Protein AF-A0A3D5H601-F1 (afdb_monomer)

Nearest PDB structures (foldseek):
  4bum-assembly1_X-2  TM=2.763E-01  e=3.545E-02  Danio rerio
  5iva-assembly1_A  TM=3.331E-01  e=2.948E-01  Pseudomonas aeruginosa PAO1
  1pnz-assembly1_A  TM=2.820E-01  e=1.443E+00  Escherichia coli
  6z8t-assembly1_A  TM=3.215E-01  e=7.857E+00  Pseudomonas aeruginosa PAO1
  4epa-assembly1_A  TM=1.264E-01  e=1.692E+00  Yersinia pestis

Solvent-accessible surface area (backbone atoms only — not comparable to full-atom values): 24975 Å² total; per-residue (Å²): 143,79,88,81,78,92,75,88,80,89,71,67,64,67,60,50,53,60,51,51,60,57,54,62,67,68,72,73,64,85,84,80,80,85,80,90,79,86,65,74,71,54,55,56,52,48,50,49,50,51,49,54,47,50,51,51,47,64,71,62,51,62,84,79,77,72,75,72,72,58,34,37,32,28,44,63,85,46,68,72,60,48,54,51,48,49,50,55,49,52,60,53,59,74,73,49,97,84,61,94,68,81,81,80,66,92,50,65,42,36,40,33,22,41,52,82,91,71,46,47,54,53,31,39,32,45,71,92,45,75,45,45,21,69,60,50,48,63,56,28,63,39,83,89,40,48,64,53,52,58,52,57,53,58,41,54,84,77,23,71,75,42,80,50,68,70,87,82,78,68,84,84,70,86,70,64,79,79,63,48,72,60,56,49,52,53,52,52,64,58,58,73,68,65,79,83,87,70,66,88,90,70,65,80,41,59,34,86,38,75,69,49,38,44,36,40,36,47,68,98,44,38,32,39,35,43,34,45,29,44,55,94,78,74,26,44,41,44,29,29,8,30,34,32,47,31,44,32,51,73,57,34,32,43,34,40,28,32,58,33,66,67,38,52,66,48,52,94,90,36,54,93,49,35,67,54,25,43,20,35,24,22,44,35,41,35,34,40,35,59,51,82,54,40,32,35,39,39,36,48,30,44,82,66,60,72,82,82,78,60,51,51,39,63,82,53,36,29,26,66,29,39,35,43,36,42,29,44,33,45,73,82,40,83,49,97,75,35,45,37,39,33,42,33,48,36,39,32,43,40,28,38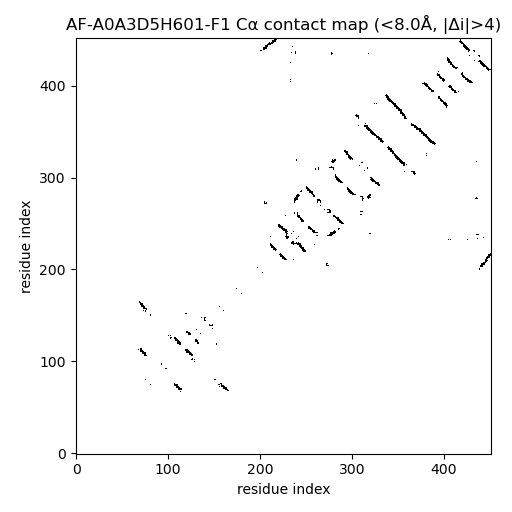,33,38,27,24,41,33,54,82,80,46,90,74,51,80,40,47,42,78,73,47,84,58,53,71,49,74,29,60,32,39,34,40,41,40,38,35,70,63,51,98,62,31,36,35,36,35,44,35,37,42,79,55,25,42,39,39,39,37,36,41,45,78,39,90,89,34,31,32,44,34,41,36,38,36,34,50,74,78,56,80,60,52,94,62,46,68,72,41,41,34,41,38,37,32,41,43,40,45,80,103

Sequence (452 aa):
MITVGENGMKSPFIVALAVAVVISCSVLAPEMLAQKSSRPVDSLRVLRMEIDQLYNVLDKVDRKDFDFTHMRAWWIGFPDLEDTLRWVYTRMTQDSTLFGGEIEGKAPFYVLATPPPNNDIVALYSGKNILKGRQLRSLLNAKPERELYDRLVASWKFGQEIELIDNDFSIKNNFTLRQRSRGDTIYTLFNRYMIDGVNHDSVTIVSLRLIDKANIIAGNRWGAEVRIGDDDMGYPFWSSGNLAFLVIYKRAKVGVHIPFAGGLTPGKGLQNFWTPRRLDGTYGLTGEFDFVNFGGSFIFGLRRTDVDGTYANPDSITTIRNMVQAWYSNVISDKADGHMLRYKIGAGVHQIGHDGLYPYHASPPTSVETTVPPTTFVSPYIKLDYVNQQSAERFGASLQYYNKWILGDAWLELIPNRMRLEVRAGAPVFRLHEYWEPTHFITLNIPITFSL

Mean predicted aligned error: 18.54 Å

Radius of gyration: 30.14 Å; Cα contacts (8 Å, |Δi|>4): 827; chains: 1; bounding box: 58×69×92 Å

Structure (mmCIF, N/CA/C/O backbone):
data_AF-A0A3D5H601-F1
#
_entry.id   AF-A0A3D5H601-F1
#
loop_
_atom_site.group_PDB
_atom_site.id
_atom_site.type_symbol
_atom_site.label_atom_id
_atom_site.label_alt_id
_atom_site.label_comp_id
_atom_site.label_asym_id
_atom_site.label_entity_id
_atom_site.label_seq_id
_atom_site.pdbx_PDB_ins_code
_atom_site.Cartn_x
_atom_site.Cartn_y
_atom_site.Cartn_z
_atom_site.occupancy
_atom_site.B_iso_or_equiv
_atom_site.auth_seq_id
_atom_site.auth_comp_id
_atom_site.auth_asym_id
_atom_site.auth_atom_id
_atom_site.pdbx_PDB_model_num
ATOM 1 N N . MET A 1 1 ? 18.035 -21.223 43.669 1.00 37.72 1 MET A N 1
ATOM 2 C CA . MET A 1 1 ? 18.964 -20.100 43.897 1.00 37.72 1 MET A CA 1
ATOM 3 C C . MET A 1 1 ? 19.813 -19.960 42.640 1.00 37.72 1 MET A C 1
ATOM 5 O O . MET A 1 1 ? 20.790 -20.672 42.483 1.00 37.72 1 MET A O 1
ATOM 9 N N . ILE A 1 2 ? 19.332 -19.152 41.694 1.00 26.89 2 ILE A N 1
ATOM 10 C CA . ILE A 1 2 ? 20.036 -18.707 40.486 1.00 26.89 2 ILE A CA 1
ATOM 11 C C . ILE A 1 2 ? 19.729 -17.213 40.430 1.00 26.89 2 ILE A C 1
ATOM 13 O O . ILE A 1 2 ? 18.574 -16.822 40.275 1.00 26.89 2 ILE A O 1
ATOM 17 N N . THR A 1 3 ? 20.737 -16.398 40.699 1.00 33.25 3 THR A N 1
ATOM 18 C CA . THR A 1 3 ? 20.682 -14.938 40.691 1.00 33.25 3 THR A CA 1
ATOM 19 C C . THR A 1 3 ? 20.790 -14.461 39.247 1.00 33.25 3 THR A C 1
ATOM 21 O O . THR A 1 3 ? 21.825 -14.637 38.610 1.00 33.25 3 THR A O 1
ATOM 24 N N . VAL A 1 4 ? 19.713 -13.874 38.721 1.00 31.22 4 VAL A N 1
ATOM 25 C CA . VAL A 1 4 ? 19.727 -13.157 37.440 1.00 31.22 4 VAL A CA 1
ATOM 26 C C . VAL A 1 4 ? 19.969 -11.687 37.756 1.00 31.22 4 VAL A C 1
ATOM 28 O O . VAL A 1 4 ? 19.183 -11.064 38.465 1.00 31.22 4 VAL A O 1
ATOM 31 N N . GLY A 1 5 ? 21.111 -11.184 37.291 1.00 29.08 5 GLY A N 1
ATOM 32 C CA . GLY A 1 5 ? 21.565 -9.820 37.515 1.00 29.08 5 GLY A CA 1
ATOM 33 C C . GLY A 1 5 ? 20.704 -8.792 36.791 1.00 29.08 5 GLY A C 1
ATOM 34 O O . GLY A 1 5 ? 20.380 -8.939 35.612 1.00 29.08 5 GLY A O 1
ATOM 35 N N . GLU A 1 6 ? 20.381 -7.730 37.520 1.00 36.72 6 GLU A N 1
ATOM 36 C CA . GLU A 1 6 ? 19.930 -6.459 36.979 1.00 36.72 6 GLU A CA 1
ATOM 37 C C . GLU A 1 6 ? 21.024 -5.882 36.075 1.00 36.72 6 GLU A C 1
ATOM 39 O O . GLU A 1 6 ? 22.128 -5.591 36.528 1.00 36.72 6 GLU A O 1
ATOM 44 N N . ASN A 1 7 ? 20.716 -5.687 34.796 1.00 32.41 7 ASN A N 1
ATOM 45 C CA . ASN A 1 7 ? 21.437 -4.740 33.958 1.00 32.41 7 ASN A CA 1
ATOM 46 C C . ASN A 1 7 ? 20.419 -3.950 33.146 1.00 32.41 7 ASN A C 1
ATOM 48 O O . ASN A 1 7 ? 19.638 -4.492 32.364 1.00 32.41 7 ASN A O 1
ATOM 52 N N . GLY A 1 8 ? 20.401 -2.649 33.419 1.00 39.66 8 GLY A N 1
ATOM 53 C CA . GLY A 1 8 ? 19.455 -1.705 32.866 1.00 39.66 8 GLY A CA 1
ATOM 54 C C . GLY A 1 8 ? 19.674 -1.439 31.382 1.00 39.66 8 GLY A C 1
ATOM 55 O O . GLY A 1 8 ? 20.794 -1.277 30.908 1.00 39.66 8 GLY A O 1
ATOM 56 N N . MET A 1 9 ? 18.563 -1.263 30.676 1.00 28.00 9 MET A N 1
ATOM 57 C CA . MET A 1 9 ? 18.508 -0.451 29.469 1.00 28.00 9 MET A CA 1
ATOM 58 C C . MET A 1 9 ? 17.400 0.576 29.653 1.00 28.00 9 MET A C 1
ATOM 60 O O . MET A 1 9 ? 16.209 0.291 29.550 1.00 28.00 9 MET A O 1
ATOM 64 N N . LYS A 1 10 ? 17.824 1.799 29.965 1.00 34.25 10 LYS A N 1
ATOM 65 C CA . LYS A 1 10 ? 17.000 2.997 29.878 1.00 34.25 10 LYS A CA 1
ATOM 66 C C . LYS A 1 10 ? 16.780 3.299 28.391 1.00 34.25 10 LYS A C 1
ATOM 68 O O . LYS A 1 10 ? 17.711 3.731 27.724 1.00 34.25 10 LYS A O 1
ATOM 73 N N . SER A 1 11 ? 15.553 3.141 27.897 1.00 39.72 11 SER A N 1
ATOM 74 C CA . SER A 1 11 ? 15.081 3.832 26.685 1.00 39.72 11 SER A CA 1
ATOM 75 C C . SER A 1 11 ? 13.896 4.749 27.026 1.00 39.72 11 SER A C 1
ATOM 77 O O . SER A 1 11 ? 12.746 4.425 26.739 1.00 39.72 11 SER A O 1
ATOM 79 N N . PRO A 1 12 ? 14.143 5.904 27.675 1.00 33.12 12 PRO A N 1
ATOM 80 C CA . PRO A 1 12 ? 13.130 6.943 27.857 1.00 33.12 12 PRO A CA 1
ATOM 81 C C . PRO A 1 12 ? 12.886 7.763 26.575 1.00 33.12 12 PRO A C 1
ATOM 83 O O . PRO A 1 12 ? 11.966 8.573 26.537 1.00 33.12 12 PRO A O 1
ATOM 86 N N . PHE A 1 13 ? 13.671 7.556 25.511 1.00 32.78 13 PHE A N 1
ATOM 87 C CA . PHE A 1 13 ? 13.637 8.404 24.314 1.00 32.78 13 PHE A CA 1
ATOM 88 C C . PHE A 1 13 ? 12.446 8.109 23.386 1.00 32.78 13 PHE A C 1
ATOM 90 O O . PHE A 1 13 ? 11.867 9.026 22.810 1.00 32.78 13 PHE A O 1
ATOM 97 N N . ILE A 1 14 ? 12.023 6.844 23.287 1.00 37.72 14 ILE A N 1
ATOM 98 C CA . ILE A 1 14 ? 10.935 6.432 22.380 1.00 37.72 14 ILE A CA 1
ATOM 99 C C . ILE A 1 14 ? 9.558 6.798 22.960 1.00 37.72 14 ILE A C 1
ATOM 101 O O . ILE A 1 14 ? 8.665 7.219 22.228 1.00 37.72 14 ILE A O 1
ATOM 105 N N . VAL A 1 15 ? 9.402 6.735 24.288 1.00 38.03 15 VAL A N 1
ATOM 106 C CA . VAL A 1 15 ? 8.171 7.166 24.975 1.00 38.03 15 VAL A CA 1
ATOM 107 C C . VAL A 1 15 ? 8.061 8.695 24.997 1.00 38.03 15 VAL A C 1
ATOM 109 O O . VAL A 1 15 ? 6.975 9.233 24.793 1.00 38.03 15 VAL A O 1
ATOM 112 N N . ALA A 1 16 ? 9.181 9.411 25.158 1.00 31.92 16 ALA A N 1
ATOM 113 C CA . ALA A 1 16 ? 9.197 10.874 25.127 1.00 31.92 16 ALA A CA 1
ATOM 114 C C . ALA A 1 16 ? 8.831 11.449 23.745 1.00 31.92 16 ALA A C 1
ATOM 116 O O . ALA A 1 16 ? 8.121 12.450 23.677 1.00 31.92 16 ALA A O 1
ATOM 117 N N . LEU A 1 17 ? 9.241 10.798 22.647 1.00 33.28 17 LEU A N 1
ATOM 118 C CA . LEU A 1 17 ? 8.905 11.236 21.287 1.00 33.28 17 LEU A CA 1
ATOM 119 C C . LEU A 1 17 ? 7.408 11.051 20.971 1.00 33.28 17 LEU A C 1
ATOM 121 O O . LEU A 1 17 ? 6.785 11.944 20.402 1.00 33.28 17 LEU A O 1
ATOM 125 N N . ALA A 1 18 ? 6.809 9.937 21.407 1.00 33.16 18 ALA A N 1
ATOM 126 C CA . ALA A 1 18 ? 5.378 9.676 21.229 1.00 33.16 18 ALA A CA 1
ATOM 127 C C . ALA A 1 18 ? 4.496 10.656 22.030 1.00 33.16 18 ALA A C 1
ATOM 129 O O . ALA A 1 18 ? 3.464 11.106 21.540 1.00 33.16 18 ALA A O 1
ATOM 130 N N . VAL A 1 19 ? 4.929 11.050 23.233 1.00 39.19 19 VAL A N 1
ATOM 131 C CA . VAL A 1 19 ? 4.228 12.051 24.057 1.00 39.19 19 VAL A CA 1
ATOM 132 C C . VAL A 1 19 ? 4.405 13.471 23.495 1.00 39.19 19 VAL A C 1
ATOM 134 O O . VAL A 1 19 ? 3.456 14.255 23.504 1.00 39.19 19 VAL A O 1
ATOM 137 N N . ALA A 1 20 ? 5.571 13.803 22.929 1.00 33.41 20 ALA A N 1
ATOM 138 C CA . ALA A 1 20 ? 5.833 15.121 22.341 1.00 33.41 20 ALA A CA 1
ATOM 139 C C . ALA A 1 20 ? 4.991 15.408 21.079 1.00 33.41 20 ALA A C 1
ATOM 141 O O . ALA A 1 20 ? 4.549 16.542 20.879 1.00 33.41 20 ALA A O 1
ATOM 142 N N . VAL A 1 21 ? 4.708 14.390 20.257 1.00 36.53 21 VAL A N 1
ATOM 143 C CA . VAL A 1 21 ? 3.836 14.519 19.071 1.00 36.53 21 VAL A CA 1
ATOM 144 C C . VAL A 1 21 ? 2.366 14.717 19.471 1.00 36.53 21 VAL A C 1
ATOM 146 O O . VAL A 1 21 ? 1.662 15.523 18.871 1.00 36.53 21 VAL A O 1
ATOM 149 N N . VAL A 1 22 ? 1.907 14.065 20.544 1.00 34.72 22 VAL A N 1
ATOM 150 C CA . VAL A 1 22 ? 0.524 14.206 21.038 1.00 34.72 22 VAL A CA 1
ATOM 151 C C . VAL A 1 22 ? 0.292 15.576 21.694 1.00 34.72 22 VAL A C 1
ATOM 153 O O . VAL A 1 22 ? -0.747 16.201 21.476 1.00 34.72 22 VAL A O 1
ATOM 156 N N . ILE A 1 23 ? 1.276 16.107 22.430 1.00 37.66 23 ILE A N 1
ATOM 157 C CA . ILE A 1 23 ? 1.155 17.416 23.099 1.00 37.66 23 ILE A CA 1
ATOM 158 C C . ILE A 1 23 ? 1.232 18.577 22.090 1.00 37.66 23 ILE A C 1
ATOM 160 O O . ILE A 1 23 ? 0.509 19.560 22.237 1.00 37.66 23 ILE A O 1
ATOM 164 N N . SER A 1 24 ? 2.031 18.460 21.024 1.00 32.59 24 SER A N 1
ATOM 165 C CA . SER A 1 24 ? 2.172 19.529 20.018 1.00 32.59 24 SER A CA 1
ATOM 16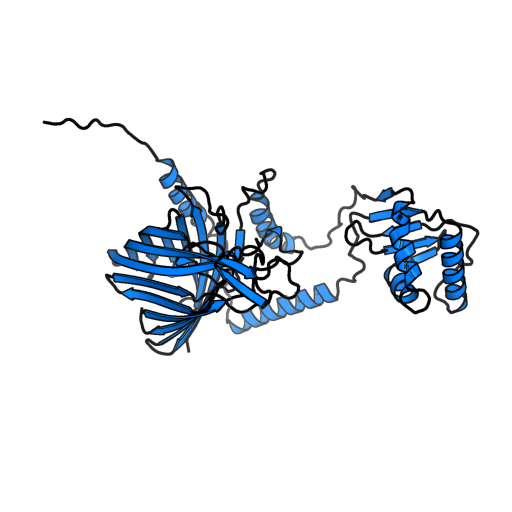6 C C . SER A 1 24 ? 0.920 19.741 19.151 1.00 32.59 24 SER A C 1
ATOM 168 O O . SER A 1 24 ? 0.640 20.878 18.774 1.00 32.59 24 SER A O 1
ATOM 170 N N . CYS A 1 25 ? 0.097 18.711 18.920 1.00 31.09 25 CYS A N 1
ATOM 171 C CA . CYS A 1 25 ? -1.193 18.867 18.231 1.00 31.09 25 CYS A CA 1
ATOM 172 C C . CYS A 1 25 ? -2.305 19.458 19.118 1.00 31.09 25 CYS A C 1
ATOM 174 O O . CYS A 1 25 ? -3.256 20.036 18.599 1.00 31.09 25 CYS A O 1
ATOM 176 N N . SER A 1 26 ? -2.182 19.363 20.445 1.00 34.44 26 SER A N 1
ATOM 177 C CA . SER A 1 26 ? -3.240 19.768 21.388 1.00 34.44 26 SER A CA 1
ATOM 178 C C . SER A 1 26 ? -3.247 21.274 21.704 1.00 34.44 26 SER A C 1
ATOM 180 O O . SER A 1 26 ? -4.235 21.796 22.213 1.00 34.44 26 SER A O 1
ATOM 182 N N . VAL A 1 27 ? -2.143 21.983 21.431 1.00 35.62 27 VAL A N 1
ATOM 183 C CA . VAL A 1 27 ? -1.912 23.366 21.908 1.00 35.62 27 VAL A CA 1
ATOM 184 C C . VAL A 1 27 ? -2.215 24.438 20.843 1.00 35.62 27 VAL A C 1
ATOM 186 O O . VAL A 1 27 ? -2.293 25.617 21.169 1.00 35.62 27 VAL A O 1
ATOM 189 N N . LEU A 1 28 ? -2.467 24.064 19.582 1.00 31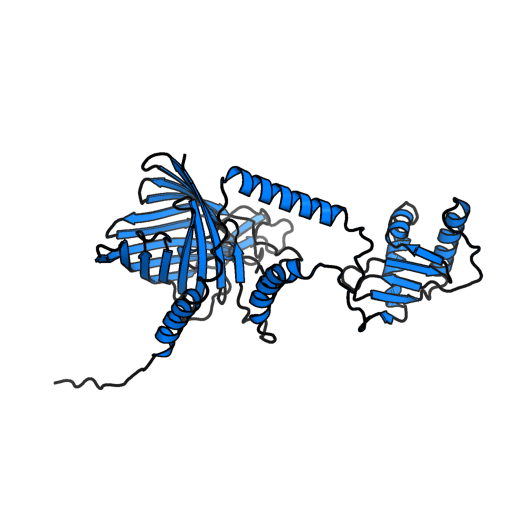.78 28 LEU A N 1
ATOM 190 C CA . LEU A 1 28 ? -2.635 25.018 18.465 1.00 31.78 28 LEU A CA 1
ATOM 191 C C . LEU A 1 28 ? -4.088 25.248 18.000 1.00 31.78 28 LEU A C 1
ATOM 193 O O . LEU A 1 28 ? -4.317 26.011 17.066 1.00 31.78 28 LEU A O 1
ATOM 197 N N . ALA A 1 29 ? -5.080 24.618 18.632 1.00 38.50 29 ALA A N 1
ATOM 198 C CA . ALA A 1 29 ? -6.474 24.667 18.184 1.00 38.50 29 ALA A CA 1
ATOM 199 C C . ALA A 1 29 ? -7.370 25.847 18.659 1.00 38.50 29 ALA A C 1
ATOM 201 O O . ALA A 1 29 ? -8.392 26.056 18.000 1.00 38.50 29 ALA A O 1
ATOM 202 N N . PRO A 1 30 ? -7.098 26.650 19.719 1.00 32.06 30 PRO A N 1
ATOM 203 C CA . PRO A 1 30 ? -8.171 27.507 20.248 1.00 32.06 30 PRO A CA 1
ATOM 204 C C . PRO A 1 30 ? -8.529 28.759 19.428 1.00 32.06 30 PRO A C 1
ATOM 206 O O . PRO A 1 30 ? -9.597 29.322 19.649 1.00 32.06 30 PRO A O 1
ATOM 209 N N . GLU A 1 31 ? -7.695 29.231 18.495 1.00 31.52 31 GLU A N 1
ATOM 210 C CA . GLU A 1 31 ? -7.875 30.588 17.935 1.00 31.52 31 GLU A CA 1
ATOM 211 C C . GLU A 1 31 ? -8.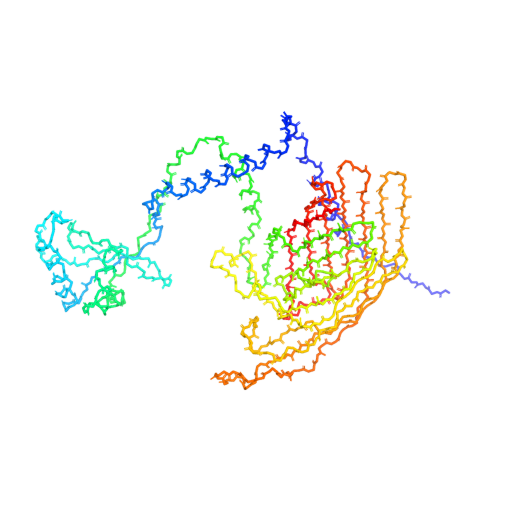614 30.673 16.587 1.00 31.52 31 GLU A C 1
ATOM 213 O O . GLU A 1 31 ? -8.922 31.772 16.129 1.00 31.52 31 GLU A O 1
ATOM 218 N N . MET A 1 32 ? -8.974 29.554 15.946 1.00 31.55 32 MET A N 1
ATOM 219 C CA . MET A 1 32 ? -9.612 29.593 14.614 1.00 31.55 32 MET A CA 1
ATOM 220 C C . MET A 1 32 ? -11.149 29.524 14.600 1.00 31.55 32 MET A C 1
ATOM 222 O O . MET A 1 32 ? -11.746 29.542 13.523 1.00 31.55 32 MET A O 1
ATOM 226 N N . LEU A 1 33 ? -11.824 29.501 15.754 1.00 35.06 33 LEU A N 1
ATOM 227 C CA . LEU A 1 33 ? -13.280 29.322 15.826 1.00 35.06 33 LEU A CA 1
ATOM 228 C C . LEU A 1 33 ? -14.019 30.578 16.299 1.00 35.06 33 LEU A C 1
ATOM 230 O O . LEU A 1 33 ? -14.542 30.650 17.406 1.00 35.06 33 LEU A O 1
ATOM 234 N N . ALA A 1 34 ? -14.148 31.546 15.393 1.00 38.81 34 ALA A N 1
ATOM 235 C CA . ALA A 1 34 ? -15.194 32.561 15.476 1.00 38.81 34 ALA A CA 1
ATOM 236 C C . ALA A 1 34 ? -15.668 32.983 14.078 1.00 38.81 34 ALA A C 1
ATOM 238 O O . ALA A 1 34 ? -15.559 34.143 13.687 1.00 38.81 34 ALA A O 1
ATOM 239 N N . GLN A 1 35 ? -16.227 32.049 13.304 1.00 32.59 35 GLN A N 1
ATOM 240 C CA . GLN A 1 35 ? -17.104 32.431 12.198 1.00 32.59 35 GLN A CA 1
ATOM 241 C C . GLN A 1 35 ? -18.235 31.423 12.019 1.00 32.59 35 GLN A C 1
ATOM 243 O O . GLN A 1 35 ? -18.050 30.267 11.653 1.00 32.59 35 GLN A O 1
ATOM 248 N N . LYS A 1 36 ? -19.433 31.898 12.348 1.00 49.00 36 LYS A N 1
ATOM 249 C CA . LYS A 1 36 ? -20.706 31.195 12.266 1.00 49.00 36 LYS A CA 1
ATOM 250 C C . LYS A 1 36 ? -21.342 31.553 10.918 1.00 49.00 36 LYS A C 1
ATOM 252 O O . LYS A 1 36 ? -21.743 32.698 10.741 1.00 49.00 36 LYS A O 1
ATOM 257 N N . SER A 1 37 ? -21.461 30.610 9.988 1.00 34.03 37 SER A N 1
ATOM 258 C CA . SER A 1 37 ? -22.351 30.724 8.815 1.00 34.03 37 SER A CA 1
ATOM 259 C C . SER A 1 37 ? -22.699 29.312 8.318 1.00 34.03 37 SER A C 1
ATOM 261 O O . SER A 1 37 ? -21.839 28.469 8.111 1.00 34.03 37 SER A O 1
ATOM 263 N N . SER A 1 38 ? -23.938 28.861 8.516 1.00 36.28 38 SER A N 1
ATOM 264 C CA . SER A 1 38 ? -25.062 28.895 7.565 1.00 36.28 38 SER A CA 1
ATOM 265 C C . SER A 1 38 ? -24.807 28.182 6.222 1.00 36.28 38 SER A C 1
ATOM 267 O O . SER A 1 38 ? -24.208 28.746 5.320 1.00 36.28 38 SER A O 1
ATOM 269 N N . ARG A 1 39 ? -25.409 26.983 6.125 1.00 38.91 39 ARG A N 1
ATOM 270 C CA . ARG A 1 39 ? -25.814 26.174 4.951 1.00 38.91 39 ARG A CA 1
ATOM 271 C C . ARG A 1 39 ? -24.710 25.587 4.021 1.00 38.91 39 ARG A C 1
ATOM 273 O O . ARG A 1 39 ? -24.018 26.323 3.333 1.00 38.91 39 ARG A O 1
ATOM 280 N N . PRO A 1 40 ? -24.637 24.240 3.877 1.00 39.22 40 PRO A N 1
ATOM 281 C CA . PRO A 1 40 ? -23.585 23.540 3.117 1.00 39.22 40 PRO A CA 1
ATOM 282 C C . PRO A 1 40 ? -23.649 23.676 1.585 1.00 39.22 40 PRO A C 1
ATOM 284 O O . PRO A 1 40 ? -22.667 23.386 0.902 1.00 39.22 40 PRO A O 1
ATOM 287 N N . VAL A 1 41 ? -24.780 24.115 1.022 1.00 39.50 41 VAL A N 1
ATOM 288 C CA . VAL A 1 41 ? -24.899 24.369 -0.428 1.00 39.50 41 VAL A CA 1
ATOM 289 C C . VAL A 1 41 ? -24.073 25.593 -0.834 1.00 39.50 41 VAL A C 1
ATOM 291 O O . VAL A 1 41 ? -23.516 25.624 -1.932 1.00 39.50 41 VAL A O 1
ATOM 294 N N . ASP A 1 42 ? -23.910 26.554 0.077 1.00 40.19 42 ASP A N 1
ATOM 295 C CA . ASP A 1 42 ? -23.100 27.742 -0.170 1.00 40.19 42 ASP A CA 1
ATOM 296 C C . ASP A 1 42 ? -21.604 27.418 -0.106 1.00 40.19 42 ASP A C 1
ATOM 298 O O . ASP A 1 42 ? -20.851 27.962 -0.898 1.00 40.19 42 ASP A O 1
ATOM 302 N N . SER A 1 43 ? -21.159 26.458 0.713 1.00 41.06 43 SER A N 1
ATOM 303 C CA . SER A 1 43 ? -19.739 26.074 0.808 1.00 41.06 43 SER A CA 1
ATOM 304 C C . SER A 1 43 ? -19.207 25.426 -0.474 1.00 41.06 43 SER A C 1
ATOM 306 O O . SER A 1 43 ? -18.108 25.747 -0.910 1.00 41.06 43 SER A O 1
ATOM 308 N N . LEU A 1 44 ? -19.991 24.556 -1.122 1.00 38.69 44 LEU A N 1
ATOM 309 C CA . LEU A 1 44 ? -19.616 23.949 -2.409 1.00 38.69 44 LEU A CA 1
ATOM 310 C C . LEU A 1 44 ? -19.728 24.939 -3.570 1.00 38.69 44 LEU A C 1
ATOM 312 O O . LEU A 1 44 ? -18.932 24.886 -4.506 1.00 38.69 44 LEU A O 1
ATOM 316 N N . ARG A 1 45 ? -20.699 25.858 -3.509 1.00 43.19 45 ARG A N 1
ATOM 317 C CA . ARG A 1 45 ? -20.830 26.943 -4.485 1.00 43.19 45 ARG A CA 1
ATOM 318 C C . ARG A 1 45 ? -19.678 27.937 -4.363 1.00 43.19 45 ARG A C 1
ATOM 320 O O . ARG A 1 45 ? -19.150 28.346 -5.388 1.00 43.19 45 ARG A O 1
ATOM 327 N N . VAL A 1 46 ? -19.265 28.264 -3.140 1.00 48.78 46 VAL A N 1
ATOM 328 C CA . VAL A 1 46 ? -18.092 29.091 -2.840 1.00 48.78 46 VAL A CA 1
ATOM 329 C C . VAL A 1 46 ? -16.827 28.387 -3.313 1.00 48.78 46 VAL A C 1
ATOM 331 O O . VAL A 1 46 ? -16.097 28.985 -4.085 1.00 48.78 46 VAL A O 1
ATOM 334 N N . LEU A 1 47 ? -16.625 27.104 -2.995 1.00 41.47 47 LEU A N 1
ATOM 335 C CA . LEU A 1 47 ? -15.444 26.357 -3.445 1.00 41.47 47 LEU A CA 1
ATOM 336 C C . LEU A 1 47 ? -15.367 26.257 -4.978 1.00 41.47 47 LEU A C 1
ATOM 338 O O . LEU A 1 47 ? -14.304 26.417 -5.567 1.00 41.47 47 LEU A O 1
ATOM 342 N N . ARG A 1 48 ? -16.503 26.029 -5.650 1.00 44.12 48 ARG A N 1
ATOM 343 C CA . ARG A 1 48 ? -16.575 26.019 -7.118 1.00 44.12 48 ARG A CA 1
ATOM 344 C C . ARG A 1 48 ? -16.328 27.406 -7.707 1.00 44.12 48 ARG A C 1
ATOM 346 O O . ARG A 1 48 ? -15.593 27.511 -8.676 1.00 44.12 48 ARG A O 1
ATOM 353 N N . MET A 1 49 ? -16.891 28.460 -7.116 1.00 48.38 49 MET A N 1
ATOM 354 C CA . MET A 1 49 ? -16.620 29.841 -7.525 1.00 48.38 49 MET A CA 1
ATOM 355 C C . MET A 1 49 ? -15.161 30.236 -7.281 1.00 48.38 49 MET A C 1
ATOM 357 O O . MET A 1 49 ? -14.615 30.978 -8.084 1.00 48.38 49 MET A O 1
ATOM 361 N N . GLU A 1 50 ? -14.524 29.738 -6.222 1.00 43.16 50 GLU A N 1
ATOM 362 C CA . GLU A 1 50 ? -13.106 29.950 -5.922 1.00 43.16 50 GLU A CA 1
ATOM 363 C C . GLU A 1 50 ? -12.213 29.210 -6.920 1.00 43.16 50 GLU A C 1
ATOM 365 O O . GLU A 1 50 ? -11.254 29.792 -7.415 1.00 43.16 50 GLU A O 1
ATOM 370 N N . ILE A 1 51 ? -12.560 27.974 -7.289 1.00 42.53 51 ILE A N 1
ATOM 371 C CA . ILE A 1 51 ? -11.874 27.211 -8.340 1.00 42.53 51 ILE A CA 1
ATOM 372 C C . ILE A 1 51 ? -12.056 27.888 -9.704 1.00 42.53 51 ILE A C 1
ATOM 374 O O . ILE A 1 51 ? -11.078 28.086 -10.418 1.00 42.53 51 ILE A O 1
ATOM 378 N N . ASP A 1 52 ? -13.270 28.318 -10.047 1.00 44.69 52 ASP A N 1
ATOM 379 C CA . ASP A 1 52 ? -13.557 29.027 -11.297 1.00 44.69 52 ASP A CA 1
ATOM 380 C C . ASP A 1 52 ? -12.901 30.419 -11.320 1.00 44.69 52 ASP A C 1
ATOM 382 O O . ASP A 1 52 ? -12.489 30.888 -12.380 1.00 44.69 52 ASP A O 1
ATOM 386 N N . GLN A 1 53 ? -12.757 31.092 -10.173 1.00 43.06 53 GLN A N 1
ATOM 387 C CA . GLN A 1 53 ? -11.977 32.326 -10.047 1.00 43.06 53 GLN A CA 1
ATOM 388 C C . GLN A 1 53 ? -10.482 32.058 -10.182 1.00 43.06 53 GLN A C 1
ATOM 390 O O . GLN A 1 53 ? -9.813 32.833 -10.852 1.00 43.06 53 GLN A O 1
ATOM 395 N N . LEU A 1 54 ? -9.963 30.967 -9.618 1.00 38.78 54 LEU A N 1
ATOM 396 C CA . LEU A 1 54 ? -8.566 30.571 -9.768 1.00 38.78 54 LEU A CA 1
ATOM 397 C C . LEU A 1 54 ? -8.256 30.240 -11.230 1.00 38.78 54 LEU A C 1
ATOM 399 O O . LEU A 1 54 ? -7.275 30.738 -11.768 1.00 38.78 54 LEU A O 1
ATOM 403 N N . TYR A 1 55 ? -9.129 29.486 -11.903 1.00 40.03 55 TYR A N 1
ATOM 404 C CA . TYR A 1 55 ? -9.013 29.217 -13.333 1.00 40.03 55 TYR A CA 1
ATOM 405 C C . TYR A 1 55 ? -9.132 30.495 -14.156 1.00 40.03 55 TYR A C 1
ATOM 407 O O . TYR A 1 55 ? -8.296 30.707 -15.018 1.00 40.03 55 TYR A O 1
ATOM 415 N N . ASN A 1 56 ? -10.075 31.393 -13.853 1.00 41.62 56 ASN A N 1
ATOM 416 C CA . ASN A 1 56 ? -10.182 32.686 -14.536 1.00 41.62 56 ASN A CA 1
ATOM 417 C C . ASN A 1 56 ? -8.998 33.619 -14.257 1.00 41.62 56 ASN A C 1
ATOM 419 O O . ASN A 1 56 ? -8.687 34.446 -15.103 1.00 41.62 56 ASN A O 1
ATOM 423 N N . VAL A 1 57 ? -8.362 33.543 -13.087 1.00 41.00 57 VAL A N 1
ATOM 424 C CA . VAL A 1 57 ? -7.135 34.289 -12.782 1.00 41.00 57 VAL A CA 1
ATOM 425 C C . VAL A 1 57 ? -5.981 33.689 -13.574 1.00 41.00 57 VAL A C 1
ATOM 427 O O . VAL A 1 57 ? -5.287 34.432 -14.248 1.00 41.00 57 VAL A O 1
ATOM 430 N N . LEU A 1 58 ? -5.830 32.366 -13.593 1.00 39.28 58 LEU A N 1
ATOM 431 C CA . LEU A 1 58 ? -4.792 31.674 -14.363 1.00 39.28 58 LEU A CA 1
ATOM 432 C C . LEU A 1 58 ? -4.973 31.817 -15.887 1.00 39.28 58 LEU A C 1
ATOM 434 O O . LEU A 1 58 ? -3.977 31.875 -16.600 1.00 39.28 58 LEU A O 1
ATOM 438 N N . ASP A 1 59 ? -6.211 31.940 -16.378 1.00 38.69 59 ASP A N 1
ATOM 439 C CA . ASP A 1 59 ? -6.526 32.237 -17.788 1.00 38.69 59 ASP A CA 1
ATOM 440 C C . ASP A 1 59 ? -6.334 33.721 -18.142 1.00 38.69 59 ASP A C 1
ATOM 442 O O . ASP A 1 59 ? -6.160 34.059 -19.312 1.00 38.69 59 ASP A O 1
ATOM 446 N N . LYS A 1 60 ? -6.378 34.620 -17.147 1.00 36.78 60 LYS A N 1
ATOM 447 C CA . LYS A 1 60 ? -6.191 36.075 -17.317 1.00 36.78 60 LYS A CA 1
ATOM 448 C C . LYS A 1 60 ? -4.784 36.559 -16.979 1.00 36.78 60 LYS A C 1
ATOM 450 O O . LYS A 1 60 ? -4.475 37.711 -17.283 1.00 36.78 60 LYS A O 1
ATOM 455 N N . VAL A 1 61 ? -3.943 35.720 -16.373 1.00 35.22 61 VAL A N 1
ATOM 456 C CA . VAL A 1 61 ? -2.498 35.949 -16.300 1.00 35.22 61 VAL A CA 1
ATOM 457 C C . VAL A 1 61 ? -1.987 35.866 -17.735 1.00 35.22 61 VAL A C 1
ATOM 459 O O . VAL A 1 61 ? -1.908 34.791 -18.334 1.00 35.22 61 VAL A O 1
ATOM 462 N N . ASP A 1 62 ? -1.718 37.033 -18.322 1.00 37.69 62 ASP A N 1
ATOM 463 C CA . ASP A 1 62 ? -1.139 37.125 -19.655 1.00 37.69 62 ASP A CA 1
ATOM 464 C C . ASP A 1 62 ? 0.192 36.361 -19.615 1.00 37.69 62 ASP A C 1
ATOM 466 O O . ASP A 1 62 ? 1.033 36.593 -18.747 1.00 37.69 62 ASP A O 1
ATOM 470 N N . ARG A 1 63 ? 0.400 35.423 -20.548 1.00 41.53 63 ARG A N 1
ATOM 471 C CA . ARG A 1 63 ? 1.574 34.517 -20.597 1.00 41.53 63 ARG A CA 1
ATOM 472 C C . ARG A 1 63 ? 2.924 35.240 -20.761 1.00 41.53 63 ARG A C 1
ATOM 474 O O . ARG A 1 63 ? 3.938 34.592 -21.009 1.00 41.53 63 ARG A O 1
ATOM 481 N N . LYS A 1 64 ? 2.925 36.569 -20.679 1.00 37.91 64 LYS A N 1
ATOM 482 C CA . LYS A 1 64 ? 4.086 37.454 -20.663 1.00 37.91 64 LYS A CA 1
ATOM 483 C C . LYS A 1 64 ? 4.759 37.533 -19.290 1.00 37.91 64 LYS A C 1
ATOM 485 O O . LYS A 1 64 ? 5.876 38.016 -19.248 1.00 37.91 64 LYS A O 1
ATOM 490 N N . ASP A 1 65 ? 4.140 37.006 -18.232 1.00 38.34 65 ASP A N 1
ATOM 491 C CA . ASP A 1 65 ? 4.712 37.020 -16.873 1.00 38.34 65 ASP A CA 1
ATOM 492 C C . ASP A 1 65 ? 5.544 35.762 -16.531 1.00 38.34 65 ASP A C 1
ATOM 494 O O . ASP A 1 65 ? 5.898 35.533 -15.375 1.00 38.34 65 ASP A O 1
ATOM 498 N N . PHE A 1 66 ? 5.881 34.929 -17.525 1.00 40.91 66 PHE A N 1
ATOM 499 C CA . PHE A 1 66 ? 6.942 33.928 -17.380 1.00 40.91 66 PHE A CA 1
ATOM 500 C C . PHE A 1 66 ? 8.275 34.542 -17.808 1.00 40.91 66 PHE A C 1
ATOM 502 O O . PHE A 1 66 ? 8.696 34.372 -18.953 1.00 40.91 66 PHE A O 1
ATOM 509 N N . ASP A 1 67 ? 8.939 35.230 -16.885 1.00 43.81 67 ASP A N 1
ATOM 510 C CA . ASP A 1 67 ? 10.342 35.592 -17.058 1.00 43.81 67 ASP A CA 1
ATOM 511 C C . ASP A 1 67 ? 11.231 34.448 -16.554 1.00 43.81 67 ASP A C 1
ATOM 513 O O . ASP A 1 67 ? 11.135 33.978 -15.418 1.00 43.81 67 ASP A O 1
ATOM 517 N N . PHE A 1 68 ? 12.061 33.942 -17.464 1.00 49.25 68 PHE A N 1
ATOM 518 C CA . PHE A 1 68 ? 12.972 32.829 -17.236 1.00 49.25 68 PHE A CA 1
ATOM 519 C C . PHE A 1 68 ? 14.181 33.327 -16.436 1.00 49.25 68 PHE A C 1
ATOM 521 O O . PHE A 1 68 ? 15.000 34.076 -16.959 1.00 49.25 68 PHE A O 1
ATOM 528 N N . THR A 1 69 ? 14.322 32.883 -15.186 1.00 48.25 69 THR A N 1
ATOM 529 C CA . THR A 1 69 ? 15.446 33.244 -14.298 1.00 48.25 69 THR A CA 1
ATOM 530 C C . THR A 1 69 ? 16.802 32.702 -14.756 1.00 48.25 69 THR A C 1
ATOM 532 O O . THR A 1 69 ? 17.831 33.171 -14.285 1.00 48.25 69 THR A O 1
ATOM 535 N N . HIS A 1 70 ? 16.818 31.761 -15.704 1.00 58.38 70 HIS A N 1
ATOM 536 C CA . HIS A 1 70 ? 18.031 31.259 -16.344 1.00 58.38 70 HIS A CA 1
ATOM 537 C C . HIS A 1 70 ? 17.825 31.206 -17.857 1.00 58.38 70 HIS A C 1
ATOM 539 O O . HIS A 1 70 ? 17.001 30.429 -18.350 1.00 58.38 70 HIS A O 1
ATOM 545 N N . MET A 1 71 ? 18.579 32.019 -18.598 1.00 74.62 71 MET A N 1
ATOM 546 C CA . MET A 1 71 ? 18.612 31.970 -20.058 1.00 74.62 71 MET A CA 1
ATOM 547 C C . MET A 1 71 ? 20.040 31.873 -20.575 1.00 74.62 71 MET A C 1
ATOM 549 O O . MET A 1 71 ? 20.980 32.425 -20.005 1.00 74.62 71 MET A O 1
ATOM 553 N N . ARG A 1 72 ? 20.181 31.173 -21.698 1.00 80.69 72 ARG A N 1
ATOM 554 C CA . ARG A 1 72 ? 21.432 31.066 -22.440 1.00 80.69 72 ARG A CA 1
ATOM 555 C C . ARG A 1 72 ? 21.382 32.010 -23.620 1.00 80.69 72 ARG A C 1
ATOM 557 O O . ARG A 1 72 ? 20.391 32.013 -24.354 1.00 80.69 72 ARG A O 1
ATOM 564 N N . ALA A 1 73 ? 22.459 32.752 -23.832 1.00 83.50 73 ALA A N 1
ATOM 565 C CA . ALA A 1 73 ? 22.657 33.528 -25.041 1.00 83.50 73 ALA A CA 1
ATOM 566 C C . ALA A 1 73 ? 23.923 33.078 -25.777 1.00 83.50 73 ALA A C 1
ATOM 568 O O . ALA A 1 73 ? 24.939 32.784 -25.151 1.00 83.50 73 ALA A O 1
ATOM 569 N N . TRP A 1 74 ? 23.875 33.025 -27.108 1.00 88.44 74 TRP A N 1
ATOM 570 C CA . TRP A 1 74 ? 25.069 32.820 -27.933 1.00 88.44 74 TRP A CA 1
ATOM 571 C C . TRP A 1 74 ? 24.967 33.570 -29.258 1.00 88.44 74 TRP A C 1
ATOM 573 O O . TRP A 1 74 ? 23.876 33.849 -29.757 1.00 88.44 74 TRP A O 1
ATOM 583 N N . TRP A 1 75 ? 26.119 33.892 -29.840 1.00 87.88 75 TRP A N 1
ATOM 584 C CA . TRP A 1 75 ? 26.212 34.464 -31.181 1.00 87.88 75 TRP A CA 1
ATOM 585 C C . TRP A 1 75 ? 26.323 33.353 -32.234 1.00 87.88 75 TRP A C 1
ATOM 587 O O . TRP A 1 75 ? 26.906 32.294 -31.982 1.00 87.88 75 TRP A O 1
ATOM 597 N N . ILE A 1 76 ? 25.759 33.579 -33.420 1.00 85.88 76 ILE A N 1
ATOM 598 C CA . ILE A 1 76 ? 25.878 32.650 -34.550 1.00 85.88 76 ILE A CA 1
ATOM 599 C C . ILE A 1 76 ? 27.131 33.003 -35.344 1.00 85.88 76 ILE A C 1
ATOM 601 O O . ILE A 1 76 ? 27.180 34.056 -35.968 1.00 85.88 76 ILE A O 1
ATOM 605 N N . GLY A 1 77 ? 28.126 32.114 -35.330 1.00 78.94 77 GLY A N 1
ATOM 606 C CA . GLY A 1 77 ? 29.414 32.338 -35.997 1.00 78.94 77 GLY A CA 1
ATOM 607 C C . GLY A 1 77 ? 29.628 31.626 -37.323 1.00 78.94 77 GLY A C 1
ATOM 608 O O . GLY A 1 77 ? 30.757 31.563 -37.799 1.00 78.94 77 GLY A O 1
ATOM 609 N N . PHE A 1 78 ? 28.574 31.062 -37.910 1.00 81.56 78 PHE A N 1
ATOM 610 C CA . PHE A 1 78 ? 28.662 30.318 -39.163 1.00 81.56 78 PHE A CA 1
ATOM 611 C C . PHE A 1 78 ? 28.127 31.158 -40.323 1.00 81.56 78 PHE A C 1
ATOM 613 O O . PHE A 1 78 ? 26.911 31.366 -40.357 1.00 81.56 78 PHE A O 1
ATOM 620 N N . PRO A 1 79 ? 28.975 31.564 -41.289 1.00 82.62 79 PRO A N 1
ATOM 621 C CA . PRO A 1 79 ? 28.544 32.350 -42.445 1.00 82.62 79 PRO A CA 1
ATOM 622 C C . PRO A 1 79 ? 27.359 31.715 -43.183 1.00 82.62 79 PRO A C 1
ATOM 624 O O . PRO A 1 79 ? 26.357 32.379 -43.404 1.00 82.62 79 PRO A O 1
ATOM 627 N N . ASP A 1 80 ? 27.393 30.401 -43.427 1.00 84.69 80 ASP A N 1
ATOM 628 C CA . ASP A 1 80 ? 26.307 29.696 -44.125 1.00 84.69 80 ASP A CA 1
ATOM 629 C C . ASP A 1 80 ? 24.966 29.744 -43.371 1.00 84.69 80 ASP A C 1
ATOM 631 O O . ASP A 1 80 ? 23.896 29.848 -43.976 1.00 84.69 80 ASP A O 1
ATOM 635 N N . LEU A 1 81 ? 24.999 29.633 -42.036 1.00 84.69 81 LEU A N 1
ATOM 636 C CA . LEU A 1 81 ? 23.791 29.689 -41.206 1.00 84.69 81 LEU A CA 1
ATOM 637 C C . LEU A 1 81 ? 23.277 31.126 -41.105 1.00 84.69 81 LEU A C 1
ATOM 639 O O . LEU A 1 81 ? 22.073 31.354 -41.171 1.00 84.69 81 LEU A O 1
ATOM 643 N N . GLU A 1 82 ? 24.190 32.083 -40.977 1.00 83.56 82 GLU A N 1
ATOM 644 C CA . GLU A 1 82 ? 23.894 33.507 -40.970 1.00 83.56 82 GLU A CA 1
ATOM 645 C C . GL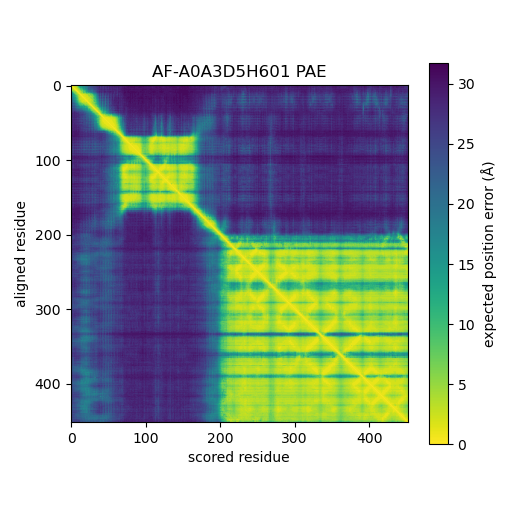U A 1 82 ? 23.259 33.951 -42.293 1.00 83.56 82 GLU A C 1
ATOM 647 O O . GLU A 1 82 ? 22.199 34.569 -42.266 1.00 83.56 82 GLU A O 1
ATOM 652 N N . ASP A 1 83 ? 23.819 33.565 -43.439 1.00 84.75 83 ASP A N 1
ATOM 653 C CA . ASP A 1 83 ? 23.277 33.872 -44.766 1.00 84.75 83 ASP A CA 1
ATOM 654 C C . ASP A 1 83 ? 21.894 33.245 -44.970 1.00 84.75 83 ASP A C 1
ATOM 656 O O . ASP A 1 83 ? 20.977 33.896 -45.479 1.00 84.75 83 ASP A O 1
ATOM 660 N N . THR A 1 84 ? 21.701 32.011 -44.491 1.00 85.56 84 THR A N 1
ATOM 661 C CA . THR A 1 84 ? 20.389 31.350 -44.518 1.00 85.56 84 THR A CA 1
ATOM 662 C C . THR A 1 84 ? 19.372 32.105 -43.655 1.00 85.56 84 THR A C 1
ATOM 664 O O . THR A 1 84 ? 18.250 32.351 -44.095 1.00 85.56 84 THR A O 1
ATOM 667 N N . LEU A 1 85 ? 19.749 32.528 -42.445 1.00 85.00 85 LEU A N 1
ATOM 668 C CA . LEU A 1 85 ? 18.874 33.304 -41.560 1.00 85.00 85 LEU A CA 1
ATOM 669 C C . LEU A 1 85 ? 18.580 34.697 -42.114 1.00 85.00 85 LEU A C 1
ATOM 671 O O . LEU A 1 85 ? 17.444 35.152 -42.000 1.00 85.00 85 LEU A O 1
ATOM 675 N N . ARG A 1 86 ? 19.555 35.355 -42.754 1.00 84.94 86 ARG A N 1
ATOM 676 C CA . ARG A 1 86 ? 19.339 36.620 -43.470 1.00 84.94 86 ARG A CA 1
ATOM 677 C C . ARG A 1 86 ? 18.337 36.431 -44.593 1.00 84.94 86 ARG A C 1
ATOM 679 O O . ARG A 1 86 ? 17.392 37.202 -44.667 1.00 84.94 86 ARG A O 1
ATOM 686 N N . TRP A 1 87 ? 18.486 35.391 -45.411 1.00 83.81 87 TRP A N 1
ATOM 687 C CA . TRP A 1 87 ? 17.543 35.096 -46.488 1.00 83.81 87 TRP A CA 1
ATOM 688 C C . TRP A 1 87 ? 16.122 34.853 -45.961 1.00 83.81 87 TRP A C 1
ATOM 690 O O . TRP A 1 87 ? 15.172 35.459 -46.461 1.00 83.81 87 TRP A O 1
ATOM 700 N N . VAL A 1 88 ? 15.977 34.037 -44.909 1.00 80.19 88 VAL A N 1
ATOM 701 C CA . VAL A 1 88 ? 14.690 33.783 -44.239 1.00 80.19 88 VAL A CA 1
ATOM 702 C C . VAL A 1 88 ? 14.093 35.088 -43.710 1.00 80.19 88 VAL A C 1
ATOM 704 O O . VAL A 1 88 ? 12.925 35.381 -43.959 1.00 80.19 88 VAL A O 1
ATOM 707 N N . TYR A 1 89 ? 14.902 35.906 -43.039 1.00 75.94 89 TYR A N 1
ATOM 708 C CA . TYR A 1 89 ? 14.473 37.180 -42.478 1.00 75.94 89 TYR A CA 1
ATOM 709 C C . TYR A 1 89 ? 14.057 38.179 -43.573 1.00 75.94 89 TYR A C 1
ATOM 711 O O . TYR A 1 89 ? 12.986 38.774 -43.480 1.00 75.94 89 TYR A O 1
ATO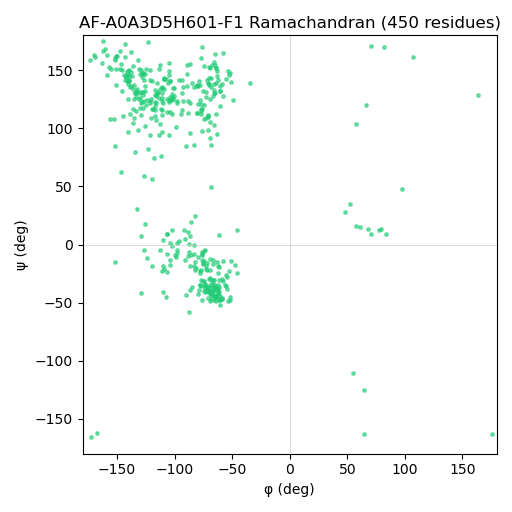M 719 N N . THR A 1 90 ? 14.838 38.325 -44.650 1.00 75.81 90 THR A N 1
ATOM 720 C CA . THR A 1 90 ? 14.521 39.205 -45.788 1.00 75.81 90 THR A CA 1
ATOM 721 C C . THR A 1 90 ? 13.218 38.790 -46.465 1.00 75.81 90 THR A C 1
ATOM 723 O O . THR A 1 90 ? 12.365 39.640 -46.727 1.00 75.81 90 THR A O 1
ATOM 726 N N . ARG A 1 91 ? 13.023 37.484 -46.685 1.00 73.44 91 ARG A N 1
ATOM 727 C CA . ARG A 1 91 ? 11.787 36.938 -47.255 1.00 73.44 91 ARG A CA 1
ATOM 728 C C . ARG A 1 91 ? 10.572 37.231 -46.369 1.00 73.44 91 ARG A C 1
ATOM 730 O O . ARG A 1 91 ? 9.508 37.533 -46.890 1.00 73.44 91 ARG A O 1
ATOM 737 N N . MET A 1 92 ? 10.741 37.209 -45.046 1.00 69.19 92 MET A N 1
ATOM 738 C CA . MET A 1 92 ? 9.682 37.550 -44.087 1.00 69.19 92 MET A CA 1
ATOM 739 C C . MET A 1 92 ? 9.360 39.046 -44.061 1.00 69.19 92 MET A C 1
ATOM 741 O O . MET A 1 92 ? 8.191 39.419 -43.989 1.00 69.19 92 MET A O 1
ATOM 745 N N . THR A 1 93 ? 10.372 39.914 -44.142 1.00 66.56 93 THR A N 1
ATOM 746 C CA . THR A 1 93 ? 10.167 41.373 -44.135 1.00 66.56 93 THR A CA 1
ATOM 747 C C . THR A 1 93 ? 9.501 41.908 -45.401 1.00 66.56 93 THR A C 1
ATOM 749 O O . THR A 1 93 ? 8.896 42.973 -45.359 1.00 66.56 93 THR A O 1
ATOM 752 N N . GLN A 1 94 ? 9.574 41.176 -46.515 1.00 66.12 94 GLN A N 1
ATOM 753 C CA . GLN A 1 94 ? 8.914 41.558 -47.766 1.00 66.12 94 GLN A CA 1
ATOM 754 C C . GLN A 1 94 ? 7.391 41.326 -47.748 1.00 66.12 94 GLN A C 1
ATOM 756 O O . GLN A 1 94 ? 6.703 41.897 -48.589 1.00 66.12 94 GLN A O 1
ATOM 761 N N . ASP A 1 95 ? 6.859 40.537 -46.803 1.00 57.75 95 ASP A N 1
ATOM 762 C CA . ASP A 1 95 ? 5.484 40.017 -46.876 1.00 57.75 95 ASP A CA 1
ATOM 763 C C . ASP A 1 95 ? 4.475 40.676 -45.909 1.00 57.75 95 ASP A C 1
ATOM 765 O O . ASP A 1 95 ? 3.282 40.413 -46.009 1.00 57.75 95 ASP A O 1
ATOM 769 N N . SER A 1 96 ? 4.871 41.534 -44.953 1.00 43.66 96 SER A N 1
ATOM 770 C CA . SER A 1 96 ? 3.886 42.299 -44.152 1.00 43.66 96 SER A CA 1
ATOM 771 C C . SER A 1 96 ? 4.473 43.348 -43.201 1.00 43.66 96 SER A C 1
ATOM 773 O O . SER A 1 96 ? 5.600 43.262 -42.722 1.00 43.66 96 SER A O 1
ATOM 775 N N . THR A 1 97 ? 3.594 44.290 -42.858 1.00 48.41 97 THR A N 1
ATOM 776 C CA . THR A 1 97 ? 3.577 45.352 -41.831 1.00 48.41 97 THR A CA 1
ATOM 777 C C . THR A 1 97 ? 4.015 44.979 -40.399 1.00 48.41 97 THR A C 1
ATOM 779 O O . THR A 1 97 ? 3.795 45.753 -39.468 1.00 48.41 97 THR A O 1
ATOM 782 N N . LEU A 1 98 ? 4.621 43.810 -40.188 1.00 50.12 98 LEU A N 1
ATOM 783 C CA . LEU A 1 98 ? 4.989 43.269 -38.876 1.00 50.12 98 LEU A CA 1
ATOM 784 C C . LEU A 1 98 ? 6.403 43.654 -38.417 1.00 50.12 98 LEU A C 1
ATOM 786 O O . LEU A 1 98 ? 6.716 43.496 -37.238 1.00 50.12 98 LEU A O 1
ATOM 790 N N . PHE A 1 99 ? 7.238 44.188 -39.311 1.00 52.66 99 PHE A N 1
ATOM 791 C CA . PHE A 1 99 ? 8.622 44.551 -39.011 1.00 52.66 99 PHE A CA 1
ATOM 792 C C . PHE A 1 99 ? 8.922 45.961 -39.526 1.00 52.66 99 PHE A C 1
ATOM 794 O O . PHE A 1 99 ? 9.169 46.180 -40.708 1.00 52.66 99 PHE A O 1
ATOM 801 N N . GLY A 1 100 ? 8.852 46.943 -38.627 1.00 44.31 100 GLY A N 1
ATOM 802 C CA . GLY A 1 100 ? 9.203 48.329 -38.921 1.00 44.31 100 GLY A CA 1
ATOM 803 C C . GLY A 1 100 ? 10.708 48.548 -38.802 1.00 44.31 100 GLY A C 1
ATOM 804 O O . GLY A 1 100 ? 11.176 48.957 -37.744 1.00 44.31 100 GLY A O 1
ATOM 805 N N . GLY A 1 101 ? 11.458 48.271 -39.866 1.00 53.47 101 GLY A N 1
ATOM 806 C CA . GLY A 1 101 ? 12.865 48.656 -39.961 1.00 53.47 101 GLY A CA 1
ATOM 807 C C . GLY A 1 101 ? 13.614 47.910 -41.057 1.00 53.47 101 GLY A C 1
ATOM 808 O O . GLY A 1 101 ? 13.586 46.680 -41.105 1.00 53.47 101 GLY A O 1
ATOM 809 N N . GLU A 1 102 ? 14.312 48.651 -41.920 1.00 55.84 102 GLU A N 1
ATOM 810 C CA . GLU A 1 102 ? 15.375 48.084 -42.749 1.00 55.84 102 GLU A CA 1
ATOM 811 C C . GLU A 1 102 ? 16.399 47.393 -41.837 1.00 55.84 102 GLU A C 1
ATOM 813 O O . GLU A 1 102 ? 16.686 47.855 -40.728 1.00 55.84 102 GLU A O 1
ATOM 818 N N . ILE A 1 103 ? 16.949 46.260 -42.277 1.00 55.03 103 ILE A N 1
ATOM 819 C CA . ILE A 1 103 ? 18.085 45.649 -41.586 1.00 55.03 103 ILE A CA 1
ATOM 820 C C . ILE A 1 103 ? 19.278 46.583 -41.812 1.00 55.03 103 ILE A C 1
ATOM 822 O O . ILE A 1 103 ? 19.978 46.471 -42.817 1.00 55.03 103 ILE A O 1
ATOM 826 N N . GLU A 1 104 ? 19.493 47.532 -40.902 1.00 50.47 104 GLU A N 1
ATOM 827 C CA . GLU A 1 104 ? 20.705 48.348 -40.886 1.00 50.47 104 GLU A CA 1
ATOM 828 C C . GLU A 1 104 ? 21.915 47.432 -40.632 1.00 50.47 104 GLU A C 1
ATOM 830 O O . GLU A 1 104 ? 22.262 47.098 -39.500 1.00 50.47 104 GLU A O 1
ATOM 835 N N . GLY A 1 105 ? 22.559 47.011 -41.720 1.00 58.66 105 GLY A N 1
ATOM 836 C CA . GLY A 1 105 ? 23.891 46.416 -41.720 1.00 58.66 105 GLY A CA 1
ATOM 837 C C . GLY A 1 105 ? 23.988 44.925 -41.375 1.00 58.66 105 GLY A C 1
ATOM 838 O O . GLY A 1 105 ? 23.049 44.260 -40.936 1.00 58.66 105 GLY A O 1
ATOM 839 N N . LYS A 1 106 ? 25.200 44.394 -41.591 1.00 67.69 106 LYS A N 1
ATOM 840 C CA . LYS A 1 106 ? 25.641 43.018 -41.294 1.00 67.69 106 LYS A CA 1
ATOM 841 C C . LYS A 1 106 ? 25.733 42.747 -39.780 1.00 67.69 106 LYS A C 1
ATOM 843 O O . LYS A 1 106 ? 26.761 42.290 -39.292 1.00 67.69 106 LYS A O 1
ATOM 848 N N . ALA A 1 107 ? 24.698 43.082 -39.011 1.00 76.56 107 ALA A N 1
ATOM 849 C CA . ALA A 1 107 ? 24.671 42.799 -37.581 1.00 76.56 107 ALA A CA 1
ATOM 850 C C . ALA A 1 107 ? 24.633 41.274 -37.360 1.00 76.56 107 ALA A C 1
ATOM 852 O O . ALA A 1 107 ? 23.811 40.616 -38.007 1.00 76.56 107 ALA A O 1
ATOM 853 N N . PRO A 1 108 ? 25.496 40.707 -36.500 1.00 82.88 108 PRO A N 1
ATOM 854 C CA . PRO A 1 108 ? 25.488 39.277 -36.216 1.00 82.88 108 PRO A CA 1
ATOM 855 C C . PRO A 1 108 ? 24.185 38.873 -35.521 1.00 82.88 108 PRO A C 1
ATOM 857 O O . PRO A 1 108 ? 23.539 39.686 -34.849 1.00 82.88 108 PRO A O 1
ATOM 860 N N . PHE A 1 109 ? 23.805 37.604 -35.671 1.00 87.88 109 PHE A N 1
ATOM 861 C CA . PHE A 1 109 ? 22.643 37.063 -34.975 1.00 87.88 109 PHE A CA 1
ATOM 862 C C . PHE A 1 109 ? 22.995 36.625 -33.555 1.00 87.88 109 PHE A C 1
ATOM 864 O O . PHE A 1 109 ? 23.983 35.917 -33.345 1.00 87.88 109 PHE A O 1
ATOM 871 N N . TYR A 1 110 ? 22.130 36.973 -32.605 1.00 87.69 110 TYR A N 1
ATOM 872 C CA . TYR A 1 110 ? 22.191 36.488 -31.228 1.00 87.69 110 TYR A CA 1
ATOM 873 C C . TYR A 1 110 ? 20.967 35.636 -30.921 1.00 87.69 110 TYR A C 1
ATOM 875 O O . TYR A 1 110 ? 19.834 36.053 -31.154 1.00 87.69 110 TYR A O 1
ATOM 883 N N . VAL A 1 111 ? 21.188 34.443 -30.387 1.00 88.50 111 VAL A N 1
ATOM 884 C CA . VAL A 1 111 ? 20.130 33.523 -29.975 1.00 88.50 111 VAL A CA 1
ATOM 885 C C . VAL A 1 111 ? 19.983 33.598 -28.469 1.00 88.50 111 VAL A C 1
ATOM 887 O O . VAL A 1 111 ? 20.979 33.548 -27.757 1.00 88.50 111 VAL A O 1
ATOM 890 N N . LEU A 1 112 ? 18.744 33.682 -27.999 1.00 85.81 112 LEU A N 1
ATOM 891 C CA . LEU A 1 112 ? 18.358 33.540 -26.603 1.00 85.81 112 LEU A CA 1
ATOM 892 C C . LEU A 1 112 ? 17.518 32.269 -26.470 1.00 85.81 112 LEU A C 1
ATOM 894 O O . LEU A 1 112 ? 16.532 32.118 -27.196 1.00 85.81 112 LEU A O 1
ATOM 898 N N . ALA A 1 113 ? 17.880 31.359 -25.568 1.00 85.00 113 ALA A N 1
ATOM 899 C CA . ALA A 1 113 ? 17.189 30.082 -25.393 1.00 85.00 113 ALA A CA 1
ATOM 900 C C . ALA A 1 113 ? 17.111 29.633 -23.928 1.00 85.00 113 ALA A C 1
ATOM 902 O O . ALA A 1 113 ? 17.876 30.077 -23.070 1.00 85.00 113 ALA A O 1
ATOM 903 N N . THR A 1 114 ? 16.194 28.705 -23.652 1.00 81.50 114 THR A N 1
ATOM 904 C CA . THR A 1 114 ? 16.093 28.032 -22.350 1.00 81.50 114 THR A CA 1
ATOM 905 C C . THR A 1 114 ? 17.283 27.090 -22.118 1.00 81.50 114 THR A C 1
ATOM 907 O O . THR A 1 114 ? 17.794 26.527 -23.092 1.00 81.50 114 THR A O 1
ATOM 910 N N . PRO A 1 115 ? 17.691 26.832 -20.864 1.00 75.00 115 PRO A N 1
ATOM 911 C CA . PRO A 1 115 ? 18.767 25.894 -20.560 1.00 75.00 115 PRO A CA 1
ATOM 912 C C . PRO A 1 115 ? 18.423 24.439 -20.947 1.00 75.00 115 PRO A C 1
ATOM 914 O O . PRO A 1 115 ? 17.251 24.097 -21.168 1.00 75.00 115 PRO A O 1
ATOM 917 N N . PRO A 1 116 ? 19.434 23.551 -21.033 1.00 75.44 116 PRO A N 1
ATOM 918 C CA . PRO A 1 116 ? 19.220 22.116 -21.159 1.00 75.44 116 PRO A CA 1
ATOM 919 C C . PRO A 1 116 ? 18.271 21.573 -20.074 1.00 75.44 116 PRO A C 1
ATOM 921 O O . PRO A 1 116 ? 18.265 22.079 -18.952 1.00 75.44 116 PRO A O 1
ATOM 924 N N . PRO A 1 117 ? 17.476 20.530 -20.381 1.00 71.75 117 PRO A N 1
ATOM 925 C CA . PRO A 1 117 ? 17.499 19.745 -21.619 1.00 71.75 117 PRO A CA 1
ATOM 926 C C . PRO A 1 117 ? 16.660 20.336 -22.764 1.00 71.75 117 PRO A C 1
ATOM 928 O O . PRO A 1 117 ? 16.749 19.839 -23.883 1.00 71.75 117 PRO A O 1
ATOM 931 N N . ASN A 1 118 ? 15.849 21.367 -22.504 1.00 74.00 118 ASN A N 1
ATOM 932 C CA . ASN A 1 118 ? 14.825 21.812 -23.452 1.00 74.00 118 ASN A CA 1
ATOM 933 C C . ASN A 1 118 ? 15.419 22.551 -24.661 1.00 74.00 118 ASN A C 1
ATOM 935 O O . ASN A 1 118 ? 14.980 22.302 -25.777 1.00 74.00 118 ASN A O 1
ATOM 939 N N . ASN A 1 119 ? 16.427 23.412 -24.453 1.00 79.75 119 ASN A N 1
ATOM 940 C CA . ASN A 1 119 ? 17.094 24.199 -25.509 1.00 79.75 119 ASN A CA 1
ATOM 941 C C . ASN A 1 119 ? 16.125 24.923 -26.475 1.00 79.75 119 ASN A C 1
ATOM 943 O O . ASN A 1 119 ? 16.462 25.167 -27.635 1.00 79.75 119 ASN A O 1
ATOM 947 N N . ASP A 1 120 ? 14.922 25.270 -26.009 1.00 83.44 120 ASP A N 1
ATOM 948 C CA . ASP A 1 120 ? 13.928 25.966 -26.816 1.00 83.44 120 ASP A CA 1
ATOM 949 C C . ASP A 1 120 ? 14.360 27.423 -27.011 1.00 83.44 120 ASP A C 1
ATOM 951 O O . ASP A 1 120 ? 14.639 28.150 -26.053 1.00 83.44 120 ASP A O 1
ATOM 955 N N . ILE A 1 121 ? 14.399 27.864 -28.268 1.00 85.38 121 ILE A N 1
ATOM 956 C CA . ILE A 1 121 ? 14.738 29.247 -28.616 1.00 85.38 121 ILE A CA 1
ATOM 957 C C . ILE A 1 121 ? 13.608 30.165 -28.153 1.00 85.38 121 ILE A C 1
ATOM 959 O O . ILE A 1 121 ? 12.454 29.980 -28.542 1.00 85.38 121 ILE A O 1
ATOM 963 N N . VAL A 1 122 ? 13.957 31.172 -27.356 1.00 84.50 122 VAL A N 1
ATOM 964 C CA . VAL A 1 122 ? 13.070 32.210 -26.816 1.00 84.50 122 VAL A CA 1
ATOM 965 C C . VAL A 1 122 ? 13.019 33.407 -27.761 1.00 84.50 122 VAL A C 1
ATOM 967 O O . VAL A 1 122 ? 11.935 33.924 -28.042 1.00 84.50 122 VAL A O 1
ATOM 970 N N . ALA A 1 123 ? 14.169 33.827 -28.294 1.00 85.81 123 ALA A N 1
ATOM 971 C CA . ALA A 1 123 ? 14.268 34.925 -29.247 1.00 85.81 123 ALA A CA 1
ATOM 972 C C . ALA A 1 123 ? 15.537 34.832 -30.106 1.00 85.81 123 ALA A C 1
ATOM 974 O O . ALA A 1 123 ? 16.552 34.283 -29.687 1.00 85.81 123 ALA A O 1
ATOM 975 N N . LEU A 1 124 ? 15.468 35.399 -31.308 1.00 86.69 124 LEU A N 1
ATOM 976 C CA . LEU A 1 124 ? 16.593 35.606 -32.213 1.00 86.69 124 LEU A CA 1
ATOM 977 C C . LEU A 1 124 ? 16.712 37.106 -32.503 1.00 86.69 124 LEU A C 1
ATOM 979 O O . LEU A 1 124 ? 15.754 37.721 -32.970 1.00 86.69 124 LEU A O 1
ATOM 983 N N . TYR A 1 125 ? 17.874 37.685 -32.234 1.00 85.38 125 TYR A N 1
ATOM 984 C CA . TYR A 1 125 ? 18.161 39.103 -32.418 1.00 85.38 125 TYR A CA 1
ATOM 985 C C . TYR A 1 125 ? 19.079 39.315 -33.618 1.00 85.38 125 TYR A C 1
ATOM 987 O O . TYR A 1 125 ? 20.018 38.550 -33.814 1.00 85.38 125 TYR A O 1
ATOM 995 N N . SER A 1 126 ? 18.844 40.384 -34.376 1.00 84.69 126 SER A N 1
ATOM 996 C CA . SER A 1 126 ? 19.760 40.898 -35.403 1.00 84.69 126 SER A CA 1
ATOM 997 C C . SER A 1 126 ? 19.748 42.423 -35.342 1.00 84.69 126 SER A C 1
ATOM 999 O O . SER A 1 126 ? 18.843 43.073 -35.873 1.00 84.69 126 SER A O 1
ATOM 1001 N N . GLY A 1 127 ? 20.724 43.012 -34.651 1.00 82.62 127 GLY A N 1
ATOM 1002 C CA . GLY A 1 127 ? 20.697 44.439 -34.319 1.00 82.62 127 GLY A CA 1
ATOM 1003 C C . GLY A 1 127 ? 19.524 44.771 -33.386 1.00 82.62 127 GLY A C 1
ATOM 1004 O O . GLY A 1 127 ? 19.381 44.159 -32.332 1.00 82.62 127 GLY A O 1
ATOM 1005 N N . LYS A 1 128 ? 18.667 45.727 -33.772 1.00 76.19 128 LYS A N 1
ATOM 1006 C CA . LYS A 1 128 ? 17.459 46.112 -33.005 1.00 76.19 128 LYS A CA 1
ATOM 1007 C C . LYS A 1 128 ? 16.250 45.206 -33.259 1.00 76.19 128 LYS A C 1
ATOM 1009 O O . LYS A 1 128 ? 15.229 45.339 -32.588 1.00 76.19 128 LYS A O 1
ATOM 1014 N N . ASN A 1 129 ? 16.352 44.309 -34.233 1.00 77.94 129 ASN A N 1
ATOM 1015 C CA . ASN A 1 129 ? 15.254 43.445 -34.630 1.00 77.94 129 ASN A CA 1
ATOM 1016 C C . ASN A 1 129 ? 15.193 42.190 -33.760 1.00 77.94 129 ASN A C 1
ATOM 1018 O O . ASN A 1 129 ? 16.229 41.585 -33.480 1.00 77.94 129 ASN A O 1
ATOM 1022 N N . ILE A 1 130 ? 13.978 41.783 -33.380 1.00 80.94 130 ILE A N 1
ATOM 1023 C CA . ILE A 1 130 ? 13.728 40.621 -32.519 1.00 80.94 130 ILE A CA 1
ATOM 1024 C C . ILE A 1 130 ? 12.700 39.713 -33.183 1.00 80.94 130 ILE A C 1
ATOM 1026 O O . ILE A 1 130 ? 11.563 40.118 -33.426 1.00 80.94 130 ILE A O 1
ATOM 1030 N N . LEU A 1 131 ? 13.073 38.456 -33.400 1.00 80.50 131 LEU A N 1
ATOM 1031 C CA . LEU A 1 131 ? 12.169 37.406 -33.837 1.00 80.50 131 LEU A CA 1
ATOM 1032 C C . LEU A 1 131 ? 11.881 36.466 -32.664 1.00 80.50 131 LEU A C 1
ATOM 1034 O O . LEU A 1 131 ? 12.766 35.777 -32.158 1.00 80.50 131 LEU A O 1
ATOM 1038 N N . LYS A 1 132 ? 10.628 36.452 -32.201 1.00 82.81 132 LYS A N 1
ATOM 1039 C CA . LYS A 1 132 ? 10.229 35.655 -31.034 1.00 82.81 132 LYS A CA 1
ATOM 1040 C C . LYS A 1 132 ? 10.235 34.167 -31.373 1.00 82.81 132 LYS A C 1
ATOM 1042 O O . LYS A 1 132 ? 9.729 33.752 -32.413 1.00 82.81 132 LYS A O 1
ATOM 1047 N N . GLY A 1 133 ? 10.719 33.349 -30.447 1.00 78.00 133 GLY A N 1
ATOM 1048 C CA . GLY A 1 133 ? 10.966 31.920 -30.615 1.00 78.00 133 GLY A CA 1
ATOM 1049 C C . GLY A 1 133 ? 9.765 31.104 -31.084 1.00 78.00 133 GLY A C 1
ATOM 1050 O O . GLY A 1 133 ? 9.910 30.215 -31.916 1.00 78.00 133 GLY A O 1
ATOM 1051 N N . ARG A 1 134 ? 8.546 31.447 -30.642 1.00 74.31 134 ARG A N 1
ATOM 1052 C CA . ARG A 1 134 ? 7.317 30.789 -31.119 1.00 74.31 134 ARG A CA 1
ATOM 1053 C C . ARG A 1 134 ? 7.015 31.101 -32.586 1.00 74.31 134 ARG A C 1
ATOM 1055 O O . ARG A 1 134 ? 6.640 30.188 -33.314 1.00 74.31 134 ARG A O 1
ATOM 1062 N N . GLN A 1 135 ? 7.180 32.360 -32.999 1.00 75.19 135 GLN A N 1
ATOM 1063 C CA . GLN A 1 135 ? 6.995 32.780 -34.393 1.00 75.19 135 GLN A CA 1
ATOM 1064 C C . GLN A 1 135 ? 8.065 32.130 -35.267 1.00 75.19 135 GLN A C 1
ATOM 1066 O O . GLN A 1 135 ? 7.733 31.472 -36.248 1.00 75.19 135 GLN A O 1
ATOM 1071 N N . LEU A 1 136 ? 9.327 32.202 -34.837 1.00 78.06 136 LEU A N 1
ATOM 1072 C CA . LEU A 1 136 ? 10.449 31.529 -35.484 1.00 78.06 136 LEU A CA 1
ATOM 1073 C C . LEU A 1 136 ? 10.184 30.028 -35.647 1.00 78.06 136 LEU A C 1
ATOM 1075 O O . LEU A 1 136 ? 10.299 29.506 -36.745 1.00 78.06 136 LEU A O 1
ATOM 1079 N N . ARG A 1 137 ? 9.752 29.336 -34.589 1.00 79.81 137 ARG A N 1
ATOM 1080 C CA . ARG A 1 137 ? 9.456 27.901 -34.639 1.00 79.81 137 ARG A CA 1
ATOM 1081 C C . ARG A 1 137 ? 8.300 27.578 -35.578 1.00 79.81 137 ARG A C 1
ATOM 1083 O O . ARG A 1 137 ? 8.408 26.637 -36.350 1.00 79.81 137 ARG A O 1
ATOM 1090 N N . SER A 1 138 ? 7.198 28.332 -35.538 1.00 76.62 138 SER A N 1
ATOM 1091 C CA . SER A 1 138 ? 6.080 28.108 -36.467 1.00 76.62 138 SER A CA 1
ATOM 1092 C C . SER A 1 138 ? 6.478 28.326 -37.924 1.00 76.62 138 SER A C 1
ATOM 1094 O O . SER A 1 138 ? 5.994 27.612 -38.794 1.00 76.62 138 SER A O 1
ATOM 1096 N N . LEU A 1 139 ? 7.376 29.282 -38.168 1.00 72.44 139 LEU A N 1
ATOM 1097 C CA . LEU A 1 139 ? 7.854 29.626 -39.499 1.00 72.44 139 LEU A CA 1
ATOM 1098 C C . LEU A 1 139 ? 8.857 28.593 -40.014 1.00 72.44 139 LEU A C 1
ATOM 1100 O O . LEU A 1 139 ? 8.693 28.090 -41.116 1.00 72.44 139 LEU A O 1
ATOM 1104 N N . LEU A 1 140 ? 9.840 28.213 -39.197 1.00 76.88 140 LEU A N 1
ATOM 1105 C CA . LEU A 1 140 ? 10.843 27.213 -39.562 1.00 76.88 140 LEU A CA 1
ATOM 1106 C C . LEU A 1 140 ? 10.280 25.790 -39.603 1.00 76.88 140 LEU A C 1
ATOM 1108 O O . LEU A 1 140 ? 10.826 24.938 -40.287 1.00 76.88 140 LEU A O 1
ATOM 1112 N N . ASN A 1 141 ? 9.171 25.512 -38.913 1.00 71.50 141 ASN A N 1
ATOM 1113 C CA . ASN A 1 141 ? 8.493 24.219 -39.020 1.00 71.50 141 ASN A CA 1
ATOM 1114 C C . ASN A 1 141 ? 7.706 24.050 -40.332 1.00 71.50 141 ASN A C 1
ATOM 1116 O O . ASN A 1 141 ? 7.310 22.921 -40.642 1.00 71.50 141 ASN A O 1
ATOM 1120 N N . ALA A 1 142 ? 7.462 25.122 -41.094 1.00 72.25 142 ALA A N 1
ATOM 1121 C CA . ALA A 1 142 ? 6.943 25.000 -42.451 1.00 72.25 142 ALA A CA 1
ATOM 1122 C C . ALA A 1 142 ? 8.042 24.411 -43.357 1.00 72.25 142 ALA A C 1
ATOM 1124 O O . ALA A 1 142 ? 9.218 24.730 -43.214 1.00 72.25 142 ALA A O 1
ATOM 1125 N N . LYS A 1 143 ? 7.690 23.483 -44.257 1.00 63.78 143 LYS A N 1
ATOM 1126 C CA . LYS A 1 143 ? 8.656 22.979 -45.247 1.00 63.78 143 LYS A CA 1
ATOM 1127 C C . LYS A 1 143 ? 8.913 24.073 -46.290 1.00 63.78 143 LYS A C 1
ATOM 1129 O O . LYS A 1 143 ? 7.927 24.658 -46.745 1.00 63.78 143 LYS A O 1
ATOM 1134 N N . PRO A 1 144 ? 10.157 24.238 -46.774 1.00 60.66 144 PRO A N 1
ATOM 1135 C CA . PRO A 1 144 ? 11.331 23.358 -46.615 1.00 60.66 144 PRO A CA 1
ATOM 1136 C C . PRO A 1 144 ? 12.286 23.615 -45.420 1.00 60.66 144 PRO A C 1
ATOM 1138 O O . PRO A 1 144 ? 13.285 22.912 -45.308 1.00 60.66 144 PRO A O 1
ATOM 1141 N N . GLU A 1 145 ? 12.016 24.540 -44.499 1.00 71.50 145 GLU A N 1
ATOM 1142 C CA . GLU A 1 145 ? 13.009 25.072 -43.541 1.00 71.50 145 GLU A CA 1
ATOM 1143 C C . GLU A 1 145 ? 13.163 24.294 -42.214 1.00 71.50 145 GLU A C 1
ATOM 1145 O O . GLU A 1 145 ? 13.852 24.752 -41.300 1.00 71.50 145 GLU A O 1
ATOM 1150 N N . ARG A 1 146 ? 12.578 23.093 -42.100 1.00 70.12 146 ARG A N 1
ATOM 1151 C CA . ARG A 1 146 ? 12.520 22.320 -40.839 1.00 70.12 146 ARG A CA 1
ATOM 1152 C C . ARG A 1 146 ? 13.891 22.039 -40.215 1.00 70.12 146 ARG A C 1
ATOM 1154 O O . ARG A 1 146 ? 14.024 22.072 -38.997 1.00 70.12 146 ARG A O 1
ATOM 1161 N N . GLU A 1 147 ? 14.912 21.823 -41.039 1.00 82.06 147 GLU A N 1
ATOM 1162 C CA . GLU A 1 147 ? 16.286 21.576 -40.580 1.00 82.06 147 GLU A CA 1
ATOM 1163 C C . GLU A 1 147 ? 16.976 22.837 -40.037 1.00 82.06 147 GLU A C 1
ATOM 1165 O O . GLU A 1 147 ? 17.957 22.743 -39.299 1.00 82.06 147 GLU A O 1
ATOM 1170 N N . LEU A 1 148 ? 16.474 24.034 -40.363 1.00 85.12 148 LEU A N 1
ATOM 1171 C CA . LEU A 1 148 ? 17.085 25.290 -39.938 1.00 85.12 148 LEU A CA 1
ATOM 1172 C C . LEU A 1 148 ? 16.907 25.530 -38.437 1.00 85.12 148 LEU A C 1
ATOM 1174 O O . LEU A 1 148 ? 17.828 26.031 -37.796 1.00 85.12 148 LEU A O 1
ATOM 1178 N N . TYR A 1 149 ? 15.762 25.140 -37.864 1.00 85.44 149 TYR A N 1
ATOM 1179 C CA . TYR A 1 149 ? 15.527 25.265 -36.422 1.00 85.44 149 TYR A CA 1
ATOM 1180 C C . TYR A 1 149 ? 16.483 24.365 -35.635 1.00 85.44 149 TYR A C 1
ATOM 1182 O O . TYR A 1 149 ? 17.116 24.816 -34.685 1.00 85.44 149 TYR A O 1
ATOM 1190 N N . ASP A 1 150 ? 16.658 23.120 -36.081 1.00 86.38 150 ASP A N 1
ATOM 1191 C CA . ASP A 1 150 ? 17.554 22.163 -35.431 1.00 86.38 150 ASP A CA 1
ATOM 1192 C C . ASP A 1 150 ? 19.023 22.590 -35.559 1.00 86.38 150 ASP A C 1
ATOM 1194 O O . ASP A 1 150 ? 19.780 22.500 -34.591 1.00 86.38 150 ASP A O 1
ATOM 1198 N N . ARG A 1 151 ? 19.425 23.139 -36.716 1.00 88.62 151 ARG A N 1
ATOM 1199 C CA . ARG A 1 151 ? 20.758 23.738 -36.906 1.00 88.62 151 ARG A CA 1
ATOM 1200 C C . ARG A 1 151 ? 20.974 24.964 -36.023 1.00 88.62 151 ARG A C 1
ATOM 1202 O O . ARG A 1 151 ? 22.074 25.141 -35.506 1.00 88.62 151 ARG A O 1
ATOM 1209 N N . LEU A 1 152 ? 19.944 25.786 -35.836 1.00 88.12 152 LEU A N 1
ATOM 1210 C CA . LEU A 1 152 ? 19.991 26.973 -34.987 1.00 88.12 152 LEU A CA 1
ATOM 1211 C C . LEU A 1 152 ? 20.118 26.606 -33.507 1.00 88.12 152 LEU A C 1
ATOM 1213 O O . LEU A 1 152 ? 20.942 27.184 -32.807 1.00 88.12 152 LEU A O 1
ATOM 1217 N N . VAL A 1 153 ? 19.363 25.606 -33.047 1.00 86.50 153 VAL A N 1
ATOM 1218 C CA . VAL A 1 153 ? 19.540 25.042 -31.707 1.00 86.50 153 VAL A CA 1
ATOM 1219 C C . VAL A 1 153 ? 20.950 24.469 -31.594 1.00 86.50 153 VAL A C 1
ATOM 1221 O O . VAL A 1 153 ? 21.693 24.872 -30.715 1.00 86.50 153 VAL A O 1
ATOM 1224 N N . ALA A 1 154 ? 21.390 23.605 -32.511 1.00 88.00 154 ALA A N 1
ATOM 1225 C CA . ALA A 1 154 ? 22.716 22.987 -32.447 1.00 88.00 154 ALA A CA 1
ATOM 1226 C C . ALA A 1 154 ? 23.890 23.985 -32.509 1.00 88.00 154 ALA A C 1
ATOM 1228 O O . ALA A 1 154 ? 24.997 23.636 -32.089 1.00 88.00 154 ALA A O 1
ATOM 1229 N N . SER A 1 155 ? 23.668 25.214 -32.992 1.00 87.00 155 SER A N 1
ATOM 1230 C CA . SER A 1 155 ? 24.717 26.227 -33.118 1.00 87.00 155 SER A CA 1
ATOM 1231 C C . SER A 1 155 ? 25.260 26.705 -31.765 1.00 87.00 155 SER A C 1
ATOM 1233 O O . SER A 1 155 ? 26.363 27.248 -31.736 1.00 87.00 155 SER A O 1
ATOM 1235 N N . TRP A 1 156 ? 24.558 26.451 -30.649 1.00 83.44 156 TRP A N 1
ATOM 1236 C CA . TRP A 1 156 ? 25.056 26.773 -29.303 1.00 83.44 156 TRP A CA 1
ATOM 1237 C C . TRP A 1 156 ? 26.396 26.099 -28.999 1.00 83.44 156 TRP A C 1
ATOM 1239 O O . TRP A 1 156 ? 27.222 26.678 -28.305 1.00 83.44 156 TRP A O 1
ATOM 1249 N N . LYS A 1 157 ? 26.646 24.903 -29.558 1.00 82.38 157 LYS A N 1
ATOM 1250 C CA . LYS A 1 157 ? 27.874 24.119 -29.321 1.00 82.38 157 LYS A CA 1
ATOM 1251 C C . LYS A 1 157 ? 29.146 24.808 -29.811 1.00 82.38 157 LYS A C 1
ATOM 1253 O O . LYS A 1 157 ? 30.244 24.372 -29.481 1.00 82.38 157 LYS A O 1
ATOM 1258 N N . PHE A 1 158 ? 28.989 25.834 -30.636 1.00 75.12 158 PHE A N 1
ATOM 1259 C CA . PHE A 1 158 ? 30.077 26.510 -31.327 1.00 75.12 158 PHE A CA 1
ATOM 1260 C C . PHE A 1 158 ? 30.067 28.026 -31.097 1.00 75.12 158 PHE A C 1
ATOM 1262 O O . PHE A 1 158 ? 30.965 28.719 -31.567 1.00 75.12 158 PHE A O 1
ATOM 1269 N N . GLY A 1 159 ? 29.053 28.542 -30.398 1.00 66.94 159 GLY A N 1
ATOM 1270 C CA . GLY A 1 159 ? 28.979 29.937 -29.984 1.00 66.94 159 GLY A CA 1
ATOM 1271 C C . GLY A 1 159 ? 29.641 30.141 -28.623 1.00 66.94 159 GLY A C 1
ATOM 1272 O O . GLY A 1 159 ? 29.713 29.226 -27.805 1.00 66.94 159 GLY A O 1
ATOM 1273 N N . GLN A 1 160 ? 30.107 31.362 -28.361 1.00 66.31 160 GLN A N 1
ATOM 1274 C CA . GLN A 1 160 ? 30.512 31.745 -27.010 1.00 66.31 160 GLN A CA 1
ATOM 1275 C C . GLN A 1 160 ? 29.245 31.916 -26.170 1.00 66.31 160 GLN A C 1
ATOM 1277 O O . GLN A 1 160 ? 28.461 32.837 -26.407 1.00 66.31 160 GLN A O 1
ATOM 1282 N N . GLU A 1 161 ? 29.027 30.983 -25.250 1.00 66.25 161 GLU A N 1
ATOM 1283 C CA . GLU A 1 161 ? 27.880 30.984 -24.353 1.00 66.25 161 GLU A CA 1
ATOM 1284 C C . GLU A 1 161 ? 28.024 32.081 -23.297 1.00 66.25 161 GLU A C 1
ATOM 1286 O O . GLU A 1 161 ? 29.064 32.215 -22.652 1.00 66.25 161 GLU A O 1
ATOM 1291 N N . ILE A 1 162 ? 26.956 32.854 -23.125 1.00 69.88 162 ILE A N 1
ATOM 1292 C CA . ILE A 1 162 ? 26.801 33.814 -22.042 1.00 69.88 162 ILE A CA 1
ATOM 1293 C C . ILE A 1 162 ? 25.569 33.381 -21.257 1.00 69.88 162 ILE A C 1
ATOM 1295 O O . ILE A 1 162 ? 24.454 33.353 -21.787 1.00 69.88 162 ILE A O 1
ATOM 1299 N N . GLU A 1 163 ? 25.784 33.014 -20.001 1.00 63.62 163 GLU A N 1
ATOM 1300 C CA . GLU A 1 163 ? 24.701 32.751 -19.066 1.00 63.62 163 GLU A CA 1
ATOM 1301 C C . GLU A 1 163 ? 24.171 34.091 -18.548 1.00 63.62 163 GLU A C 1
ATOM 1303 O O . GLU A 1 163 ? 24.922 34.908 -18.011 1.00 63.62 163 GLU A O 1
ATOM 1308 N N . LEU A 1 164 ? 22.883 34.346 -18.767 1.00 59.94 164 LEU A N 1
ATOM 1309 C CA . LEU A 1 164 ? 22.217 35.547 -18.284 1.00 59.94 164 LEU A CA 1
ATOM 1310 C C . LEU A 1 164 ? 21.467 35.179 -17.004 1.00 59.94 164 LEU A C 1
ATOM 1312 O O . LEU A 1 164 ? 20.394 34.575 -17.060 1.00 59.94 164 LEU A O 1
ATOM 1316 N N . ILE A 1 165 ? 22.069 35.527 -15.865 1.00 51.75 165 ILE A N 1
ATOM 1317 C CA . ILE A 1 165 ? 21.479 35.391 -14.531 1.00 51.75 165 ILE A CA 1
ATOM 1318 C C . ILE A 1 165 ? 21.195 36.801 -14.015 1.00 51.75 165 ILE A C 1
ATOM 1320 O O . ILE A 1 165 ? 22.126 37.561 -13.744 1.00 51.75 165 ILE A O 1
ATOM 1324 N N . ASP A 1 166 ? 19.919 37.165 -13.892 1.00 47.09 166 ASP A N 1
ATOM 1325 C CA . ASP A 1 166 ? 19.531 38.400 -13.209 1.00 47.09 166 ASP A CA 1
ATOM 1326 C C . ASP A 1 166 ? 19.388 38.120 -11.707 1.00 47.09 166 ASP A C 1
ATOM 1328 O O . ASP A 1 166 ? 18.364 37.619 -11.241 1.00 47.09 166 ASP A O 1
ATOM 1332 N N . ASN A 1 167 ? 20.453 38.406 -10.954 1.00 41.41 167 ASN A N 1
ATOM 1333 C CA . ASN A 1 167 ? 20.494 38.209 -9.502 1.00 41.41 167 ASN A CA 1
ATOM 1334 C C . ASN A 1 167 ? 19.713 39.282 -8.718 1.00 41.41 167 ASN A C 1
ATOM 1336 O O . ASN A 1 167 ? 19.463 39.088 -7.528 1.00 41.41 167 ASN A O 1
ATOM 1340 N N . ASP A 1 168 ? 19.319 40.388 -9.360 1.00 36.84 168 ASP A N 1
ATOM 1341 C CA . ASP A 1 168 ? 18.648 41.526 -8.717 1.00 36.84 168 ASP A CA 1
ATOM 1342 C C . ASP A 1 168 ? 17.127 41.539 -8.971 1.00 36.84 168 ASP A C 1
ATOM 1344 O O . ASP A 1 168 ? 16.396 42.393 -8.447 1.00 36.84 168 ASP A O 1
ATOM 1348 N N . PHE A 1 169 ? 16.612 40.572 -9.736 1.00 37.97 169 PHE A N 1
ATOM 1349 C CA . PHE A 1 169 ? 15.188 40.451 -10.020 1.00 37.97 169 PHE A CA 1
ATOM 1350 C C . PHE A 1 169 ? 14.397 40.046 -8.765 1.00 37.97 169 PHE A C 1
ATOM 1352 O O . PHE A 1 169 ? 14.372 38.889 -8.343 1.00 37.97 169 PHE A O 1
ATOM 1359 N N . SER A 1 170 ? 13.679 41.009 -8.181 1.00 37.97 170 SER A N 1
ATOM 1360 C CA . SER A 1 170 ? 12.630 40.750 -7.191 1.00 37.97 170 SER A CA 1
ATOM 1361 C C . SER A 1 170 ? 11.274 41.196 -7.732 1.00 37.97 170 SER A C 1
ATOM 1363 O O . SER A 1 170 ? 11.089 42.331 -8.176 1.00 37.97 170 SER A O 1
ATOM 1365 N N . ILE A 1 171 ? 10.296 40.291 -7.686 1.00 35.09 171 ILE A N 1
ATOM 1366 C CA . ILE A 1 171 ? 8.922 40.580 -8.097 1.00 35.09 171 ILE A CA 1
ATOM 1367 C C . ILE A 1 171 ? 8.357 41.646 -7.149 1.00 35.09 171 ILE A C 1
ATOM 1369 O O . ILE A 1 171 ? 8.111 41.375 -5.968 1.00 35.09 171 ILE A O 1
ATOM 1373 N N . LYS A 1 172 ? 8.100 42.861 -7.654 1.00 36.31 172 LYS A N 1
ATOM 1374 C CA . LYS A 1 172 ? 7.276 43.856 -6.948 1.00 36.31 172 LYS A CA 1
ATOM 1375 C C . LYS A 1 172 ?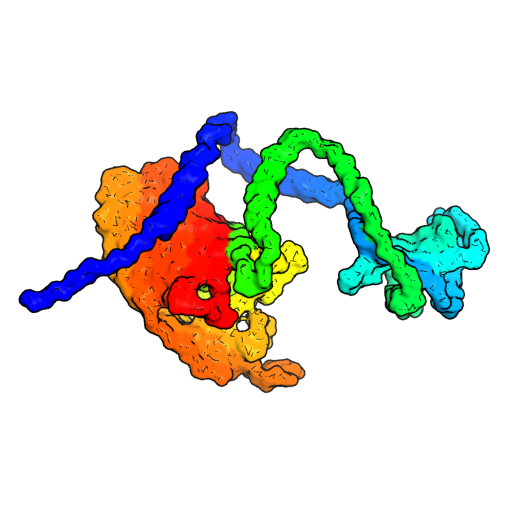 5.829 43.364 -6.922 1.00 36.31 172 LYS A C 1
ATOM 1377 O O . LYS A 1 172 ? 5.019 43.666 -7.791 1.00 36.31 172 LYS A O 1
ATOM 1382 N N . ASN A 1 173 ? 5.534 42.552 -5.913 1.00 35.88 173 ASN A N 1
ATOM 1383 C CA . ASN A 1 173 ? 4.248 41.904 -5.708 1.00 35.88 173 ASN A CA 1
ATOM 1384 C C . ASN A 1 173 ? 3.176 42.921 -5.287 1.00 35.88 173 ASN A C 1
ATOM 1386 O O . ASN A 1 173 ? 3.159 43.377 -4.146 1.00 35.88 173 ASN A O 1
ATOM 1390 N N . ASN A 1 174 ? 2.227 43.208 -6.179 1.00 37.47 174 ASN A N 1
ATOM 1391 C CA . ASN A 1 174 ? 1.013 43.980 -5.882 1.00 37.47 174 ASN A CA 1
ATOM 1392 C C . ASN A 1 174 ? -0.103 43.129 -5.237 1.00 37.47 174 ASN A C 1
ATOM 1394 O O . ASN A 1 174 ? -1.284 43.465 -5.328 1.00 37.47 174 ASN A O 1
ATOM 1398 N N . PHE A 1 175 ? 0.236 42.024 -4.567 1.00 34.47 175 PHE A N 1
ATOM 1399 C CA . PHE A 1 175 ? -0.749 41.246 -3.816 1.00 34.47 175 PHE A CA 1
ATOM 1400 C C . PHE A 1 175 ? -1.055 41.935 -2.485 1.00 34.47 175 PHE A C 1
ATOM 1402 O O . PHE A 1 175 ? -0.168 42.215 -1.677 1.00 34.47 175 PHE A O 1
ATOM 1409 N N . THR A 1 176 ? -2.335 42.219 -2.250 1.00 43.41 176 THR A N 1
ATOM 1410 C CA . THR A 1 176 ? -2.796 42.842 -1.009 1.00 43.41 176 THR A CA 1
ATOM 1411 C C . THR A 1 176 ? -2.463 41.952 0.194 1.00 43.41 176 THR A C 1
ATOM 1413 O O . THR A 1 176 ? -2.746 40.753 0.218 1.00 43.41 176 THR A O 1
ATOM 1416 N N . LEU A 1 177 ? -1.881 42.572 1.226 1.00 42.59 177 LEU A N 1
ATOM 1417 C CA . LEU A 1 177 ? -1.327 41.975 2.455 1.00 42.59 177 LEU A CA 1
ATOM 1418 C C . LEU A 1 177 ? -2.214 40.937 3.176 1.00 42.59 177 LEU A C 1
ATOM 1420 O O . LEU A 1 177 ? -1.701 40.154 3.970 1.00 42.59 177 LEU A O 1
ATOM 1424 N N . ARG A 1 178 ? -3.524 40.883 2.905 1.00 39.81 178 ARG A N 1
ATOM 1425 C CA . ARG A 1 178 ? -4.443 39.906 3.513 1.00 39.81 178 ARG A CA 1
ATOM 1426 C C . ARG A 1 178 ? -4.380 38.505 2.900 1.00 39.81 178 ARG A C 1
ATOM 1428 O O . ARG A 1 178 ? -4.715 37.555 3.596 1.00 39.81 178 ARG A O 1
ATOM 1435 N N . GLN A 1 179 ? -3.948 38.348 1.647 1.00 42.53 179 GLN A N 1
ATOM 1436 C CA . GLN A 1 179 ? -3.838 37.020 1.018 1.00 42.53 179 GLN A CA 1
ATOM 1437 C C . GLN A 1 179 ? -2.534 36.291 1.391 1.00 42.53 179 GLN A C 1
ATOM 1439 O O . GLN A 1 179 ? -2.499 35.061 1.388 1.00 42.53 179 GLN A O 1
ATOM 1444 N N . ARG A 1 180 ? -1.500 37.031 1.823 1.00 40.09 180 ARG A N 1
ATOM 1445 C CA . ARG A 1 180 ? -0.222 36.474 2.303 1.00 40.09 180 ARG A CA 1
ATOM 1446 C C . ARG A 1 180 ? -0.367 35.595 3.548 1.00 40.09 180 ARG A C 1
ATOM 1448 O O . ARG A 1 180 ? 0.213 34.521 3.602 1.00 40.09 180 ARG A O 1
ATOM 1455 N N . SER A 1 181 ? -1.174 35.980 4.539 1.00 44.56 181 SER A N 1
ATOM 1456 C CA . SER A 1 181 ? -1.111 35.337 5.866 1.00 44.56 181 SER A CA 1
ATOM 1457 C C . SER A 1 181 ? -1.708 33.922 5.951 1.00 44.56 181 SER A C 1
ATOM 1459 O O . SER A 1 181 ? -1.646 33.306 7.012 1.00 44.56 181 SER A O 1
ATOM 1461 N N . ARG A 1 182 ? -2.329 33.402 4.883 1.00 42.06 182 ARG A N 1
ATOM 1462 C CA . ARG A 1 182 ? -2.849 32.020 4.839 1.00 42.06 182 ARG A CA 1
ATOM 1463 C C . ARG A 1 182 ? -2.043 31.125 3.902 1.00 42.06 182 ARG A C 1
ATOM 1465 O O . ARG A 1 182 ? -1.752 29.994 4.277 1.00 42.06 182 ARG A O 1
ATOM 1472 N N . GLY A 1 183 ? -1.640 31.641 2.739 1.00 38.62 183 GLY A N 1
ATOM 1473 C CA . GLY A 1 183 ? -0.754 30.931 1.814 1.00 38.62 183 GLY A CA 1
ATOM 1474 C C . GLY A 1 183 ? 0.657 30.778 2.377 1.00 38.62 183 GLY A C 1
ATOM 1475 O O . GLY A 1 183 ? 1.172 29.663 2.421 1.00 38.62 183 GLY A O 1
ATOM 1476 N N . ASP A 1 184 ? 1.233 31.859 2.913 1.00 41.44 184 ASP A N 1
ATOM 1477 C CA . ASP A 1 184 ? 2.591 31.824 3.457 1.00 41.44 184 ASP A CA 1
ATOM 1478 C C . ASP A 1 184 ? 2.652 30.981 4.730 1.00 41.44 184 ASP A C 1
ATOM 1480 O O . ASP A 1 184 ? 3.622 30.266 4.918 1.00 41.44 184 ASP A O 1
ATOM 1484 N N . THR A 1 185 ? 1.629 30.954 5.588 1.00 44.84 185 THR A N 1
ATOM 1485 C CA . THR A 1 185 ? 1.668 30.112 6.801 1.00 44.84 185 THR A CA 1
ATOM 1486 C C . THR A 1 185 ? 1.720 28.626 6.453 1.00 44.84 185 THR A C 1
ATOM 1488 O O . THR A 1 185 ? 2.489 27.890 7.064 1.00 44.84 185 THR A O 1
ATOM 1491 N N . ILE A 1 186 ? 0.980 28.195 5.424 1.00 40.53 186 ILE A N 1
ATOM 1492 C CA . ILE A 1 186 ? 1.030 26.817 4.918 1.00 40.53 186 ILE A CA 1
ATOM 1493 C C . ILE A 1 186 ? 2.385 26.558 4.247 1.00 40.53 186 ILE A C 1
ATOM 1495 O O . ILE A 1 186 ? 3.063 25.597 4.596 1.00 40.53 186 ILE A O 1
ATOM 1499 N N . TYR A 1 187 ? 2.838 27.445 3.358 1.00 37.22 187 TYR A N 1
ATOM 1500 C CA . TYR A 1 187 ? 4.112 27.278 2.650 1.00 37.22 187 TYR A CA 1
ATOM 1501 C C . TYR A 1 187 ? 5.325 27.296 3.600 1.00 37.22 187 TYR A C 1
ATOM 1503 O O . TYR A 1 187 ? 6.243 26.499 3.449 1.00 37.22 187 TYR A O 1
ATOM 1511 N N . THR A 1 188 ? 5.313 28.140 4.634 1.00 41.09 188 THR A N 1
ATOM 1512 C CA . THR A 1 188 ? 6.396 28.270 5.627 1.00 41.09 188 THR A CA 1
ATOM 1513 C C . THR A 1 188 ? 6.385 27.123 6.643 1.00 41.09 188 THR A C 1
ATOM 1515 O O . THR A 1 188 ? 7.453 26.714 7.098 1.00 41.09 188 THR A O 1
ATOM 1518 N N . LEU A 1 189 ? 5.211 26.557 6.968 1.00 37.88 189 LEU A N 1
ATOM 1519 C CA . LEU A 1 189 ? 5.101 25.313 7.747 1.00 37.88 189 LEU A CA 1
ATOM 1520 C C . LEU A 1 189 ? 5.724 24.129 6.999 1.00 37.88 189 LEU A C 1
ATOM 1522 O O . LEU A 1 189 ? 6.389 23.315 7.630 1.00 37.88 189 LEU A O 1
ATOM 1526 N N . PHE A 1 190 ? 5.572 24.058 5.673 1.00 33.91 190 PHE A N 1
ATOM 1527 C CA . PHE A 1 190 ? 6.183 23.003 4.858 1.00 33.91 190 PHE A CA 1
ATOM 1528 C C . PHE A 1 190 ? 7.675 23.243 4.579 1.00 33.91 190 PHE A C 1
ATOM 1530 O O . PHE A 1 190 ? 8.467 22.306 4.658 1.00 33.91 190 PHE A O 1
ATOM 1537 N N . ASN A 1 191 ? 8.091 24.488 4.327 1.00 31.02 191 ASN A N 1
ATOM 1538 C CA . ASN A 1 191 ? 9.483 24.798 3.985 1.00 31.02 191 ASN A CA 1
ATOM 1539 C C . ASN A 1 191 ? 10.444 24.690 5.189 1.00 31.02 191 ASN A C 1
ATOM 1541 O O . ASN A 1 191 ? 11.638 24.477 5.010 1.00 31.02 191 ASN A O 1
ATOM 1545 N N . ARG A 1 192 ? 9.939 24.772 6.433 1.00 32.41 192 ARG A N 1
ATOM 1546 C CA . ARG A 1 192 ? 10.751 24.581 7.655 1.00 32.41 192 ARG A CA 1
ATOM 1547 C C . ARG A 1 192 ? 11.245 23.148 7.885 1.00 32.41 192 ARG A C 1
ATOM 1549 O O . ARG A 1 192 ? 12.103 22.967 8.743 1.00 32.41 192 ARG A O 1
ATOM 1556 N N . TYR A 1 193 ? 10.734 22.157 7.152 1.00 36.03 193 TYR A N 1
ATOM 1557 C CA . TYR A 1 193 ? 11.157 20.755 7.276 1.00 36.03 193 TYR A CA 1
ATOM 1558 C C . TYR A 1 193 ? 12.018 20.262 6.105 1.00 36.03 193 TYR A C 1
ATOM 1560 O O . TYR A 1 193 ? 12.325 19.071 6.043 1.00 36.03 193 TYR A O 1
ATOM 1568 N N . MET A 1 194 ? 12.455 21.151 5.204 1.00 29.81 194 MET A N 1
ATOM 1569 C CA . MET A 1 194 ? 13.517 20.808 4.260 1.00 29.81 194 MET A CA 1
ATOM 1570 C C . MET A 1 194 ? 14.843 20.711 5.020 1.00 29.81 194 MET A C 1
ATOM 1572 O O . MET A 1 194 ? 15.473 21.715 5.342 1.00 29.81 194 MET A O 1
ATOM 1576 N N . ILE A 1 195 ? 15.246 19.485 5.351 1.00 30.08 195 ILE A N 1
ATOM 1577 C CA . ILE A 1 195 ? 16.616 19.197 5.771 1.00 30.08 195 ILE A CA 1
ATOM 1578 C C . ILE A 1 195 ? 17.458 19.209 4.495 1.00 30.08 195 ILE A C 1
ATOM 1580 O O . ILE A 1 195 ? 17.477 18.234 3.746 1.00 30.08 195 ILE A O 1
ATOM 1584 N N . ASP A 1 196 ? 18.105 20.341 4.233 1.00 29.67 196 ASP A N 1
ATOM 1585 C CA . ASP A 1 196 ? 19.124 20.463 3.195 1.00 29.67 196 ASP A CA 1
ATOM 1586 C C . ASP A 1 196 ? 20.332 19.582 3.554 1.00 29.67 196 ASP A C 1
ATOM 1588 O O . ASP A 1 196 ? 20.862 19.656 4.665 1.00 29.67 196 ASP A O 1
ATOM 1592 N N . GLY A 1 197 ? 20.783 18.761 2.601 1.00 32.59 197 GLY A N 1
ATOM 1593 C CA . GLY A 1 197 ? 22.113 18.145 2.647 1.00 32.59 197 GLY A CA 1
ATOM 1594 C C . GLY A 1 197 ? 22.218 16.711 3.175 1.00 32.59 197 GLY A C 1
ATOM 1595 O O . GLY A 1 197 ? 23.124 16.425 3.956 1.00 32.59 197 GLY A O 1
ATOM 1596 N N . VAL A 1 198 ? 21.375 15.777 2.719 1.00 29.98 198 VAL A N 1
ATOM 1597 C CA . VAL A 1 198 ? 21.600 14.341 2.975 1.00 29.98 198 VAL A CA 1
ATOM 1598 C C . VAL A 1 198 ? 21.603 13.550 1.666 1.00 29.98 198 VAL A C 1
ATOM 1600 O O . VAL A 1 198 ? 20.720 13.723 0.830 1.00 29.98 198 VAL A O 1
ATOM 1603 N N . ASN A 1 199 ? 22.617 12.689 1.503 1.00 33.06 199 ASN A N 1
ATOM 1604 C CA . ASN A 1 199 ? 22.739 11.671 0.454 1.00 33.06 199 ASN A CA 1
ATOM 1605 C C . ASN A 1 199 ? 21.377 11.067 0.070 1.00 33.06 199 ASN A C 1
ATOM 1607 O O . ASN A 1 199 ? 20.568 10.746 0.948 1.00 33.06 199 ASN A O 1
ATOM 1611 N N . HIS A 1 200 ? 21.173 10.857 -1.237 1.00 38.00 200 HIS A N 1
ATOM 1612 C CA . HIS A 1 200 ? 19.933 10.374 -1.864 1.00 38.00 200 HIS A CA 1
ATOM 1613 C C . HIS A 1 200 ? 19.323 9.094 -1.248 1.00 38.00 200 HIS A C 1
ATOM 1615 O O . HIS A 1 200 ? 18.145 8.827 -1.468 1.00 38.00 200 HIS A O 1
ATOM 1621 N N . ASP A 1 201 ? 20.063 8.360 -0.417 1.00 41.00 201 ASP A N 1
ATOM 1622 C CA . ASP A 1 201 ? 19.605 7.143 0.267 1.00 41.00 201 ASP A CA 1
ATOM 1623 C C . ASP A 1 201 ? 18.816 7.393 1.570 1.00 41.00 201 ASP A C 1
ATOM 1625 O O . ASP A 1 201 ? 18.377 6.448 2.221 1.00 41.00 201 ASP A O 1
ATOM 1629 N N . SER A 1 202 ? 18.614 8.654 1.971 1.00 42.31 202 SER A N 1
ATOM 1630 C CA . SER A 1 202 ? 17.997 9.013 3.267 1.00 42.31 202 SER A CA 1
ATOM 1631 C C . SER A 1 202 ? 16.905 10.085 3.152 1.00 42.31 202 SER A C 1
ATOM 1633 O O . SER A 1 202 ? 16.671 10.864 4.074 1.00 42.31 202 SER A O 1
ATOM 1635 N N . VAL A 1 203 ? 16.201 10.131 2.020 1.00 51.06 203 VAL A N 1
ATOM 1636 C CA . VAL A 1 203 ? 15.098 11.081 1.814 1.00 51.06 203 VAL A CA 1
ATOM 1637 C C . VAL A 1 203 ? 13.842 10.608 2.548 1.00 51.06 203 VAL A C 1
ATOM 1639 O O . VAL A 1 203 ? 13.312 9.533 2.274 1.00 51.06 203 VAL A O 1
ATOM 1642 N N . THR A 1 204 ? 13.331 11.431 3.467 1.00 47.12 204 THR A N 1
ATOM 1643 C CA . THR A 1 204 ? 11.991 11.247 4.045 1.00 47.12 204 THR A CA 1
ATOM 1644 C C . THR A 1 204 ? 10.932 11.578 3.014 1.00 47.12 204 THR A C 1
ATOM 1646 O O . THR A 1 204 ? 10.744 12.737 2.655 1.00 47.12 204 THR A O 1
ATOM 1649 N N . ILE A 1 205 ? 10.219 10.552 2.555 1.00 53.53 205 ILE A N 1
ATOM 1650 C CA . ILE A 1 205 ? 9.151 10.706 1.570 1.00 53.53 205 ILE A CA 1
ATOM 1651 C C . ILE A 1 205 ? 7.891 11.180 2.292 1.00 53.53 205 ILE A C 1
ATOM 1653 O O . ILE A 1 205 ? 7.304 10.430 3.071 1.00 53.53 205 ILE A O 1
ATOM 1657 N N . VAL A 1 206 ? 7.463 12.411 2.013 1.00 50.50 206 VAL A N 1
ATOM 1658 C CA . VAL A 1 206 ? 6.158 12.938 2.432 1.00 50.50 206 VAL A CA 1
ATOM 1659 C C . VAL A 1 206 ? 5.228 12.907 1.227 1.00 50.50 206 VAL A C 1
ATOM 1661 O O . VAL A 1 206 ? 5.424 13.638 0.261 1.00 50.50 206 VAL A O 1
ATOM 1664 N N . SER A 1 207 ? 4.203 12.059 1.283 1.00 51.91 207 SER A N 1
ATOM 1665 C CA . SER A 1 207 ? 3.215 11.924 0.209 1.00 51.91 207 SER A CA 1
ATOM 1666 C C . SER A 1 207 ? 1.852 12.459 0.644 1.00 51.91 207 SER A C 1
ATOM 1668 O O . SER A 1 207 ? 1.345 12.097 1.705 1.00 51.91 207 SER A O 1
ATOM 1670 N N . LEU A 1 208 ? 1.248 13.312 -0.187 1.00 43.84 208 LEU A N 1
ATOM 1671 C CA . LEU A 1 208 ? -0.122 13.794 -0.010 1.00 43.84 208 LEU A CA 1
ATOM 1672 C C . LEU A 1 208 ? -1.066 12.974 -0.899 1.00 43.84 208 LEU A C 1
ATOM 1674 O O . LEU A 1 208 ? -0.877 12.900 -2.113 1.00 43.84 208 LEU A O 1
ATOM 1678 N N . ARG A 1 209 ? -2.077 12.347 -0.297 1.00 56.59 209 ARG A N 1
ATOM 1679 C CA . ARG A 1 209 ? -3.098 11.528 -0.953 1.00 56.59 209 ARG A CA 1
ATOM 1680 C C . ARG A 1 209 ? -4.463 12.173 -0.760 1.00 56.59 209 ARG A C 1
ATOM 1682 O O . ARG A 1 209 ? -4.984 12.255 0.350 1.00 56.59 209 ARG A O 1
ATOM 1689 N N . LEU A 1 210 ? -5.072 12.588 -1.865 1.00 55.47 210 LEU A N 1
ATOM 1690 C CA . LEU A 1 210 ? -6.445 13.084 -1.830 1.00 55.47 210 LEU A CA 1
ATOM 1691 C C . LEU A 1 210 ? -7.455 11.933 -1.719 1.00 55.47 210 LEU A C 1
ATOM 1693 O O . LEU A 1 210 ? -8.459 12.109 -1.045 1.00 55.47 210 LEU A O 1
ATOM 1697 N N . ILE A 1 211 ? -7.200 10.771 -2.344 1.00 61.81 211 ILE A N 1
ATOM 1698 C CA . ILE A 1 211 ? -8.090 9.594 -2.302 1.00 61.81 211 ILE A CA 1
ATOM 1699 C C . ILE A 1 211 ? -7.265 8.307 -2.505 1.00 61.81 211 ILE A C 1
ATOM 1701 O O . ILE A 1 211 ? -6.814 8.036 -3.614 1.00 61.81 211 ILE A O 1
ATOM 1705 N N . ASP A 1 212 ? -7.067 7.503 -1.461 1.00 70.25 212 ASP A N 1
ATOM 1706 C CA . ASP A 1 212 ? -6.496 6.140 -1.542 1.00 70.25 212 ASP A CA 1
ATOM 1707 C C . ASP A 1 212 ? -7.529 5.041 -1.244 1.00 70.25 212 ASP A C 1
ATOM 1709 O O . ASP A 1 212 ? -7.362 3.879 -1.619 1.00 70.25 212 ASP A O 1
ATOM 1713 N N . LYS A 1 213 ? -8.626 5.434 -0.595 1.00 81.25 213 LYS A N 1
ATOM 1714 C CA . LYS A 1 213 ? -9.719 4.570 -0.183 1.00 81.25 213 LYS A CA 1
ATOM 1715 C C . LYS A 1 213 ? -11.056 5.271 -0.387 1.00 81.25 213 LYS A C 1
ATOM 1717 O O . LYS A 1 213 ? -11.292 6.353 0.157 1.00 81.25 213 LYS A O 1
ATOM 1722 N N . ALA A 1 214 ? -11.947 4.616 -1.121 1.00 79.06 214 ALA A N 1
ATOM 1723 C CA . ALA A 1 214 ? -13.333 5.034 -1.287 1.00 79.06 214 ALA A CA 1
ATOM 1724 C C . ALA A 1 214 ? -14.261 3.891 -0.873 1.00 79.06 214 ALA A C 1
ATOM 1726 O O . ALA A 1 214 ? -14.164 2.786 -1.408 1.00 79.06 214 ALA A O 1
ATOM 1727 N N . ASN A 1 215 ? -15.165 4.161 0.071 1.00 80.69 215 ASN A N 1
ATOM 1728 C CA . ASN A 1 215 ? -16.137 3.173 0.542 1.00 80.69 215 ASN A CA 1
ATOM 1729 C C . ASN A 1 215 ? -17.555 3.608 0.184 1.00 80.69 215 ASN A C 1
ATOM 1731 O O . ASN A 1 215 ? -17.915 4.770 0.373 1.00 80.69 215 ASN A O 1
ATOM 1735 N N . ILE A 1 216 ? -18.375 2.660 -0.253 1.00 79.81 216 ILE A N 1
ATOM 1736 C CA . ILE A 1 216 ? -19.820 2.813 -0.407 1.00 79.81 216 ILE A CA 1
ATOM 1737 C C . ILE A 1 216 ? -20.473 1.825 0.552 1.00 79.81 216 ILE A C 1
ATOM 1739 O O . ILE A 1 216 ? -20.215 0.628 0.472 1.00 79.81 216 ILE A O 1
ATOM 1743 N N . ILE A 1 217 ? -21.311 2.303 1.465 1.00 80.56 217 ILE A N 1
ATOM 1744 C CA . ILE A 1 217 ? -22.035 1.457 2.420 1.00 80.56 217 ILE A CA 1
ATOM 1745 C C . ILE A 1 217 ? -23.516 1.484 2.045 1.00 80.56 217 ILE A C 1
ATOM 1747 O O . ILE A 1 217 ? -24.112 2.557 1.966 1.00 80.56 217 ILE A O 1
ATOM 1751 N N . ALA A 1 218 ? -24.091 0.304 1.803 1.00 80.19 218 ALA A N 1
ATOM 1752 C CA . ALA A 1 218 ? -25.480 0.114 1.401 1.00 80.19 218 ALA A CA 1
ATOM 1753 C C . ALA A 1 218 ? -26.237 -0.696 2.469 1.00 80.19 218 ALA A C 1
ATOM 1755 O O . ALA A 1 218 ? -26.015 -1.899 2.660 1.00 80.19 218 ALA A O 1
ATOM 1756 N N . GLY A 1 219 ? -27.155 -0.032 3.176 1.00 74.88 219 GLY A N 1
ATOM 1757 C CA . GLY A 1 219 ? -27.922 -0.632 4.269 1.00 74.88 219 GLY A CA 1
ATOM 1758 C C . GLY A 1 219 ? -27.063 -1.053 5.470 1.00 74.88 219 GLY A C 1
ATOM 1759 O O . GLY A 1 219 ? -25.920 -0.638 5.639 1.00 74.88 219 GLY A O 1
ATOM 1760 N N . ASN A 1 220 ? -27.613 -1.903 6.342 1.00 75.62 220 ASN A N 1
ATOM 1761 C CA . ASN A 1 220 ? -27.032 -2.106 7.678 1.00 75.62 220 ASN A CA 1
ATOM 1762 C C . ASN A 1 220 ? -25.761 -2.973 7.722 1.00 75.62 220 ASN A C 1
ATOM 1764 O O . ASN A 1 220 ? -25.189 -3.138 8.801 1.00 75.62 220 ASN A O 1
ATOM 1768 N N . ARG A 1 221 ? -25.361 -3.627 6.621 1.00 83.88 221 ARG A N 1
ATOM 1769 C CA . ARG A 1 221 ? -24.301 -4.657 6.658 1.00 83.88 221 ARG A CA 1
ATOM 1770 C C . ARG A 1 221 ? -23.490 -4.826 5.382 1.00 83.88 221 ARG A C 1
ATOM 1772 O O . ARG A 1 221 ? -22.467 -5.498 5.466 1.00 83.88 221 ARG A O 1
ATOM 1779 N N . TRP A 1 222 ? -23.935 -4.293 4.248 1.00 92.62 222 TRP A N 1
ATOM 1780 C CA . TRP A 1 222 ? -23.248 -4.466 2.973 1.00 92.62 222 TRP A CA 1
ATOM 1781 C C . TRP A 1 222 ? -22.520 -3.191 2.575 1.00 92.62 222 TRP A C 1
ATOM 1783 O O . TRP A 1 222 ? -22.946 -2.082 2.891 1.00 92.62 222 TRP A O 1
ATOM 1793 N N . GLY A 1 223 ? -21.417 -3.353 1.864 1.00 93.31 223 GLY A N 1
ATOM 1794 C CA . GLY A 1 223 ? -20.705 -2.243 1.261 1.00 93.31 223 GLY A CA 1
ATOM 1795 C C . GLY A 1 223 ? -19.753 -2.711 0.176 1.00 93.31 223 GLY A C 1
ATOM 1796 O O . GLY A 1 223 ? -19.572 -3.907 -0.043 1.00 93.31 223 GLY A O 1
ATOM 1797 N N . ALA A 1 224 ? -19.137 -1.749 -0.485 1.00 92.88 224 ALA A N 1
ATOM 1798 C CA . ALA A 1 224 ? -18.044 -1.944 -1.411 1.00 92.88 224 ALA A CA 1
ATOM 1799 C C . ALA A 1 224 ? -16.908 -0.989 -1.040 1.00 92.88 224 ALA A C 1
ATOM 1801 O O . ALA A 1 224 ? -17.147 0.122 -0.562 1.00 92.88 224 ALA A O 1
ATOM 1802 N N . GLU A 1 225 ? -15.676 -1.419 -1.253 1.00 93.38 225 GLU A N 1
ATOM 1803 C CA . GLU A 1 225 ? -14.480 -0.620 -1.020 1.00 93.38 225 GLU A CA 1
ATOM 1804 C C . GLU A 1 225 ? -13.551 -0.744 -2.224 1.00 93.38 225 GLU A C 1
ATOM 1806 O O . GLU A 1 225 ? -13.254 -1.844 -2.683 1.00 93.38 225 GLU A O 1
ATOM 1811 N N . VAL A 1 226 ? -13.094 0.401 -2.721 1.00 93.56 226 VAL A N 1
ATOM 1812 C CA . VAL A 1 226 ? -11.972 0.484 -3.653 1.00 93.56 226 VAL A CA 1
ATOM 1813 C C . VAL A 1 226 ? -10.770 0.969 -2.858 1.00 93.56 226 VAL A C 1
ATOM 1815 O O . VAL A 1 226 ? -10.842 2.014 -2.204 1.00 93.56 226 VAL A O 1
ATOM 1818 N N . ARG A 1 227 ? -9.683 0.199 -2.895 1.00 93.19 227 ARG A N 1
ATOM 1819 C CA . ARG A 1 227 ? -8.449 0.467 -2.150 1.00 93.19 227 ARG A CA 1
ATOM 1820 C C . ARG A 1 227 ? -7.265 0.449 -3.104 1.00 93.19 227 ARG A C 1
ATOM 1822 O O . ARG A 1 227 ? -7.093 -0.512 -3.844 1.00 93.19 227 ARG A O 1
ATOM 1829 N N . ILE A 1 228 ? -6.446 1.491 -3.063 1.00 90.94 228 ILE A N 1
ATOM 1830 C CA . ILE A 1 228 ? -5.156 1.532 -3.753 1.00 90.94 228 ILE A CA 1
ATOM 1831 C C . ILE A 1 228 ? -4.077 1.362 -2.692 1.00 90.94 228 ILE A C 1
ATOM 1833 O O . ILE A 1 228 ? -4.015 2.162 -1.760 1.00 90.94 228 ILE A O 1
ATOM 1837 N N . GLY A 1 229 ? -3.221 0.354 -2.820 1.00 89.56 229 GLY A N 1
ATOM 1838 C CA . GLY A 1 229 ? -2.220 0.076 -1.796 1.00 89.56 229 GLY A CA 1
ATOM 1839 C C . GLY A 1 229 ? -2.477 -1.158 -0.942 1.00 89.56 229 GLY A C 1
ATOM 1840 O O . GLY A 1 229 ? -3.616 -1.594 -0.785 1.00 89.56 229 GLY A O 1
ATOM 1841 N N . ASP A 1 230 ? -1.408 -1.631 -0.302 1.00 90.44 230 ASP A N 1
ATOM 1842 C CA . ASP A 1 230 ? -1.422 -2.677 0.725 1.00 90.44 230 ASP A CA 1
ATOM 1843 C C . ASP A 1 230 ? -0.854 -2.104 2.032 1.00 90.44 230 ASP A C 1
ATOM 1845 O O . ASP A 1 230 ? 0.145 -2.568 2.590 1.00 90.44 230 ASP A O 1
ATOM 1849 N N . ASP A 1 231 ? -1.475 -1.020 2.504 1.00 81.75 231 ASP A N 1
ATOM 1850 C CA . ASP A 1 231 ? -0.940 -0.221 3.608 1.00 81.75 231 ASP A CA 1
ATOM 1851 C C . ASP A 1 231 ? -0.801 -1.022 4.920 1.00 81.75 231 ASP A C 1
ATOM 1853 O O . ASP A 1 231 ? 0.126 -0.771 5.688 1.00 81.75 231 ASP A O 1
ATOM 1857 N N . ASP A 1 232 ? -1.661 -2.022 5.160 1.00 77.81 232 ASP A N 1
ATOM 1858 C CA . ASP A 1 232 ? -1.601 -2.891 6.351 1.00 77.81 232 ASP A CA 1
ATOM 1859 C C . ASP A 1 232 ? -0.305 -3.713 6.427 1.00 77.81 232 ASP A C 1
ATOM 1861 O O . ASP A 1 232 ? 0.077 -4.198 7.493 1.00 77.81 232 ASP A O 1
ATOM 1865 N N . MET A 1 233 ? 0.396 -3.851 5.304 1.00 82.94 233 MET A N 1
ATOM 1866 C CA . MET A 1 233 ? 1.678 -4.540 5.200 1.00 82.94 233 MET A CA 1
ATOM 1867 C C . MET A 1 233 ? 2.873 -3.580 5.228 1.00 82.94 233 MET A C 1
ATOM 1869 O O . MET A 1 233 ? 4.012 -4.026 5.107 1.00 82.94 233 MET A O 1
ATOM 1873 N N . GLY A 1 234 ? 2.628 -2.275 5.375 1.00 83.00 234 GLY A N 1
ATOM 1874 C CA . GLY A 1 234 ? 3.654 -1.244 5.232 1.00 83.00 234 GLY A CA 1
ATOM 1875 C C . GLY A 1 234 ? 3.984 -0.905 3.776 1.00 83.00 234 GLY A C 1
ATOM 1876 O O . GLY A 1 234 ? 4.979 -0.225 3.540 1.00 83.00 234 GLY A O 1
ATOM 1877 N N . TYR A 1 235 ? 3.166 -1.335 2.803 1.00 88.50 235 TYR A N 1
ATOM 1878 C CA . TYR A 1 235 ? 3.350 -0.995 1.389 1.00 88.50 235 TYR A CA 1
ATOM 1879 C C . TYR A 1 235 ? 2.326 0.057 0.952 1.00 88.50 235 TYR A C 1
ATOM 1881 O O . TYR A 1 235 ? 1.205 -0.288 0.559 1.00 88.50 235 TYR A O 1
ATOM 1889 N N . PRO A 1 236 ? 2.687 1.353 0.986 1.00 82.00 236 PRO A N 1
ATOM 1890 C CA . PRO A 1 236 ? 1.803 2.411 0.522 1.00 82.00 236 PRO A CA 1
ATOM 1891 C C . PRO A 1 236 ? 1.377 2.227 -0.945 1.00 82.00 236 PRO A C 1
ATOM 1893 O O . PRO A 1 236 ? 1.980 1.446 -1.682 1.00 82.00 236 PRO A O 1
ATOM 1896 N N . PHE A 1 237 ? 0.343 2.942 -1.411 1.00 80.12 237 PHE A N 1
ATOM 1897 C CA . PHE A 1 237 ? -0.149 2.808 -2.799 1.00 80.12 237 PHE A CA 1
ATOM 1898 C C . PHE A 1 237 ? 0.950 3.009 -3.850 1.00 80.12 237 PHE A C 1
ATOM 1900 O O . PHE A 1 237 ? 1.013 2.277 -4.834 1.00 80.12 237 PHE A O 1
ATOM 1907 N N . TRP A 1 238 ? 1.854 3.959 -3.602 1.00 77.94 238 TRP A N 1
ATOM 1908 C CA . TRP A 1 238 ? 2.995 4.225 -4.464 1.00 77.94 238 TRP A CA 1
ATOM 1909 C C . TRP A 1 238 ? 4.084 3.169 -4.332 1.00 77.94 238 TRP A C 1
ATOM 1911 O O . TRP A 1 238 ? 5.040 3.252 -5.067 1.00 77.94 238 TRP A O 1
ATOM 1921 N N . SER A 1 239 ? 3.992 2.196 -3.426 1.00 85.75 239 SER A N 1
ATOM 1922 C CA . SER A 1 239 ? 4.959 1.102 -3.296 1.00 85.75 239 SER A CA 1
ATOM 1923 C C . SER A 1 239 ? 4.395 -0.228 -3.786 1.00 85.75 239 SER A C 1
ATOM 1925 O O . SER A 1 239 ? 5.110 -0.889 -4.522 1.00 85.75 239 SER A O 1
ATOM 1927 N N . SER A 1 240 ? 3.157 -0.597 -3.428 1.00 88.69 240 SER A N 1
ATOM 1928 C CA . SER A 1 240 ? 2.566 -1.938 -3.657 1.00 88.69 240 SER A CA 1
ATOM 1929 C C . SER A 1 240 ? 2.138 -2.256 -5.094 1.00 88.69 240 SER A C 1
ATOM 1931 O O . SER A 1 240 ? 2.152 -3.421 -5.494 1.00 88.69 240 SER A O 1
ATOM 1933 N N . GLY A 1 241 ? 1.713 -1.246 -5.861 1.00 90.62 241 GLY A N 1
ATOM 1934 C CA . GLY A 1 241 ? 1.203 -1.454 -7.211 1.00 90.62 241 GLY A CA 1
ATOM 1935 C C . GLY A 1 241 ? -0.133 -2.194 -7.309 1.00 90.62 241 GLY A C 1
ATOM 1936 O O . GLY A 1 241 ? -0.473 -2.617 -8.408 1.00 90.62 241 GLY A O 1
ATOM 1937 N N . ASN A 1 242 ? -0.889 -2.366 -6.220 1.00 94.31 242 ASN A N 1
ATOM 1938 C CA . ASN A 1 242 ? -2.175 -3.073 -6.222 1.00 94.31 242 ASN A CA 1
ATOM 1939 C C . ASN A 1 242 ? -3.380 -2.118 -6.142 1.00 94.31 242 ASN A C 1
ATOM 1941 O O . ASN A 1 242 ? -3.380 -1.144 -5.385 1.00 94.31 242 ASN A O 1
ATOM 1945 N N . LEU A 1 243 ? -4.433 -2.444 -6.897 1.00 94.81 243 LEU A N 1
ATOM 1946 C CA . LEU A 1 243 ? -5.776 -1.868 -6.807 1.00 94.81 243 LEU A CA 1
ATOM 1947 C C . LEU A 1 243 ? -6.766 -2.978 -6.446 1.00 94.81 243 LEU A C 1
ATOM 1949 O O . LEU A 1 243 ? -6.966 -3.909 -7.222 1.00 94.81 243 LEU A O 1
ATOM 1953 N N . ALA A 1 244 ? -7.399 -2.871 -5.284 1.00 96.38 244 ALA A N 1
ATOM 1954 C CA . ALA A 1 244 ? -8.349 -3.846 -4.770 1.00 96.38 244 ALA A CA 1
ATOM 1955 C C . ALA A 1 244 ? -9.798 -3.352 -4.862 1.00 96.38 244 ALA A C 1
ATOM 1957 O O . ALA A 1 244 ? -10.107 -2.202 -4.542 1.00 96.38 244 ALA A O 1
ATOM 1958 N N . PHE A 1 245 ? -10.688 -4.268 -5.239 1.00 96.75 245 PHE A N 1
ATOM 1959 C CA . PHE A 1 245 ? -12.138 -4.113 -5.246 1.00 96.75 245 PHE A CA 1
ATOM 1960 C C . PHE A 1 245 ? -12.732 -5.112 -4.260 1.00 96.75 245 PHE A C 1
ATOM 1962 O O . PHE A 1 245 ? -12.743 -6.318 -4.509 1.00 96.75 245 PHE A O 1
ATOM 1969 N N . LEU A 1 246 ? -13.212 -4.610 -3.130 1.00 96.62 246 LEU A N 1
ATOM 1970 C CA . LEU A 1 246 ? -13.653 -5.395 -1.986 1.00 96.62 246 LEU A CA 1
ATOM 1971 C C . LEU A 1 246 ? -15.166 -5.288 -1.821 1.00 96.62 246 LEU A C 1
ATOM 1973 O O . LEU A 1 246 ? -15.726 -4.194 -1.837 1.00 96.62 246 LEU A O 1
ATOM 1977 N N . VAL A 1 247 ? -15.821 -6.418 -1.578 1.00 96.31 247 VAL A N 1
ATOM 1978 C CA . VAL A 1 247 ? -17.187 -6.464 -1.053 1.00 96.31 247 VAL A CA 1
ATOM 1979 C C . VAL A 1 247 ? -17.107 -6.589 0.460 1.00 96.31 247 VAL A C 1
ATOM 1981 O O . VAL A 1 247 ? -16.396 -7.439 0.993 1.00 96.31 247 VAL A O 1
ATOM 1984 N N . ILE A 1 248 ? -17.851 -5.737 1.155 1.00 95.00 248 ILE A N 1
ATOM 1985 C CA . ILE A 1 248 ? -17.924 -5.681 2.611 1.00 95.00 248 ILE A CA 1
ATOM 1986 C C . ILE A 1 248 ? -19.214 -6.358 3.057 1.00 95.00 248 ILE A C 1
ATOM 1988 O O . ILE A 1 248 ? -20.302 -5.971 2.632 1.00 95.00 248 ILE A O 1
ATOM 1992 N N . TYR A 1 249 ? -19.095 -7.314 3.975 1.00 94.38 249 TYR A N 1
ATOM 1993 C CA . TYR A 1 249 ? -20.218 -7.827 4.746 1.00 94.38 249 TYR A CA 1
ATOM 1994 C C . TYR A 1 249 ? -19.886 -7.817 6.239 1.00 94.38 249 TYR A C 1
ATOM 1996 O O . TYR A 1 249 ? -19.058 -8.586 6.735 1.00 94.38 249 TYR A O 1
ATOM 2004 N N . LYS A 1 250 ? -20.564 -6.946 6.992 1.00 92.19 250 LYS A N 1
ATOM 2005 C CA . LYS A 1 250 ? -20.286 -6.679 8.410 1.00 92.19 250 LYS A CA 1
ATOM 2006 C C . LYS A 1 250 ? -18.813 -6.285 8.624 1.00 92.19 250 LYS A C 1
ATOM 2008 O O . LYS A 1 250 ? -18.412 -5.194 8.245 1.00 92.19 250 LYS A O 1
ATOM 2013 N N . ARG A 1 251 ? -18.029 -7.156 9.267 1.00 92.12 251 ARG A N 1
ATOM 2014 C CA . ARG A 1 251 ? -16.608 -6.957 9.596 1.00 92.12 251 ARG A CA 1
ATOM 2015 C C . ARG A 1 251 ? -15.670 -7.797 8.730 1.00 92.12 251 ARG A C 1
ATOM 2017 O O . ARG A 1 251 ? -14.494 -7.895 9.055 1.00 92.12 251 ARG A O 1
ATOM 2024 N N . ALA A 1 252 ? -16.201 -8.434 7.691 1.00 95.38 252 ALA A N 1
ATOM 2025 C CA . ALA A 1 252 ? -15.430 -9.172 6.709 1.00 95.38 252 ALA A CA 1
ATOM 2026 C C . ALA A 1 252 ? -15.447 -8.411 5.384 1.00 95.38 252 ALA A C 1
ATOM 2028 O O . ALA A 1 252 ? -16.470 -7.834 5.002 1.00 95.38 252 ALA A O 1
ATOM 2029 N N . LYS A 1 253 ? -14.319 -8.431 4.687 1.00 96.12 253 LYS A N 1
ATOM 2030 C CA . LYS A 1 253 ? -14.164 -7.914 3.336 1.00 96.12 253 LYS A CA 1
ATOM 2031 C C . LYS A 1 253 ? -13.436 -8.953 2.512 1.00 96.12 253 LYS A C 1
ATOM 2033 O O . LYS A 1 253 ? -12.450 -9.520 2.969 1.00 96.12 253 LYS A O 1
ATOM 2038 N N . VAL A 1 254 ? -13.933 -9.208 1.316 1.00 97.81 254 VAL A N 1
ATOM 2039 C CA . VAL A 1 254 ? -13.314 -10.133 0.368 1.00 97.81 254 VAL A CA 1
ATOM 2040 C C . VAL A 1 254 ? -13.474 -9.539 -1.014 1.00 97.81 254 VAL A C 1
ATOM 2042 O O . VAL A 1 254 ? -14.487 -8.906 -1.313 1.00 97.81 254 VAL A O 1
ATOM 2045 N N . GLY A 1 255 ? -12.478 -9.732 -1.858 1.00 97.56 255 GLY A N 1
ATOM 2046 C CA . GLY A 1 255 ? -12.509 -9.188 -3.191 1.00 97.56 255 GLY A CA 1
ATOM 2047 C C . GLY A 1 255 ? -11.372 -9.666 -4.059 1.00 97.56 255 GLY A C 1
ATOM 2048 O O . GLY A 1 255 ? -10.675 -10.636 -3.754 1.00 97.56 255 GLY A O 1
ATOM 2049 N N . VAL A 1 256 ? -11.218 -8.947 -5.157 1.00 98.06 256 VAL A N 1
ATOM 2050 C CA . VAL A 1 256 ? -10.155 -9.158 -6.129 1.00 98.06 256 VAL A CA 1
ATOM 2051 C C . VAL A 1 256 ? -9.228 -7.957 -6.113 1.00 98.06 256 VAL A C 1
ATOM 2053 O O . VAL A 1 256 ? -9.661 -6.836 -5.838 1.00 98.06 256 VAL A O 1
ATOM 2056 N N . HIS A 1 257 ? -7.965 -8.174 -6.441 1.00 96.75 257 HIS A N 1
ATOM 2057 C CA . HIS A 1 257 ? -7.034 -7.093 -6.726 1.00 96.75 257 HIS A CA 1
ATOM 2058 C C . HIS A 1 257 ? -6.409 -7.280 -8.101 1.00 96.75 257 HIS A C 1
ATOM 2060 O O . HIS A 1 257 ? -6.313 -8.397 -8.615 1.00 96.75 257 HIS A O 1
ATOM 2066 N N . ILE A 1 258 ? -6.052 -6.159 -8.711 1.00 96.31 258 ILE A N 1
ATOM 2067 C CA . ILE A 1 258 ? -5.422 -6.081 -10.024 1.00 96.31 258 ILE A CA 1
ATOM 2068 C C . ILE A 1 258 ? -4.204 -5.152 -9.956 1.00 96.31 258 ILE A C 1
ATOM 2070 O O . ILE A 1 258 ? -4.150 -4.285 -9.074 1.00 96.31 258 ILE A O 1
ATOM 2074 N N . PRO A 1 259 ? -3.249 -5.272 -10.894 1.00 94.25 259 PRO A N 1
ATOM 2075 C CA . PRO A 1 259 ? -2.149 -4.329 -11.003 1.00 94.25 259 PRO A CA 1
ATOM 2076 C C . PRO A 1 259 ? -2.654 -2.903 -11.242 1.00 94.25 259 PRO A C 1
ATOM 2078 O O . PRO A 1 259 ? -3.568 -2.658 -12.031 1.00 94.25 259 PRO A O 1
ATOM 2081 N N . PHE A 1 260 ? -2.028 -1.948 -10.569 1.00 91.12 260 PHE A N 1
ATOM 2082 C CA . PHE A 1 260 ? -2.309 -0.526 -10.658 1.00 91.12 260 PHE A CA 1
ATOM 2083 C C . PHE A 1 260 ? -1.131 0.192 -11.310 1.00 91.12 260 PHE A C 1
ATOM 2085 O O . PHE A 1 260 ? -0.042 0.237 -10.751 1.00 91.12 260 PHE A O 1
ATOM 2092 N N . ALA A 1 261 ? -1.346 0.791 -12.482 1.00 87.00 261 ALA A N 1
ATOM 2093 C CA . ALA A 1 261 ? -0.289 1.483 -13.227 1.00 87.00 261 ALA A CA 1
ATOM 2094 C C . ALA A 1 261 ? 0.091 2.866 -12.651 1.00 87.00 261 ALA A C 1
ATOM 2096 O O . ALA A 1 261 ? 1.047 3.495 -13.110 1.00 87.00 261 ALA A O 1
ATOM 2097 N N . GLY A 1 262 ? -0.653 3.384 -11.668 1.00 83.50 262 GLY A N 1
ATOM 2098 C CA . GLY A 1 262 ? -0.333 4.669 -11.050 1.00 83.50 262 GLY A CA 1
ATOM 2099 C C . GLY A 1 262 ? 0.963 4.608 -10.237 1.00 83.50 262 GLY A C 1
ATOM 2100 O O . GLY A 1 262 ? 1.264 3.606 -9.596 1.00 83.50 262 GLY A O 1
ATOM 2101 N N . GLY A 1 263 ? 1.739 5.694 -10.260 1.00 77.75 263 GLY A N 1
ATOM 2102 C CA . GLY A 1 263 ? 3.013 5.780 -9.535 1.00 77.75 263 GLY A CA 1
ATOM 2103 C C . GLY A 1 263 ? 4.219 5.174 -10.266 1.00 77.75 263 GLY A C 1
ATOM 2104 O O . GLY A 1 263 ? 5.283 5.072 -9.669 1.00 77.75 263 GLY A O 1
ATOM 2105 N N . LEU A 1 264 ? 4.091 4.795 -11.545 1.00 81.38 264 LEU A N 1
ATOM 2106 C CA . LEU A 1 264 ? 5.219 4.314 -12.360 1.00 81.38 264 LEU A CA 1
ATOM 2107 C C . LEU A 1 264 ? 6.261 5.393 -12.655 1.00 81.38 264 LEU A C 1
ATOM 2109 O O . LEU A 1 264 ? 7.459 5.153 -12.560 1.00 81.38 264 LEU A O 1
ATOM 2113 N N . THR A 1 265 ? 5.803 6.590 -13.009 1.00 75.19 265 THR A N 1
ATOM 2114 C CA . THR A 1 265 ? 6.671 7.740 -13.254 1.00 75.19 265 THR A CA 1
ATOM 2115 C C . THR A 1 265 ? 6.135 8.933 -12.475 1.00 75.19 265 THR A C 1
ATOM 2117 O O . THR A 1 265 ? 4.957 9.279 -12.610 1.00 75.19 265 THR A O 1
ATOM 2120 N N . PRO A 1 266 ? 6.953 9.586 -11.635 1.00 63.12 266 PRO A N 1
ATOM 2121 C CA . PRO A 1 266 ? 6.554 10.860 -11.086 1.00 63.12 266 PRO A CA 1
ATOM 2122 C C . PRO A 1 266 ? 6.487 11.874 -12.229 1.00 63.12 266 PRO A C 1
ATOM 2124 O O . PRO A 1 266 ? 7.438 12.036 -13.002 1.00 63.12 266 PRO A O 1
ATOM 2127 N N . GLY A 1 267 ? 5.352 12.567 -12.350 1.00 66.38 267 GLY A N 1
ATOM 2128 C CA . GLY A 1 267 ? 5.234 13.689 -13.279 1.00 66.38 267 GLY A CA 1
ATOM 2129 C C . GLY A 1 267 ? 6.358 14.700 -13.028 1.00 66.38 267 GLY A C 1
ATOM 2130 O O . GLY A 1 267 ? 6.814 14.840 -11.896 1.00 66.38 267 GLY A O 1
ATOM 2131 N N . LYS A 1 268 ? 6.811 15.419 -14.064 1.00 65.00 268 LYS A N 1
ATOM 2132 C CA . LYS A 1 268 ? 7.996 16.303 -13.996 1.00 65.00 268 LYS A CA 1
ATOM 2133 C C . LYS A 1 268 ? 7.979 17.336 -12.848 1.00 65.00 268 LYS A C 1
ATOM 2135 O O . LYS A 1 268 ? 9.042 17.772 -12.438 1.00 65.00 268 LYS A O 1
ATOM 2140 N N . GLY A 1 269 ? 6.812 17.698 -12.306 1.00 65.12 269 GLY A N 1
ATOM 2141 C CA . GLY A 1 269 ? 6.682 18.590 -11.138 1.00 65.12 269 GLY A CA 1
ATOM 2142 C C . GLY A 1 269 ? 6.479 17.893 -9.783 1.00 65.12 269 GLY A C 1
ATOM 2143 O O . GLY A 1 269 ? 6.487 18.555 -8.754 1.00 65.12 269 GLY A O 1
ATOM 2144 N N . LEU A 1 270 ? 6.285 16.573 -9.765 1.00 63.81 270 LEU A N 1
ATOM 2145 C CA . LEU A 1 270 ? 6.022 15.778 -8.560 1.00 63.81 270 LEU A CA 1
ATOM 2146 C C . LEU A 1 270 ? 7.189 14.859 -8.183 1.00 63.81 270 LEU A C 1
ATOM 2148 O O . LEU A 1 270 ? 7.071 14.116 -7.218 1.00 63.81 270 LEU A O 1
ATOM 2152 N N . GLN A 1 271 ? 8.317 14.911 -8.895 1.00 65.62 271 GLN A N 1
ATOM 2153 C CA . GLN A 1 271 ? 9.475 14.032 -8.655 1.00 65.62 271 GLN A CA 1
ATOM 2154 C C . GLN A 1 271 ? 10.042 14.146 -7.236 1.00 65.62 271 GLN A C 1
ATOM 2156 O O . GLN A 1 271 ? 10.500 13.154 -6.683 1.00 65.62 271 GLN A O 1
ATOM 2161 N N . ASN A 1 272 ? 9.916 15.320 -6.612 1.00 63.81 272 ASN A N 1
ATOM 2162 C CA . ASN A 1 272 ? 10.346 15.542 -5.229 1.00 63.81 272 ASN A CA 1
ATOM 2163 C C . ASN A 1 272 ? 9.315 15.070 -4.186 1.00 63.81 272 ASN A C 1
ATOM 2165 O O . ASN A 1 272 ? 9.647 14.947 -3.012 1.00 63.81 272 ASN A O 1
ATOM 2169 N N . PHE A 1 273 ? 8.069 14.813 -4.596 1.00 61.00 273 PHE A N 1
ATOM 2170 C CA . PHE A 1 273 ? 6.964 14.419 -3.711 1.00 61.00 273 PHE A CA 1
ATOM 2171 C C . PHE A 1 273 ? 6.551 12.955 -3.886 1.00 61.00 273 PHE A C 1
ATOM 2173 O O . PHE A 1 273 ? 5.916 12.376 -3.004 1.00 61.00 273 PHE A O 1
ATOM 2180 N N . TRP A 1 274 ? 6.881 12.359 -5.031 1.00 66.62 274 TRP A N 1
ATOM 2181 C CA . TRP A 1 274 ? 6.518 11.002 -5.409 1.00 66.62 274 TRP A CA 1
ATOM 2182 C C . TRP A 1 274 ? 7.750 10.212 -5.817 1.00 66.62 274 TRP A C 1
ATOM 2184 O O . TRP A 1 274 ? 8.395 10.493 -6.826 1.00 66.62 274 TRP A O 1
ATOM 2194 N N . THR A 1 275 ? 8.022 9.160 -5.058 1.00 71.56 275 THR A N 1
ATOM 2195 C CA . THR A 1 275 ? 8.967 8.124 -5.456 1.00 71.56 275 THR A CA 1
ATOM 2196 C C . THR A 1 275 ? 8.265 7.164 -6.418 1.00 71.56 275 THR A C 1
ATOM 2198 O O . THR A 1 275 ? 7.112 6.802 -6.162 1.00 71.56 275 THR A O 1
ATOM 2201 N N . PRO A 1 276 ? 8.925 6.749 -7.515 1.00 80.06 276 PRO A N 1
ATOM 2202 C CA . PRO A 1 276 ? 8.421 5.674 -8.354 1.00 80.06 276 PRO A CA 1
ATOM 2203 C C . PRO A 1 276 ? 8.114 4.437 -7.518 1.00 80.06 276 PRO A C 1
ATOM 2205 O O . PRO A 1 276 ? 8.818 4.126 -6.549 1.00 80.06 276 PRO A O 1
ATOM 2208 N N . ARG A 1 277 ? 7.075 3.712 -7.918 1.00 87.50 277 ARG A N 1
ATOM 2209 C CA . ARG A 1 277 ? 6.744 2.452 -7.272 1.00 87.50 277 ARG A CA 1
ATOM 2210 C C . ARG A 1 277 ? 7.831 1.417 -7.448 1.00 87.50 277 ARG A C 1
ATOM 2212 O O . ARG A 1 277 ? 8.571 1.446 -8.421 1.00 87.50 277 ARG A O 1
ATOM 2219 N N . ARG A 1 278 ? 7.916 0.517 -6.471 1.00 90.25 278 ARG A N 1
ATOM 2220 C CA . ARG A 1 278 ? 8.898 -0.573 -6.444 1.00 90.25 278 ARG A CA 1
ATOM 2221 C C . ARG A 1 278 ? 8.258 -1.947 -6.644 1.00 90.25 278 ARG A C 1
ATOM 2223 O O . ARG A 1 278 ? 8.954 -2.860 -7.065 1.00 90.25 278 ARG A O 1
ATOM 2230 N N . LEU A 1 279 ? 6.959 -2.091 -6.366 1.00 94.38 279 LEU A N 1
ATOM 2231 C CA . LEU A 1 279 ? 6.197 -3.313 -6.622 1.00 94.38 279 LEU A CA 1
ATOM 2232 C C . LEU A 1 279 ? 5.213 -3.115 -7.785 1.00 94.38 279 LEU A C 1
ATOM 2234 O O . LEU A 1 279 ? 4.567 -2.071 -7.943 1.00 94.38 279 LEU A O 1
ATOM 2238 N N . ASP A 1 280 ? 5.078 -4.164 -8.589 1.00 93.94 280 ASP A N 1
ATOM 2239 C CA . ASP A 1 280 ? 4.340 -4.156 -9.855 1.00 93.94 280 ASP A CA 1
ATOM 2240 C C . ASP A 1 280 ? 2.853 -4.487 -9.719 1.00 93.94 280 ASP A C 1
ATOM 2242 O O . ASP A 1 280 ? 2.082 -4.285 -10.662 1.00 93.94 280 ASP A O 1
ATOM 2246 N N . GLY A 1 281 ? 2.445 -4.942 -8.536 1.00 94.31 281 GLY A N 1
ATOM 2247 C CA . GLY A 1 281 ? 1.123 -5.491 -8.274 1.00 94.31 281 GLY A CA 1
ATOM 2248 C C . GLY A 1 281 ? 0.889 -6.859 -8.915 1.00 94.31 281 GLY A C 1
ATOM 2249 O O . GLY A 1 281 ? 1.690 -7.359 -9.705 1.00 94.31 281 GLY A O 1
ATOM 2250 N N . THR A 1 282 ? -0.220 -7.498 -8.559 1.00 95.69 282 THR A N 1
ATOM 2251 C CA . THR A 1 282 ? -0.628 -8.809 -9.084 1.00 95.69 282 THR A CA 1
ATOM 2252 C C . THR A 1 282 ? -2.119 -8.843 -9.389 1.00 95.69 282 THR A C 1
ATOM 2254 O O . THR A 1 282 ? -2.878 -7.974 -8.969 1.00 95.69 282 THR A O 1
ATOM 2257 N N . TYR A 1 283 ? -2.547 -9.857 -10.140 1.00 96.50 283 TYR A N 1
ATOM 2258 C CA . TYR A 1 283 ? -3.956 -10.237 -10.210 1.00 96.50 283 TYR A CA 1
ATOM 2259 C C . TYR A 1 283 ? -4.234 -11.253 -9.118 1.00 96.50 283 TYR A C 1
ATOM 2261 O O . TYR A 1 283 ? -3.450 -12.188 -8.962 1.00 96.50 283 TYR A O 1
ATOM 2269 N N . GLY A 1 284 ? -5.333 -11.139 -8.385 1.00 97.19 284 GLY A N 1
ATOM 2270 C CA . GLY A 1 284 ? -5.576 -12.119 -7.340 1.00 97.19 284 GLY A CA 1
ATOM 2271 C C . GLY A 1 284 ? -6.792 -11.886 -6.472 1.00 97.19 284 GLY A C 1
ATOM 2272 O O . GLY A 1 284 ? -7.706 -11.141 -6.822 1.00 97.19 284 GLY A O 1
ATOM 2273 N N . LEU A 1 285 ? -6.784 -12.581 -5.338 1.00 98.00 285 LEU A N 1
ATOM 2274 C CA . LEU A 1 285 ? -7.791 -12.475 -4.293 1.00 98.00 285 LEU A CA 1
ATOM 2275 C C . LEU A 1 285 ? -7.201 -11.788 -3.071 1.00 98.00 285 LEU A C 1
ATOM 2277 O O . LEU A 1 285 ? -6.062 -12.051 -2.688 1.00 98.00 285 LEU A O 1
ATOM 2281 N N . THR A 1 286 ? -8.014 -10.978 -2.412 1.00 97.75 286 THR A N 1
ATOM 2282 C CA . THR A 1 286 ? -7.653 -10.328 -1.155 1.00 97.75 286 THR A CA 1
ATOM 2283 C C . THR A 1 286 ? -8.836 -10.349 -0.201 1.00 97.75 286 THR A C 1
ATOM 2285 O O . THR A 1 286 ? -10.000 -10.356 -0.616 1.00 97.75 286 THR A O 1
ATOM 2288 N N . GLY A 1 287 ? -8.554 -10.389 1.093 1.00 96.88 287 GLY A N 1
ATOM 2289 C CA . GLY A 1 287 ? -9.587 -10.317 2.104 1.00 96.88 287 GLY A CA 1
ATOM 2290 C C . GLY A 1 287 ? -9.052 -9.975 3.478 1.00 96.88 287 GLY A C 1
ATOM 2291 O O . GLY A 1 287 ? -7.893 -10.208 3.806 1.00 96.88 287 GLY A O 1
ATOM 2292 N N . GLU A 1 288 ? -9.938 -9.428 4.296 1.00 96.56 288 GLU A N 1
ATOM 2293 C CA . GLU A 1 288 ? -9.683 -9.068 5.682 1.00 96.56 288 GLU A CA 1
ATOM 2294 C C . GLU A 1 288 ? -10.927 -9.334 6.524 1.00 96.56 288 GLU A C 1
ATOM 2296 O O . GLU A 1 288 ? -12.063 -9.173 6.075 1.00 96.56 288 GLU A O 1
ATOM 2301 N N . PHE A 1 289 ? -10.731 -9.729 7.771 1.00 96.31 289 PHE A N 1
ATOM 2302 C CA . PHE A 1 289 ? -11.803 -9.800 8.748 1.00 96.31 289 PHE A CA 1
ATOM 2303 C C . PHE A 1 289 ? -11.282 -9.379 10.121 1.00 96.31 289 PHE A C 1
ATOM 2305 O O . PHE A 1 289 ? -10.162 -9.709 10.497 1.00 96.31 289 PHE A O 1
ATOM 2312 N N . ASP A 1 290 ? -12.096 -8.645 10.879 1.00 94.31 290 ASP A N 1
ATOM 2313 C CA . ASP A 1 290 ? -11.753 -8.206 12.240 1.00 94.31 290 ASP A CA 1
ATOM 2314 C C . ASP A 1 290 ? -12.947 -8.451 13.175 1.00 94.31 290 ASP A C 1
ATOM 2316 O O . ASP A 1 290 ? -13.772 -7.571 13.449 1.00 94.31 290 ASP A O 1
ATOM 2320 N N . PHE A 1 291 ? -13.109 -9.698 13.621 1.00 92.56 291 PHE A N 1
ATOM 2321 C CA . PHE A 1 291 ? -14.097 -10.045 14.642 1.00 92.56 291 PHE A CA 1
ATOM 2322 C C . PHE A 1 291 ? -13.603 -9.614 16.028 1.00 92.56 291 PHE A C 1
ATOM 2324 O O . PHE A 1 291 ? -12.466 -9.199 16.196 1.00 92.56 291 PHE A O 1
ATOM 2331 N N . VAL A 1 292 ? -14.480 -9.671 17.037 1.00 87.75 292 VAL A N 1
ATOM 2332 C CA . VAL A 1 292 ? -14.200 -9.110 18.375 1.00 87.75 292 VAL A CA 1
ATOM 2333 C C . VAL A 1 292 ? -12.870 -9.612 18.946 1.00 87.75 292 VAL A C 1
ATOM 2335 O O . VAL A 1 292 ? -12.066 -8.792 19.375 1.00 87.75 292 VAL A O 1
ATOM 2338 N N . ASN A 1 293 ? -12.634 -10.927 18.879 1.00 94.31 293 ASN A N 1
ATOM 2339 C CA . ASN A 1 293 ? -11.454 -11.553 19.478 1.00 94.31 293 ASN A CA 1
ATOM 2340 C C . ASN A 1 293 ? -10.456 -12.128 18.465 1.00 94.31 293 ASN A C 1
ATOM 2342 O O . ASN A 1 293 ? -9.408 -12.637 18.852 1.00 94.31 293 ASN A O 1
ATOM 2346 N N . PHE A 1 294 ? -10.774 -12.103 17.173 1.00 96.44 294 PHE A N 1
ATOM 2347 C CA . PHE A 1 294 ? -9.945 -12.730 16.150 1.00 96.44 294 PHE A CA 1
ATOM 2348 C C . PHE A 1 294 ? -10.098 -12.004 14.823 1.00 96.44 294 PHE A C 1
ATOM 2350 O O . PHE A 1 294 ? -11.211 -11.676 14.409 1.00 96.44 294 PHE A O 1
ATOM 2357 N N . GLY A 1 295 ? -8.983 -11.796 14.143 1.00 97.19 295 GLY A N 1
ATOM 2358 C CA . GLY A 1 295 ? -8.956 -11.231 12.811 1.00 97.19 295 GLY A CA 1
ATOM 2359 C C . GLY A 1 295 ? -7.874 -11.865 11.958 1.00 97.19 295 GLY A C 1
ATOM 2360 O O . GLY A 1 295 ? -7.065 -12.671 12.425 1.00 97.19 295 GLY A O 1
ATOM 2361 N N . GLY A 1 296 ? -7.891 -11.514 10.687 1.00 96.88 296 GLY A N 1
ATOM 2362 C CA . GLY A 1 296 ? -6.926 -11.992 9.723 1.00 96.88 296 GLY A CA 1
ATOM 2363 C C . GLY A 1 296 ? -7.017 -11.225 8.420 1.00 96.88 296 GLY A C 1
ATOM 2364 O O . GLY A 1 296 ? -8.022 -10.573 8.126 1.00 96.88 296 GLY A O 1
ATOM 2365 N N . SER A 1 297 ? -5.954 -11.319 7.639 1.00 96.81 297 SER A N 1
ATOM 2366 C CA . SER A 1 297 ? -5.885 -10.793 6.284 1.00 96.81 297 SER A CA 1
ATOM 2367 C C . SER A 1 297 ? -5.181 -11.793 5.382 1.00 96.81 297 SER A C 1
ATOM 2369 O O . SER A 1 297 ? -4.314 -12.553 5.821 1.00 96.81 297 SER A O 1
ATOM 2371 N N . PHE A 1 298 ? -5.572 -11.823 4.115 1.00 97.31 298 PHE A N 1
ATOM 2372 C CA . PHE A 1 298 ? -4.890 -12.613 3.108 1.00 97.31 298 PHE A CA 1
ATOM 2373 C C . PHE A 1 298 ? -4.811 -11.866 1.781 1.00 97.31 298 PHE A C 1
ATOM 2375 O O . PHE A 1 298 ? -5.716 -11.114 1.426 1.00 97.31 298 PHE A O 1
ATOM 2382 N N . ILE A 1 299 ? -3.736 -12.119 1.043 1.00 96.88 299 ILE A N 1
ATOM 2383 C CA . ILE A 1 299 ? -3.553 -11.745 -0.358 1.00 96.88 299 ILE A CA 1
ATOM 2384 C C . ILE A 1 299 ? -3.014 -12.983 -1.070 1.00 96.88 299 ILE A C 1
ATOM 2386 O O . ILE A 1 299 ? -2.013 -13.552 -0.642 1.00 96.88 299 ILE A O 1
ATOM 2390 N N . PHE A 1 300 ? -3.667 -13.387 -2.154 1.00 97.81 300 PHE A N 1
ATOM 2391 C CA . PHE A 1 300 ? -3.231 -14.450 -3.056 1.00 97.81 300 PHE A CA 1
ATOM 2392 C C . PHE A 1 300 ? -3.092 -13.868 -4.458 1.00 97.81 300 PHE A C 1
ATOM 2394 O O . PHE A 1 300 ? -4.068 -13.750 -5.196 1.00 97.81 300 PHE A O 1
ATOM 2401 N N . GLY A 1 301 ? -1.875 -13.461 -4.790 1.00 96.56 301 GLY A N 1
ATOM 2402 C CA . GLY A 1 301 ? -1.449 -12.885 -6.053 1.00 96.56 301 GLY A CA 1
ATOM 2403 C C . GLY A 1 301 ? -0.911 -13.937 -7.020 1.00 96.56 301 GLY A C 1
ATOM 2404 O O . GLY A 1 301 ? 0.051 -14.660 -6.747 1.00 96.56 301 GLY A O 1
ATOM 2405 N N . LEU A 1 302 ? -1.513 -13.983 -8.199 1.00 95.38 302 LEU A N 1
ATOM 2406 C CA . LEU A 1 302 ? -1.043 -14.750 -9.339 1.00 95.38 302 LEU A CA 1
ATOM 2407 C C . LEU A 1 302 ? 0.174 -14.074 -9.970 1.00 95.38 302 LEU A C 1
ATOM 2409 O O . LEU A 1 302 ? 0.344 -12.853 -9.912 1.00 95.38 302 LEU A O 1
ATOM 2413 N N . ARG A 1 303 ? 1.014 -14.884 -10.620 1.00 91.75 303 ARG A N 1
ATOM 2414 C CA . ARG A 1 303 ? 2.093 -14.358 -11.461 1.00 91.75 303 ARG A CA 1
ATOM 2415 C C . ARG A 1 303 ? 1.486 -13.531 -12.587 1.00 91.75 303 ARG A C 1
ATOM 2417 O O . ARG A 1 303 ? 0.586 -14.014 -13.274 1.00 91.75 303 ARG A O 1
ATOM 2424 N N . ARG A 1 304 ? 2.014 -12.328 -12.806 1.00 90.75 304 ARG A N 1
ATOM 2425 C CA . ARG A 1 304 ? 1.730 -11.568 -14.026 1.00 90.75 304 ARG A CA 1
ATOM 2426 C C . ARG A 1 304 ? 2.319 -12.308 -15.223 1.00 90.75 304 ARG A C 1
ATOM 2428 O O . ARG A 1 304 ? 3.437 -12.795 -15.147 1.00 90.75 304 ARG A O 1
ATOM 2435 N N . THR A 1 305 ? 1.544 -12.458 -16.287 1.00 89.81 305 THR A N 1
ATOM 2436 C CA . THR A 1 305 ? 1.970 -13.147 -17.529 1.00 89.81 305 THR A CA 1
ATOM 2437 C C . THR A 1 305 ? 1.821 -12.265 -18.758 1.00 89.81 305 THR A C 1
ATOM 2439 O O . THR A 1 305 ? 2.317 -12.593 -19.830 1.00 89.81 305 THR A O 1
ATOM 2442 N N . ASP A 1 306 ? 1.131 -11.149 -18.581 1.00 89.12 306 ASP A N 1
ATOM 2443 C CA . ASP A 1 306 ? 1.008 -10.061 -19.521 1.00 89.12 306 ASP A CA 1
ATOM 2444 C C . ASP A 1 306 ? 2.357 -9.360 -19.729 1.00 89.12 306 ASP A C 1
ATOM 2446 O O . ASP A 1 306 ? 3.246 -9.472 -18.904 1.00 89.12 306 ASP A O 1
ATOM 2450 N N . VAL A 1 307 ? 2.535 -8.670 -20.855 1.00 85.06 307 VAL A N 1
ATOM 2451 C CA . VAL A 1 307 ? 3.723 -7.846 -21.149 1.00 85.06 307 VAL A CA 1
ATOM 2452 C C . VAL A 1 307 ? 3.214 -6.458 -21.529 1.00 85.06 307 VAL A C 1
ATOM 2454 O O . VAL A 1 307 ? 3.355 -5.990 -22.655 1.00 85.06 307 VAL A O 1
ATOM 2457 N N . ASP A 1 308 ? 2.491 -5.834 -20.602 1.00 83.69 308 ASP A N 1
ATOM 2458 C CA . ASP A 1 308 ? 1.714 -4.616 -20.861 1.00 83.69 308 ASP A CA 1
ATOM 2459 C C . ASP A 1 308 ? 2.527 -3.317 -20.691 1.00 83.69 308 ASP A C 1
ATOM 2461 O O . ASP A 1 308 ? 2.000 -2.218 -20.859 1.00 83.69 308 ASP A O 1
ATOM 2465 N N . GLY A 1 309 ?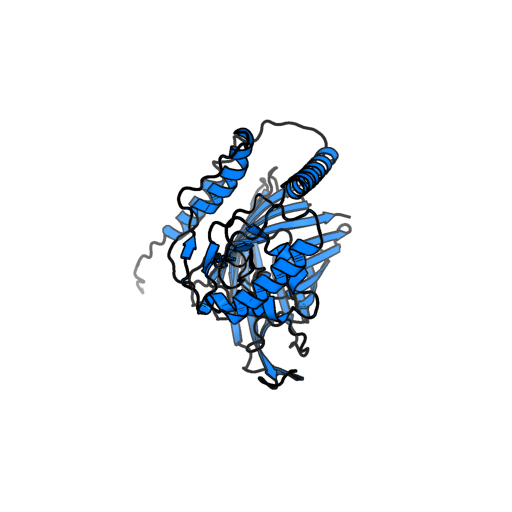 3.817 -3.435 -20.353 1.00 80.81 309 GLY A N 1
ATOM 2466 C CA . GLY A 1 309 ? 4.714 -2.300 -20.132 1.00 80.81 309 GLY A CA 1
ATOM 2467 C C . GLY A 1 309 ? 4.408 -1.505 -18.862 1.00 80.81 309 GLY A C 1
ATOM 2468 O O . GLY A 1 309 ? 5.006 -0.455 -18.644 1.00 80.81 309 GLY A O 1
ATOM 2469 N N . THR A 1 310 ? 3.512 -1.988 -17.999 1.00 85.62 310 THR A N 1
ATOM 2470 C CA . THR A 1 310 ? 3.180 -1.317 -16.737 1.00 85.62 310 THR A CA 1
ATOM 2471 C C . THR A 1 310 ? 4.134 -1.694 -15.610 1.00 85.62 310 THR A C 1
ATOM 2473 O O . THR A 1 310 ? 3.789 -1.519 -14.449 1.00 85.62 310 THR A O 1
ATOM 2476 N N . TYR A 1 311 ? 5.326 -2.207 -15.900 1.00 89.12 311 TYR A N 1
ATOM 2477 C CA . TYR A 1 311 ? 6.288 -2.570 -14.864 1.00 89.12 311 TYR A CA 1
ATOM 2478 C C . TYR A 1 311 ? 7.052 -1.351 -14.352 1.00 89.12 311 TYR A C 1
ATOM 2480 O O . TYR A 1 311 ? 7.484 -0.503 -15.129 1.00 89.12 311 TYR A O 1
ATOM 2488 N N . ALA A 1 312 ? 7.221 -1.275 -13.037 1.00 86.88 312 ALA A N 1
ATOM 2489 C CA . ALA A 1 312 ? 8.079 -0.323 -12.351 1.00 86.88 312 ALA A CA 1
ATOM 2490 C C . ALA A 1 312 ? 9.525 -0.458 -12.815 1.00 86.88 312 ALA A C 1
ATOM 2492 O O . ALA A 1 312 ? 10.180 0.534 -13.129 1.00 86.88 312 ALA A O 1
ATOM 2493 N N . ASN A 1 313 ? 9.987 -1.705 -12.893 1.00 88.00 313 ASN A N 1
ATOM 2494 C CA . ASN A 1 313 ? 11.261 -2.066 -13.474 1.00 88.00 313 ASN A CA 1
ATOM 2495 C C . ASN A 1 313 ? 11.078 -3.312 -14.361 1.00 88.00 313 ASN A C 1
ATOM 2497 O O . ASN A 1 313 ? 10.950 -4.415 -13.829 1.00 88.00 313 ASN A O 1
ATOM 2501 N N . PRO A 1 314 ? 11.071 -3.162 -15.698 1.00 83.69 314 PRO A N 1
ATOM 2502 C CA . PRO A 1 314 ? 10.973 -4.286 -16.634 1.00 83.69 314 PRO A CA 1
ATOM 2503 C C . PRO A 1 314 ? 12.048 -5.364 -16.427 1.00 83.69 314 PRO A C 1
ATOM 2505 O O . PRO A 1 314 ? 11.815 -6.534 -16.734 1.00 83.69 314 PRO A O 1
ATOM 2508 N N . ASP A 1 315 ? 13.201 -4.980 -15.872 1.00 85.12 315 ASP A N 1
ATOM 2509 C CA . ASP A 1 315 ? 14.324 -5.883 -15.636 1.00 85.12 315 ASP A CA 1
ATOM 2510 C C . ASP A 1 315 ? 14.166 -6.723 -14.359 1.00 85.12 315 ASP A C 1
ATOM 2512 O O . ASP A 1 315 ? 14.826 -7.749 -14.202 1.00 85.12 315 ASP A O 1
ATOM 2516 N N . SER A 1 316 ? 13.317 -6.279 -13.429 1.00 89.88 316 SER A N 1
ATOM 2517 C CA . SER A 1 316 ? 13.135 -6.890 -12.111 1.00 89.88 316 SER A CA 1
ATOM 2518 C C . SER A 1 316 ? 11.717 -6.635 -11.615 1.00 89.88 316 SER A C 1
ATOM 2520 O O . SER A 1 316 ? 11.460 -5.699 -10.852 1.00 89.88 316 SER A O 1
ATOM 2522 N N . ILE A 1 317 ? 10.799 -7.497 -12.039 1.00 93.94 317 ILE A N 1
ATOM 2523 C CA . ILE A 1 317 ? 9.390 -7.431 -11.667 1.00 93.94 317 ILE A CA 1
ATOM 2524 C C . ILE A 1 317 ? 9.247 -7.981 -10.248 1.00 93.94 317 ILE A C 1
ATOM 2526 O O . ILE A 1 317 ? 9.472 -9.169 -10.009 1.00 93.94 317 ILE A O 1
ATOM 2530 N N . THR A 1 318 ? 8.855 -7.131 -9.300 1.00 96.06 318 THR A N 1
ATOM 2531 C CA . THR A 1 318 ? 8.739 -7.514 -7.885 1.00 96.06 318 THR A CA 1
ATOM 2532 C C . THR A 1 318 ? 7.301 -7.402 -7.412 1.00 96.06 318 THR A C 1
ATOM 2534 O O . THR A 1 318 ? 6.634 -6.388 -7.607 1.00 96.06 318 THR A O 1
ATOM 2537 N N . THR A 1 319 ? 6.784 -8.460 -6.791 1.00 96.12 319 THR A N 1
ATOM 2538 C CA . THR A 1 319 ? 5.347 -8.577 -6.513 1.00 96.12 319 THR A CA 1
ATOM 2539 C C . THR A 1 319 ? 5.046 -9.163 -5.140 1.00 96.12 319 THR A C 1
ATOM 2541 O O . THR A 1 319 ? 5.722 -10.081 -4.683 1.00 96.12 319 THR A O 1
ATOM 2544 N N . ILE A 1 320 ? 3.973 -8.693 -4.497 1.00 95.69 320 ILE A N 1
ATOM 2545 C CA . ILE A 1 320 ? 3.383 -9.381 -3.339 1.00 95.69 320 ILE A CA 1
ATOM 2546 C C . ILE A 1 320 ? 2.638 -10.608 -3.875 1.00 95.69 320 ILE A C 1
ATOM 2548 O O . ILE A 1 320 ? 1.604 -10.474 -4.535 1.00 95.69 320 ILE A O 1
ATOM 2552 N N . ARG A 1 321 ? 3.190 -11.806 -3.638 1.00 95.62 321 ARG A N 1
ATOM 2553 C CA . ARG A 1 321 ? 2.621 -13.070 -4.132 1.00 95.62 321 ARG A CA 1
ATOM 2554 C C . ARG A 1 321 ? 1.609 -13.631 -3.175 1.00 95.62 321 ARG A C 1
ATOM 2556 O O . ARG A 1 321 ? 0.475 -13.845 -3.556 1.00 95.62 321 ARG A O 1
ATOM 2563 N N . ASN A 1 322 ? 2.012 -13.883 -1.943 1.00 96.88 322 ASN A N 1
ATOM 2564 C CA . ASN A 1 322 ? 1.119 -14.465 -0.959 1.00 96.88 322 ASN A CA 1
ATOM 2565 C C . ASN A 1 322 ? 1.332 -13.767 0.368 1.00 96.88 322 ASN A C 1
ATOM 2567 O O . ASN A 1 322 ? 2.465 -13.573 0.796 1.00 96.88 322 ASN A O 1
ATOM 2571 N N . MET A 1 323 ? 0.249 -13.432 1.041 1.00 96.06 323 MET A N 1
ATOM 2572 C CA . MET A 1 323 ? 0.267 -13.020 2.430 1.00 96.06 323 MET A CA 1
ATOM 2573 C C . MET A 1 323 ? -0.884 -13.726 3.125 1.00 96.06 323 MET A C 1
ATOM 2575 O O . MET A 1 323 ? -2.004 -13.724 2.627 1.00 96.06 323 MET A O 1
ATOM 2579 N N . VAL A 1 324 ? -0.614 -14.292 4.294 1.00 97.56 324 VAL A N 1
ATOM 2580 C CA . VAL A 1 324 ? -1.644 -14.734 5.230 1.00 97.56 324 VAL A CA 1
ATOM 2581 C C . VAL A 1 324 ? -1.234 -14.273 6.617 1.00 97.56 324 VAL A C 1
ATOM 2583 O O . VAL A 1 324 ? -0.134 -14.580 7.075 1.00 97.56 324 VAL A O 1
ATOM 2586 N N . GLN A 1 325 ? -2.114 -13.543 7.290 1.00 97.06 325 GLN A N 1
ATOM 2587 C CA . GLN A 1 325 ? -1.941 -13.106 8.667 1.00 97.06 325 GLN A CA 1
ATOM 2588 C C . GLN A 1 325 ? -3.173 -13.478 9.478 1.00 97.06 325 GLN A C 1
ATOM 2590 O O . GLN A 1 325 ? -4.303 -13.411 8.993 1.00 97.06 325 GLN A O 1
ATOM 2595 N N . ALA A 1 326 ? -2.948 -13.839 10.733 1.00 98.12 326 ALA A N 1
ATOM 2596 C CA . ALA A 1 326 ? -4.004 -14.071 11.699 1.00 98.12 326 ALA A CA 1
ATOM 2597 C C . ALA A 1 326 ? -3.582 -13.496 13.046 1.00 98.12 326 ALA A C 1
ATOM 2599 O O . ALA A 1 326 ? -2.416 -13.593 13.437 1.00 98.12 326 ALA A O 1
ATOM 2600 N N . TRP A 1 327 ? -4.531 -12.911 13.766 1.00 98.19 327 TRP A N 1
ATOM 2601 C CA . TRP A 1 327 ? -4.284 -12.308 15.066 1.00 98.19 327 TRP A CA 1
ATOM 2602 C C . TRP A 1 327 ? -5.444 -12.536 16.024 1.00 98.19 327 TRP A C 1
ATOM 2604 O O . TRP A 1 327 ? -6.617 -12.505 15.658 1.00 98.19 327 TRP A O 1
ATOM 2614 N N . TYR A 1 328 ? -5.097 -12.713 17.292 1.00 98.06 328 TYR A N 1
ATOM 2615 C CA . TYR A 1 328 ? -6.010 -12.530 18.405 1.00 98.06 328 TYR A CA 1
ATOM 2616 C C . TYR A 1 328 ? -6.151 -11.034 18.688 1.00 98.06 328 TYR A C 1
ATOM 2618 O O . TYR A 1 328 ? -5.162 -10.303 18.630 1.00 98.06 328 TYR A O 1
ATOM 2626 N N . SER A 1 329 ? -7.357 -10.573 19.005 1.00 97.00 329 SER A N 1
ATOM 2627 C CA . SER A 1 329 ? -7.621 -9.184 19.382 1.00 97.00 329 SER A CA 1
ATOM 2628 C C . SER A 1 329 ? -8.327 -9.112 20.727 1.00 97.00 329 SER A C 1
ATOM 2630 O O . SER A 1 329 ? -9.109 -9.992 21.063 1.00 97.00 329 SER A O 1
ATOM 2632 N N . ASN A 1 330 ? -8.056 -8.077 21.517 1.00 95.75 330 ASN A N 1
ATOM 2633 C CA . ASN A 1 330 ? -8.802 -7.834 22.745 1.00 95.75 330 ASN A CA 1
ATOM 2634 C C . ASN A 1 330 ? -8.836 -6.343 23.081 1.00 95.75 330 ASN A C 1
ATOM 2636 O O . ASN A 1 330 ? -7.913 -5.598 22.746 1.00 95.75 330 ASN A O 1
ATOM 2640 N N . VAL A 1 331 ? -9.895 -5.917 23.761 1.00 93.31 331 VAL A N 1
ATOM 2641 C CA . VAL A 1 331 ? -10.083 -4.543 24.231 1.00 93.31 331 VAL A CA 1
ATOM 2642 C C . VAL A 1 331 ? -9.652 -4.475 25.697 1.00 93.31 331 VAL A C 1
ATOM 2644 O O . VAL A 1 331 ? -10.168 -5.208 26.532 1.00 93.31 331 VAL A O 1
ATOM 2647 N N . ILE A 1 332 ? -8.678 -3.617 26.009 1.00 88.88 332 ILE A N 1
ATOM 2648 C CA . ILE A 1 332 ? -8.126 -3.446 27.366 1.00 88.88 332 ILE A CA 1
ATOM 2649 C C . ILE A 1 332 ? -9.037 -2.562 28.212 1.00 88.88 332 ILE A C 1
ATOM 2651 O O . ILE A 1 332 ? -9.253 -2.819 29.392 1.00 88.88 332 ILE A O 1
ATOM 2655 N N . SER A 1 333 ? -9.534 -1.484 27.614 1.00 78.25 333 SER A N 1
ATOM 2656 C CA . SER A 1 333 ? -10.339 -0.484 28.298 1.00 78.25 333 SER A CA 1
ATOM 2657 C C . SER A 1 333 ? -11.465 -0.082 27.370 1.00 78.25 333 SER A C 1
ATOM 2659 O O . SER A 1 333 ? -11.213 0.529 26.335 1.00 78.25 333 SER A O 1
ATOM 2661 N N . ASP A 1 334 ? -12.678 -0.440 27.766 1.00 65.88 334 ASP A N 1
ATOM 2662 C CA . ASP A 1 334 ? -13.924 0.123 27.267 1.00 65.88 334 ASP A CA 1
ATOM 2663 C C . ASP A 1 334 ? -14.531 0.866 28.459 1.00 65.88 334 ASP A C 1
ATOM 2665 O O . ASP A 1 334 ? -15.077 0.255 29.380 1.00 65.88 334 ASP A O 1
ATOM 2669 N N . LYS A 1 335 ? -14.259 2.170 28.556 1.00 65.00 335 LYS A N 1
ATOM 2670 C CA . LYS A 1 335 ? -14.804 3.010 29.631 1.00 65.00 335 LYS A CA 1
ATOM 2671 C C . LYS A 1 335 ? -15.926 3.878 29.080 1.00 65.00 335 LYS A C 1
ATOM 2673 O O . LYS A 1 335 ? -15.956 4.177 27.890 1.00 65.00 335 LYS A O 1
ATOM 2678 N N . ALA A 1 336 ? -16.811 4.295 29.989 1.00 63.50 336 ALA A N 1
ATOM 2679 C CA . ALA A 1 336 ? -18.031 5.065 29.733 1.00 63.50 336 ALA A CA 1
ATOM 2680 C C . ALA A 1 336 ? -17.855 6.265 28.782 1.00 63.50 336 ALA A C 1
ATOM 2682 O O . ALA A 1 336 ? -18.814 6.619 28.107 1.00 63.50 336 ALA A O 1
ATOM 2683 N N . ASP A 1 337 ? -16.639 6.807 28.685 1.00 82.00 337 ASP A N 1
ATOM 2684 C CA . ASP A 1 337 ? -16.284 8.010 27.929 1.00 82.00 337 ASP A CA 1
ATOM 2685 C C . ASP A 1 337 ? -15.938 7.750 26.444 1.00 82.00 337 ASP A C 1
ATOM 2687 O O . ASP A 1 337 ? -15.449 8.636 25.749 1.00 82.00 337 ASP A O 1
ATOM 2691 N N . GLY A 1 338 ? -16.130 6.525 25.935 1.00 85.38 338 GLY A N 1
ATOM 2692 C CA . GLY A 1 338 ? -15.993 6.226 24.502 1.00 85.38 338 GLY A CA 1
ATOM 2693 C C . GLY A 1 338 ? -14.567 6.088 23.984 1.00 85.38 338 GLY A C 1
ATOM 2694 O O . GLY A 1 338 ? -14.356 6.047 22.768 1.00 85.38 338 GLY A O 1
ATOM 2695 N N . HIS A 1 339 ? -13.601 5.999 24.894 1.00 91.19 339 HIS A N 1
ATOM 2696 C CA . HIS A 1 339 ? -12.223 5.654 24.591 1.00 91.19 339 HIS A CA 1
ATOM 2697 C C . HIS A 1 339 ? -12.042 4.137 24.621 1.00 91.19 339 HIS A C 1
ATOM 2699 O O . HIS A 1 339 ? -12.284 3.489 25.641 1.00 91.19 339 HIS A O 1
ATOM 2705 N N . MET A 1 340 ? -11.561 3.592 23.511 1.00 92.62 340 MET A N 1
ATOM 2706 C CA . MET A 1 340 ? -11.257 2.181 23.337 1.00 92.62 340 MET A CA 1
ATOM 2707 C C . MET A 1 340 ? -9.760 2.014 23.092 1.00 92.62 340 MET A C 1
ATOM 2709 O O . MET A 1 340 ? -9.227 2.532 22.112 1.00 92.62 340 MET A O 1
ATOM 2713 N N . LEU A 1 341 ? -9.098 1.237 23.948 1.00 94.62 341 LEU A N 1
ATOM 2714 C CA . LEU A 1 341 ? -7.752 0.723 23.691 1.00 94.62 341 LEU A CA 1
ATOM 2715 C C . LEU A 1 341 ? -7.843 -0.768 23.373 1.00 94.62 341 LEU A C 1
ATOM 2717 O O . LEU A 1 341 ? -8.381 -1.541 24.166 1.00 94.62 341 LEU A O 1
ATOM 2721 N N . ARG A 1 342 ? -7.300 -1.182 22.234 1.00 94.31 342 ARG A N 1
ATOM 2722 C CA . ARG A 1 342 ? -7.301 -2.562 21.752 1.00 94.31 342 ARG A CA 1
ATOM 2723 C C . ARG A 1 342 ? -5.880 -2.992 21.422 1.00 94.31 342 ARG A C 1
ATOM 2725 O O . ARG A 1 342 ? -5.115 -2.222 20.859 1.00 94.31 342 ARG A O 1
ATOM 2732 N N . TYR A 1 343 ? -5.543 -4.236 21.737 1.00 96.94 343 TYR A N 1
ATOM 2733 C CA . TYR A 1 343 ? -4.330 -4.867 21.227 1.00 96.94 343 TYR A CA 1
ATOM 2734 C C . TYR A 1 343 ? -4.675 -6.005 20.273 1.00 96.94 343 TYR A C 1
ATOM 2736 O O . TYR A 1 343 ? -5.753 -6.607 20.341 1.00 96.94 343 TYR A O 1
ATOM 2744 N N . LYS A 1 344 ? -3.739 -6.295 19.375 1.00 97.69 344 LYS A N 1
ATOM 2745 C CA . LYS A 1 344 ? -3.757 -7.440 18.474 1.00 97.69 344 LYS A CA 1
ATOM 2746 C C . LYS A 1 344 ? -2.397 -8.116 18.524 1.00 97.69 344 LYS A C 1
ATOM 2748 O O . LYS A 1 344 ? -1.376 -7.438 18.449 1.00 97.69 344 LYS A O 1
ATOM 2753 N N . ILE A 1 345 ? -2.387 -9.434 18.675 1.00 98.31 345 ILE A N 1
ATOM 2754 C CA . ILE A 1 345 ? -1.169 -10.248 18.694 1.00 98.31 345 ILE A CA 1
ATOM 2755 C C . ILE A 1 345 ? -1.404 -11.456 17.800 1.00 98.31 345 ILE A C 1
ATOM 2757 O O . ILE A 1 345 ? -2.423 -12.136 17.911 1.00 98.31 345 ILE A O 1
ATOM 2761 N N . GLY A 1 346 ? -0.468 -11.724 16.907 1.00 98.19 346 GLY A N 1
ATOM 2762 C CA . GLY A 1 346 ? -0.615 -12.742 15.890 1.00 98.19 346 GLY A CA 1
ATOM 2763 C C . GLY A 1 346 ? 0.688 -13.061 15.189 1.00 98.19 346 GLY A C 1
ATOM 2764 O O . GLY A 1 346 ? 1.780 -12.740 15.660 1.00 98.19 346 GLY A O 1
ATOM 2765 N N . ALA A 1 347 ? 0.555 -13.684 14.030 1.00 98.12 347 ALA A N 1
ATOM 2766 C CA . ALA A 1 347 ? 1.660 -13.956 13.135 1.00 98.12 347 ALA A CA 1
ATOM 2767 C C . ALA A 1 347 ? 1.157 -13.981 11.697 1.00 98.12 347 ALA A C 1
ATOM 2769 O O . ALA A 1 347 ? -0.036 -14.142 11.428 1.00 98.12 347 ALA A O 1
ATOM 2770 N N . GLY A 1 348 ? 2.089 -13.855 10.766 1.00 97.25 348 GLY A N 1
ATOM 2771 C CA . GLY A 1 348 ? 1.789 -14.051 9.365 1.00 97.25 348 GLY A CA 1
ATOM 2772 C C . GLY A 1 348 ? 2.976 -14.542 8.570 1.00 97.25 348 GLY A C 1
ATOM 2773 O O . GLY A 1 348 ? 4.128 -14.414 8.988 1.00 97.25 348 GLY A O 1
ATOM 2774 N N . VAL A 1 349 ? 2.657 -15.072 7.400 1.00 97.19 349 VAL A N 1
ATOM 2775 C CA . VAL A 1 349 ? 3.602 -15.457 6.359 1.00 97.19 349 VAL A CA 1
ATOM 2776 C C . VAL A 1 349 ? 3.381 -14.522 5.184 1.00 97.19 349 VAL A C 1
ATOM 2778 O O . VAL A 1 349 ? 2.240 -14.278 4.796 1.00 97.19 349 VAL A O 1
ATOM 2781 N N . HIS A 1 350 ? 4.462 -13.992 4.630 1.00 95.12 350 HIS A N 1
ATOM 2782 C CA . HIS A 1 350 ? 4.432 -13.131 3.459 1.00 95.12 350 HIS A CA 1
ATOM 2783 C C . HIS A 1 350 ? 5.535 -13.565 2.487 1.00 95.12 350 HIS A C 1
ATOM 2785 O O . HIS A 1 350 ? 6.635 -13.941 2.889 1.00 95.12 350 HIS A O 1
ATOM 2791 N N . GLN A 1 351 ? 5.190 -13.592 1.205 1.00 97.00 351 GLN A N 1
ATOM 2792 C CA . GLN A 1 351 ? 6.013 -14.039 0.100 1.00 97.00 351 GLN A CA 1
ATOM 2793 C C . GLN A 1 351 ? 6.089 -12.957 -0.982 1.00 97.00 351 GLN A C 1
ATOM 2795 O O . GLN A 1 351 ? 5.064 -12.552 -1.537 1.00 97.00 351 GLN A O 1
ATOM 2800 N N . ILE A 1 352 ? 7.314 -12.553 -1.312 1.00 97.06 352 ILE A N 1
ATOM 2801 C CA . ILE A 1 352 ? 7.648 -11.625 -2.394 1.00 97.06 352 ILE A CA 1
ATOM 2802 C C . ILE A 1 352 ? 8.152 -12.428 -3.592 1.00 97.06 352 ILE A C 1
ATOM 2804 O O . ILE A 1 352 ? 9.069 -13.236 -3.460 1.00 97.06 352 ILE A O 1
ATOM 2808 N N . GLY A 1 353 ? 7.531 -12.239 -4.750 1.00 96.94 353 GLY A N 1
ATOM 2809 C CA . GLY A 1 353 ? 7.908 -12.879 -6.005 1.00 96.94 353 GLY A CA 1
ATOM 2810 C C . GLY A 1 353 ? 8.852 -12.005 -6.811 1.00 96.94 353 GLY A C 1
ATOM 2811 O O . GLY A 1 353 ? 8.655 -10.792 -6.868 1.00 96.94 353 GLY A O 1
ATOM 2812 N N . HIS A 1 354 ? 9.817 -12.661 -7.452 1.00 96.38 354 HIS A N 1
ATOM 2813 C CA . HIS A 1 354 ? 10.842 -12.050 -8.292 1.00 96.38 354 HIS A CA 1
ATOM 2814 C C . HIS A 1 354 ? 10.732 -12.638 -9.696 1.00 96.38 354 HIS A C 1
ATOM 2816 O O . HIS A 1 354 ? 11.015 -13.819 -9.916 1.00 96.38 354 HIS A O 1
ATOM 2822 N N . ASP A 1 355 ? 10.258 -11.827 -10.630 1.00 94.75 355 ASP A N 1
ATOM 2823 C CA . ASP A 1 355 ? 10.079 -12.190 -12.029 1.00 94.75 355 ASP A CA 1
ATOM 2824 C C . ASP A 1 355 ? 10.853 -11.217 -12.935 1.00 94.75 355 ASP A C 1
ATOM 2826 O O . ASP A 1 355 ? 11.430 -10.228 -12.484 1.00 94.75 355 ASP A O 1
ATOM 2830 N N . GLY A 1 356 ? 10.883 -11.499 -14.230 1.00 91.88 356 GLY A N 1
ATOM 2831 C CA . GLY A 1 356 ? 11.516 -10.655 -15.235 1.00 91.88 356 GLY A CA 1
ATOM 2832 C C . GLY A 1 356 ? 10.957 -10.941 -16.621 1.00 91.88 356 GLY A C 1
ATOM 2833 O O . GLY A 1 356 ? 10.306 -11.965 -16.849 1.00 91.88 356 GLY A O 1
ATOM 2834 N N . LEU A 1 357 ? 11.188 -10.015 -17.547 1.00 89.31 357 LEU A N 1
ATOM 2835 C CA . LEU A 1 357 ? 10.767 -10.175 -18.934 1.00 89.31 357 LEU A CA 1
ATOM 2836 C C . LEU A 1 357 ? 11.711 -11.110 -19.698 1.00 89.31 357 LEU A C 1
ATOM 2838 O O . LEU A 1 357 ? 12.933 -11.006 -19.593 1.00 89.31 357 LEU A O 1
ATOM 2842 N N . TYR A 1 358 ? 11.134 -12.004 -20.503 1.00 85.19 358 TYR A N 1
ATOM 2843 C CA . TYR A 1 358 ? 11.854 -12.929 -21.371 1.00 85.19 358 TYR A CA 1
ATOM 2844 C C . TYR A 1 358 ? 11.379 -12.819 -22.837 1.00 85.19 358 TYR A C 1
ATOM 2846 O O . TYR A 1 358 ? 10.172 -12.771 -23.094 1.00 85.19 358 TYR A O 1
ATOM 2854 N N . PRO A 1 359 ? 12.298 -12.810 -23.824 1.00 82.81 359 PRO A N 1
ATOM 2855 C CA . PRO A 1 359 ? 13.738 -12.616 -23.663 1.00 82.81 359 PRO A CA 1
ATOM 2856 C C . PRO A 1 359 ? 14.044 -11.218 -23.116 1.00 82.81 359 PRO A C 1
ATOM 2858 O O . PRO A 1 359 ? 13.482 -10.236 -23.592 1.00 82.81 359 PRO A O 1
ATOM 2861 N N . TYR A 1 360 ? 14.996 -11.131 -22.186 1.00 68.06 360 TYR A N 1
ATOM 2862 C CA . TYR A 1 360 ? 15.398 -9.901 -21.482 1.00 68.06 360 TYR A CA 1
ATOM 2863 C C . TYR A 1 360 ? 15.868 -8.755 -22.414 1.00 68.06 360 TYR A C 1
ATOM 2865 O O . TYR A 1 360 ? 15.933 -7.598 -22.017 1.00 68.06 360 TYR A O 1
ATOM 2873 N N . HIS A 1 361 ? 16.146 -9.055 -23.690 1.00 69.00 361 HIS A N 1
ATOM 2874 C CA . HIS A 1 361 ? 16.573 -8.085 -24.710 1.00 69.00 361 HIS A CA 1
ATOM 2875 C C . HIS A 1 361 ? 15.769 -8.137 -26.017 1.00 69.00 361 HIS A C 1
ATOM 2877 O O . HIS A 1 361 ? 16.140 -7.484 -26.994 1.00 69.00 361 HIS A O 1
ATOM 2883 N N . ALA A 1 362 ? 14.684 -8.912 -26.078 1.00 65.56 362 ALA A N 1
ATOM 2884 C CA . ALA A 1 362 ? 13.821 -8.881 -27.251 1.00 65.56 362 ALA A CA 1
ATOM 2885 C C . ALA A 1 362 ? 12.900 -7.660 -27.184 1.00 65.56 362 ALA A C 1
ATOM 2887 O O . ALA A 1 362 ? 12.319 -7.352 -26.148 1.00 65.56 362 ALA A O 1
ATOM 2888 N N . SER A 1 363 ? 12.749 -6.969 -28.311 1.00 73.88 363 SER A N 1
ATOM 2889 C CA . SER A 1 363 ? 11.707 -5.962 -28.500 1.00 73.88 363 SER A CA 1
ATOM 2890 C C . SER A 1 363 ? 10.719 -6.484 -29.546 1.00 73.88 363 SER A C 1
ATOM 2892 O O . SER A 1 363 ? 11.060 -6.463 -30.731 1.00 73.88 363 SER A O 1
ATOM 2894 N N . PRO A 1 364 ? 9.519 -6.958 -29.154 1.00 77.94 364 PRO A N 1
ATOM 2895 C CA . PRO A 1 364 ? 8.958 -6.984 -27.796 1.00 77.94 364 PRO A CA 1
ATOM 2896 C C . PRO A 1 364 ? 9.359 -8.234 -26.976 1.00 77.94 364 PRO A C 1
ATOM 2898 O O . PRO A 1 364 ? 9.616 -9.291 -27.561 1.00 77.94 364 PRO A O 1
ATOM 2901 N N . PRO A 1 365 ? 9.358 -8.149 -25.632 1.00 80.19 365 PRO A N 1
ATOM 2902 C CA . PRO A 1 365 ? 9.403 -9.331 -24.780 1.00 80.19 365 PRO A CA 1
ATOM 2903 C C . PRO A 1 365 ? 8.150 -10.187 -24.998 1.00 80.19 365 PRO A C 1
ATOM 2905 O O . PRO A 1 365 ? 7.077 -9.667 -25.307 1.00 80.19 365 PRO A O 1
ATOM 2908 N N . THR A 1 366 ? 8.280 -11.504 -24.843 1.00 84.19 366 THR A N 1
ATOM 2909 C CA . THR A 1 366 ? 7.205 -12.461 -25.152 1.00 84.19 366 THR A CA 1
ATOM 2910 C C . THR A 1 366 ? 6.544 -13.060 -23.918 1.00 84.19 366 THR A C 1
ATOM 2912 O O . THR A 1 366 ? 5.408 -13.520 -24.010 1.00 84.19 366 THR A O 1
ATOM 2915 N N . SER A 1 367 ? 7.236 -13.090 -22.779 1.00 88.38 367 SER A N 1
ATOM 2916 C CA . SER A 1 367 ? 6.743 -13.717 -21.551 1.00 88.38 367 SER A CA 1
ATOM 2917 C C . SER A 1 367 ? 7.314 -13.062 -20.293 1.00 88.38 367 SER A C 1
ATOM 2919 O O . SER A 1 367 ? 8.344 -12.392 -20.324 1.00 88.38 367 SER A O 1
ATOM 2921 N N . VAL A 1 368 ? 6.632 -13.289 -19.169 1.00 89.06 368 VAL A N 1
ATOM 2922 C CA . VAL A 1 368 ? 7.142 -13.031 -17.818 1.00 89.06 368 VAL A CA 1
ATOM 2923 C C . VAL A 1 368 ? 7.562 -14.362 -17.209 1.00 89.06 368 VAL A C 1
ATOM 2925 O O . VAL A 1 368 ? 6.754 -15.294 -17.107 1.00 89.06 368 VAL A O 1
ATOM 2928 N N . GLU A 1 369 ? 8.814 -14.451 -16.780 1.00 91.44 369 GLU A N 1
ATOM 2929 C CA . GLU A 1 369 ? 9.384 -15.650 -16.174 1.00 91.44 369 GLU A CA 1
ATOM 2930 C C . GLU A 1 369 ? 9.891 -15.371 -14.767 1.00 91.44 369 GLU A C 1
ATOM 2932 O O . GLU A 1 369 ? 10.304 -14.265 -14.432 1.00 91.44 369 GLU A O 1
ATOM 2937 N N . THR A 1 370 ? 9.848 -16.396 -13.923 1.00 92.25 370 THR A N 1
ATOM 2938 C CA . THR A 1 370 ? 10.365 -16.297 -12.560 1.00 92.25 370 THR A CA 1
ATOM 2939 C C . THR A 1 370 ? 11.885 -16.354 -12.611 1.00 92.25 370 THR A C 1
ATOM 2941 O O . THR A 1 370 ? 12.450 -17.363 -13.029 1.00 92.25 370 THR A O 1
ATOM 2944 N N . THR A 1 371 ? 12.535 -15.271 -12.195 1.00 89.94 371 THR A N 1
ATOM 2945 C CA . THR A 1 371 ? 13.995 -15.118 -12.255 1.00 89.94 371 THR A CA 1
ATOM 2946 C C . THR A 1 371 ? 14.667 -15.740 -11.038 1.00 89.94 371 THR A C 1
ATOM 2948 O O . THR A 1 371 ? 15.732 -16.343 -11.155 1.00 89.94 371 THR A O 1
ATOM 2951 N N . VAL A 1 372 ? 14.030 -15.634 -9.868 1.00 93.31 372 VAL A N 1
ATOM 2952 C CA . VAL A 1 372 ? 14.533 -16.151 -8.589 1.00 93.31 372 VAL A CA 1
ATOM 2953 C C . VAL A 1 372 ? 13.365 -16.743 -7.787 1.00 93.31 372 VAL A C 1
ATOM 2955 O O . VAL A 1 372 ? 12.249 -16.220 -7.861 1.00 93.31 372 VAL A O 1
ATOM 2958 N N . PRO A 1 373 ? 13.574 -17.821 -6.999 1.00 96.19 373 PRO A N 1
ATOM 2959 C CA . PRO A 1 373 ? 12.549 -18.320 -6.089 1.00 96.19 373 PRO A CA 1
ATOM 2960 C C . PRO A 1 373 ? 11.987 -17.205 -5.191 1.00 96.19 373 PRO A C 1
ATOM 2962 O O . PRO A 1 373 ? 12.759 -16.375 -4.701 1.00 96.19 373 PRO A O 1
ATOM 2965 N N . PRO A 1 374 ? 10.668 -17.178 -4.929 1.00 96.25 374 PRO A N 1
ATOM 2966 C CA . PRO A 1 374 ? 10.083 -16.121 -4.117 1.00 96.25 374 PRO A CA 1
ATOM 2967 C C . PRO A 1 374 ? 10.659 -16.085 -2.694 1.00 96.25 374 PRO A C 1
ATOM 2969 O O . PRO A 1 374 ? 10.766 -17.116 -2.021 1.00 96.25 374 PRO A O 1
ATOM 2972 N N . THR A 1 375 ? 10.959 -14.889 -2.195 1.00 96.50 375 THR A N 1
ATOM 2973 C CA . THR A 1 375 ? 11.419 -14.679 -0.820 1.00 96.50 375 THR A CA 1
ATOM 2974 C C . THR A 1 375 ? 10.244 -14.821 0.136 1.00 96.50 375 THR A C 1
ATOM 2976 O O . THR A 1 375 ? 9.284 -14.064 0.048 1.00 96.50 375 THR A O 1
ATOM 2979 N N . THR A 1 376 ? 10.317 -15.773 1.065 1.00 96.69 376 THR A N 1
ATOM 2980 C CA . THR A 1 376 ? 9.274 -16.005 2.075 1.00 96.69 376 THR A CA 1
ATOM 2981 C C . THR A 1 376 ? 9.785 -15.624 3.452 1.00 96.69 376 THR A C 1
ATOM 2983 O O . THR A 1 376 ? 10.886 -16.013 3.837 1.00 96.69 376 THR A O 1
ATOM 2986 N N . PHE A 1 377 ? 8.974 -14.908 4.219 1.00 94.06 377 PHE A N 1
ATOM 2987 C CA . PHE A 1 377 ? 9.280 -14.559 5.596 1.00 94.06 377 PHE A CA 1
ATOM 2988 C C . PHE A 1 377 ? 8.065 -14.736 6.500 1.00 94.06 377 PHE A C 1
ATOM 2990 O O . PHE A 1 377 ? 6.916 -14.516 6.118 1.00 94.06 377 PHE A O 1
ATOM 2997 N N . VAL A 1 378 ? 8.357 -15.148 7.730 1.00 96.56 378 VAL A N 1
ATOM 2998 C CA . VAL A 1 378 ? 7.390 -15.301 8.814 1.00 96.56 378 VAL A CA 1
ATOM 2999 C C . VAL A 1 378 ? 7.663 -14.202 9.826 1.00 96.56 378 VAL A C 1
ATOM 3001 O O . VAL A 1 378 ? 8.818 -13.953 10.177 1.00 96.56 378 VAL A O 1
ATOM 3004 N N . SER A 1 379 ? 6.619 -13.526 10.291 1.00 96.25 379 SER A N 1
ATOM 3005 C CA . SER A 1 379 ? 6.778 -12.430 11.241 1.00 96.25 379 SER A CA 1
ATOM 3006 C C . SER A 1 379 ? 5.670 -12.418 12.285 1.00 96.25 379 SER A C 1
ATOM 3008 O O . SER A 1 379 ? 4.512 -12.671 11.934 1.00 96.25 379 SER A O 1
ATOM 3010 N N . PRO A 1 380 ? 5.988 -12.118 13.558 1.00 97.56 380 PRO A N 1
ATOM 3011 C CA . PRO A 1 380 ? 4.953 -11.807 14.528 1.00 97.56 380 PRO A CA 1
ATOM 3012 C C . PRO A 1 380 ? 4.224 -10.530 14.099 1.00 97.56 380 PRO A C 1
ATOM 3014 O O . PRO A 1 380 ? 4.816 -9.607 13.537 1.00 97.56 380 PRO A O 1
ATOM 3017 N N . TYR A 1 381 ? 2.931 -10.496 14.380 1.00 97.50 381 TYR A N 1
ATOM 3018 C CA . TYR A 1 381 ? 2.064 -9.349 14.176 1.00 97.50 381 TYR A CA 1
ATOM 3019 C C . TYR A 1 381 ? 1.680 -8.799 15.543 1.00 97.50 381 TYR A C 1
ATOM 3021 O O . TYR A 1 381 ? 1.116 -9.522 16.363 1.00 97.50 381 TYR A O 1
ATOM 3029 N N . ILE A 1 382 ? 1.991 -7.537 15.809 1.00 97.81 382 ILE A N 1
ATOM 3030 C CA . ILE A 1 382 ? 1.597 -6.854 17.041 1.00 97.81 382 ILE A CA 1
ATOM 3031 C C . ILE A 1 382 ? 0.987 -5.520 16.640 1.00 97.81 382 ILE A C 1
ATOM 3033 O O . ILE A 1 382 ? 1.594 -4.787 15.868 1.00 97.81 382 ILE A O 1
ATOM 3037 N N . LYS A 1 383 ? -0.190 -5.181 17.159 1.00 97.38 383 LYS A N 1
ATOM 3038 C CA . LYS A 1 383 ? -0.809 -3.872 16.935 1.00 97.38 383 LYS A CA 1
ATOM 3039 C C . LYS A 1 383 ? -1.470 -3.357 18.200 1.00 97.38 383 LYS A C 1
ATOM 3041 O O . LYS A 1 383 ? -2.088 -4.125 18.934 1.00 97.38 383 LYS A O 1
ATOM 3046 N N . LEU A 1 384 ? -1.344 -2.063 18.442 1.00 97.62 384 LEU A N 1
ATOM 3047 C CA . LEU A 1 384 ? -2.056 -1.326 19.475 1.00 97.62 384 LEU A CA 1
ATOM 3048 C C . LEU A 1 384 ? -2.921 -0.282 18.779 1.00 97.62 384 LEU A C 1
ATOM 3050 O O . LEU A 1 384 ? -2.389 0.569 18.080 1.00 97.62 384 LEU A O 1
ATOM 3054 N N . ASP A 1 385 ? -4.232 -0.365 18.972 1.00 96.19 385 ASP A N 1
ATOM 3055 C CA . ASP A 1 385 ? -5.232 0.542 18.418 1.00 96.19 385 ASP A CA 1
ATOM 3056 C C . ASP A 1 385 ? -5.830 1.371 19.562 1.00 96.19 385 ASP A C 1
ATOM 3058 O O . ASP A 1 385 ? -6.360 0.817 20.527 1.00 96.19 385 ASP A O 1
ATOM 3062 N N . TYR A 1 386 ? -5.808 2.691 19.443 1.00 95.75 386 TYR A N 1
ATOM 3063 C CA . TYR A 1 386 ? -6.530 3.616 20.309 1.00 95.75 386 TYR A CA 1
ATOM 3064 C C . TYR A 1 386 ? -7.585 4.364 19.493 1.00 95.75 386 TYR A C 1
ATOM 3066 O O . TYR A 1 386 ? -7.288 4.905 18.430 1.00 95.75 386 TYR A O 1
ATOM 3074 N N . VAL A 1 387 ? -8.823 4.411 19.983 1.00 94.69 387 VAL A N 1
ATOM 3075 C CA . VAL A 1 387 ? -9.943 5.078 19.307 1.00 94.69 387 VAL A CA 1
ATOM 3076 C C . VAL A 1 387 ? -10.780 5.851 20.316 1.00 94.69 387 VAL A C 1
ATOM 3078 O O . VAL A 1 387 ? -11.130 5.318 21.364 1.00 94.69 387 VAL A O 1
ATOM 3081 N N . ASN A 1 388 ? -11.165 7.074 19.969 1.00 93.88 388 ASN A N 1
ATOM 3082 C CA . ASN A 1 388 ? -12.174 7.857 20.668 1.00 93.88 388 ASN A CA 1
ATOM 3083 C C . ASN A 1 388 ? -13.426 8.005 19.787 1.00 93.88 388 ASN A C 1
ATOM 3085 O O . ASN A 1 388 ? -13.362 8.602 18.710 1.00 93.88 388 ASN A O 1
ATOM 3089 N N . GLN A 1 389 ? -14.555 7.438 20.223 1.00 86.06 389 GLN A N 1
ATOM 3090 C CA . GLN A 1 389 ? -15.810 7.422 19.456 1.00 86.06 389 GLN A CA 1
ATOM 3091 C C . GLN A 1 389 ? -16.877 8.414 19.940 1.00 86.06 389 GLN A C 1
ATOM 3093 O O . GLN A 1 389 ? -17.826 8.676 19.192 1.00 86.06 389 GLN A O 1
ATOM 3098 N N . GLN A 1 390 ? -16.766 8.924 21.171 1.00 80.62 390 GLN A N 1
ATOM 3099 C CA . GLN A 1 390 ? -17.833 9.698 21.822 1.00 80.62 390 GLN A CA 1
ATOM 3100 C C . GLN A 1 390 ? -17.593 11.211 21.855 1.00 80.62 390 GLN A C 1
ATOM 3102 O O . GLN A 1 390 ? -18.530 11.965 22.115 1.00 80.62 390 GLN A O 1
ATOM 3107 N N . SER A 1 391 ? -16.383 11.683 21.567 1.00 76.31 391 SER A N 1
ATOM 3108 C CA . SER A 1 391 ? -16.127 13.113 21.396 1.00 76.31 391 SER A CA 1
ATOM 3109 C C . SER A 1 391 ? -16.817 13.667 20.145 1.00 76.31 391 SER A C 1
ATOM 3111 O O . SER A 1 391 ? -17.045 12.958 19.162 1.00 76.31 391 SER A O 1
ATOM 3113 N N . ALA A 1 392 ? -17.103 14.975 20.161 1.00 80.19 392 ALA A N 1
ATOM 3114 C CA . ALA A 1 392 ? -17.516 15.715 18.964 1.00 80.19 392 ALA A CA 1
ATOM 3115 C C . ALA A 1 392 ? -16.498 15.563 17.815 1.00 80.19 392 ALA A C 1
ATOM 3117 O O . ALA A 1 392 ? -16.862 15.600 16.643 1.00 80.19 392 ALA A O 1
ATOM 3118 N N . GLU A 1 393 ? -15.236 15.337 18.178 1.00 83.94 393 GLU A N 1
ATOM 3119 C CA . GLU A 1 393 ? -14.112 15.083 17.288 1.00 83.94 393 GLU A CA 1
ATOM 3120 C C . GLU A 1 393 ? -13.675 13.631 17.455 1.00 83.94 393 GLU A C 1
ATOM 3122 O O . GLU A 1 393 ? -12.953 13.305 18.394 1.00 83.94 393 GLU A O 1
ATOM 3127 N N . ARG A 1 394 ? -14.132 12.727 16.592 1.00 93.00 394 ARG A N 1
ATOM 3128 C CA . ARG A 1 394 ? -13.685 11.331 16.646 1.00 93.00 394 ARG A CA 1
ATOM 3129 C C . ARG A 1 394 ? -12.276 11.229 16.086 1.00 93.00 394 ARG A C 1
ATOM 3131 O O . ARG A 1 394 ? -11.993 11.748 15.009 1.00 93.00 394 ARG A O 1
ATOM 3138 N N . PHE A 1 395 ? -11.401 10.539 16.799 1.00 95.69 395 PHE A N 1
ATOM 3139 C CA . PHE A 1 395 ? -10.017 10.349 16.382 1.00 95.69 395 PHE A CA 1
ATOM 3140 C C . PHE A 1 395 ? -9.499 8.994 16.838 1.00 95.69 395 PHE A C 1
ATOM 3142 O O . PHE A 1 395 ? -10.092 8.321 17.686 1.00 95.69 395 PHE A O 1
ATOM 3149 N N . GLY A 1 396 ? -8.366 8.595 16.288 1.00 96.06 396 GLY A N 1
ATOM 3150 C CA . GLY A 1 396 ? -7.673 7.402 16.724 1.00 96.06 396 GLY A CA 1
ATOM 3151 C C . GLY A 1 396 ? -6.222 7.413 16.298 1.00 96.06 396 GLY A C 1
ATOM 3152 O O . GLY A 1 396 ? -5.790 8.245 15.505 1.00 96.06 396 GLY A O 1
ATOM 3153 N N . ALA A 1 397 ? -5.474 6.482 16.862 1.00 97.50 397 ALA A N 1
ATOM 3154 C CA . ALA A 1 397 ? -4.096 6.233 16.507 1.00 97.50 397 ALA A CA 1
ATOM 3155 C C . ALA A 1 397 ? -3.805 4.744 16.635 1.00 97.50 397 ALA A C 1
ATOM 3157 O O . ALA A 1 397 ? -4.398 4.062 17.474 1.00 97.50 397 ALA A O 1
ATOM 3158 N N . SER A 1 398 ? -2.878 4.244 15.833 1.00 97.06 398 SER A N 1
ATOM 3159 C CA . SER A 1 398 ? -2.380 2.889 15.973 1.00 97.06 398 SER A CA 1
ATOM 3160 C C . SER A 1 398 ? -0.867 2.803 15.841 1.00 97.06 398 SER A C 1
ATOM 3162 O O . SER A 1 398 ? -0.220 3.641 15.213 1.00 97.06 398 SER A O 1
ATOM 3164 N N . LEU A 1 399 ? -0.306 1.773 16.468 1.00 97.81 399 LEU A N 1
ATOM 3165 C CA . LEU A 1 399 ? 1.085 1.378 16.324 1.00 97.81 399 LEU A CA 1
ATOM 3166 C C . LEU A 1 399 ? 1.129 -0.113 16.018 1.00 97.81 399 LEU A C 1
ATOM 3168 O O . LEU A 1 399 ? 0.651 -0.925 16.808 1.00 97.81 399 LEU A O 1
ATOM 3172 N N . GLN A 1 400 ? 1.726 -0.472 14.892 1.00 97.19 400 GLN A N 1
ATOM 3173 C CA . GLN A 1 400 ? 1.833 -1.834 14.400 1.00 97.19 400 GLN A CA 1
ATOM 3174 C C . GLN A 1 400 ? 3.298 -2.227 14.219 1.00 97.19 400 GLN A C 1
ATOM 3176 O O . GLN A 1 400 ? 4.112 -1.443 13.737 1.00 97.19 400 GLN A O 1
ATOM 3181 N N . TYR A 1 401 ? 3.613 -3.472 14.557 1.00 96.56 401 TYR A N 1
ATOM 3182 C CA . TYR A 1 401 ? 4.845 -4.156 14.213 1.00 96.56 401 TYR A CA 1
ATOM 3183 C C . TYR A 1 401 ? 4.532 -5.420 13.409 1.00 96.56 401 TYR A C 1
ATOM 3185 O O . TYR A 1 401 ? 3.809 -6.300 13.881 1.00 96.56 401 TYR A O 1
ATOM 3193 N N . TYR A 1 402 ? 5.077 -5.510 12.199 1.00 95.38 402 TYR A N 1
ATOM 3194 C CA . TYR A 1 402 ? 4.977 -6.684 11.330 1.00 95.38 402 TYR A CA 1
ATOM 3195 C C . TYR A 1 402 ? 6.111 -6.665 10.304 1.00 95.38 402 TYR A C 1
ATOM 3197 O O . TYR A 1 402 ? 6.519 -5.600 9.870 1.00 95.38 402 TYR A O 1
ATOM 3205 N N . ASN A 1 403 ? 6.649 -7.817 9.905 1.00 92.75 403 ASN A N 1
ATOM 3206 C CA . ASN A 1 403 ? 7.749 -7.924 8.932 1.00 92.75 403 ASN A CA 1
ATOM 3207 C C . ASN A 1 403 ? 8.989 -7.061 9.271 1.00 92.75 403 ASN A C 1
ATOM 3209 O O . ASN A 1 403 ? 9.655 -6.518 8.391 1.00 92.75 403 ASN A O 1
ATOM 3213 N N . LYS A 1 404 ? 9.312 -6.912 10.563 1.00 93.75 404 LYS A N 1
ATOM 3214 C CA . LYS A 1 404 ? 10.383 -6.012 11.047 1.00 93.75 404 LYS A CA 1
ATOM 3215 C C . LYS A 1 404 ? 10.160 -4.525 10.712 1.00 93.75 404 LYS A C 1
ATOM 3217 O O . LYS A 1 404 ? 11.094 -3.735 10.846 1.00 93.75 404 LYS A O 1
ATOM 3222 N N . TRP A 1 405 ? 8.944 -4.154 10.321 1.00 93.31 405 TRP A N 1
ATOM 3223 C CA . TRP A 1 405 ? 8.481 -2.782 10.160 1.00 93.31 405 TRP A CA 1
ATOM 3224 C C . TRP A 1 405 ? 7.752 -2.310 11.408 1.00 93.31 405 TRP A C 1
ATOM 3226 O O . TRP A 1 405 ? 6.984 -3.071 11.995 1.00 93.31 405 TRP A O 1
ATOM 3236 N N . ILE A 1 406 ? 7.962 -1.046 11.772 1.00 96.06 406 ILE A N 1
ATOM 3237 C CA . ILE A 1 406 ? 7.050 -0.299 12.638 1.00 96.06 406 ILE A CA 1
ATOM 3238 C C . ILE A 1 406 ? 6.234 0.636 11.753 1.00 96.06 406 ILE A C 1
ATOM 3240 O O . ILE A 1 406 ? 6.794 1.369 10.941 1.00 96.06 406 ILE A O 1
ATOM 3244 N N . LEU A 1 407 ? 4.917 0.602 11.924 1.00 95.88 407 LEU A N 1
ATOM 3245 C CA . LEU A 1 407 ? 3.957 1.459 11.243 1.00 95.88 407 LEU A CA 1
ATOM 3246 C C . LEU A 1 407 ? 3.104 2.164 12.298 1.00 95.88 407 LEU A C 1
ATOM 3248 O O . LEU A 1 407 ? 2.439 1.505 13.092 1.00 95.88 407 LEU A O 1
ATOM 3252 N N . GLY A 1 408 ? 3.134 3.490 12.312 1.00 96.44 408 GLY A N 1
ATOM 3253 C CA . GLY A 1 408 ? 2.220 4.319 13.085 1.00 96.44 408 GLY A CA 1
ATOM 3254 C C . GLY A 1 408 ? 1.167 4.941 12.175 1.00 96.44 408 GLY A C 1
ATOM 3255 O O . GLY A 1 408 ? 1.489 5.389 11.073 1.00 96.44 408 GLY A O 1
ATOM 3256 N N . ASP A 1 409 ? -0.074 5.007 12.640 1.00 96.12 409 ASP A N 1
ATOM 3257 C CA . ASP A 1 409 ? -1.118 5.824 12.025 1.00 96.12 409 ASP A CA 1
ATOM 3258 C C . ASP A 1 409 ? -1.844 6.674 13.063 1.00 96.12 409 ASP A C 1
ATOM 3260 O O . ASP A 1 409 ? -1.925 6.325 14.238 1.00 96.12 409 ASP A O 1
ATOM 3264 N N . ALA A 1 410 ? -2.342 7.819 12.622 1.00 96.88 410 ALA A N 1
ATOM 3265 C CA . ALA A 1 410 ? -3.231 8.679 13.378 1.00 96.88 410 ALA A CA 1
ATOM 3266 C C . ALA A 1 410 ? -4.297 9.218 12.432 1.00 96.88 410 ALA A C 1
ATOM 3268 O O . ALA A 1 410 ? -4.008 9.553 11.285 1.00 96.88 410 ALA A O 1
ATOM 3269 N N . TRP A 1 411 ? -5.536 9.319 12.893 1.00 96.00 411 TRP A N 1
ATOM 3270 C CA . TRP A 1 411 ? -6.624 9.854 12.090 1.00 96.00 411 TRP A CA 1
ATOM 3271 C C . TRP A 1 411 ? -7.553 10.737 12.911 1.00 96.00 411 TRP A C 1
ATOM 3273 O O . TRP A 1 411 ? -7.755 10.521 14.104 1.00 96.00 411 TRP A O 1
ATOM 3283 N N . LEU A 1 412 ? -8.140 11.719 12.234 1.00 95.69 412 LEU A N 1
ATOM 3284 C CA . LEU A 1 412 ? -9.102 12.676 12.764 1.00 95.69 412 LEU A CA 1
ATOM 3285 C C . LEU A 1 412 ? -10.308 12.735 11.829 1.00 95.69 412 LEU A C 1
ATOM 3287 O O . LEU A 1 412 ? -10.167 12.965 10.629 1.00 95.69 412 LEU A O 1
ATOM 3291 N N . GLU A 1 413 ? -11.505 12.523 12.358 1.00 93.31 413 GLU A N 1
ATOM 3292 C CA . GLU A 1 413 ? -12.738 12.620 11.587 1.00 93.31 413 GLU A CA 1
ATOM 3293 C C . GLU A 1 413 ? -13.121 14.091 11.371 1.00 93.31 413 GLU A C 1
ATOM 3295 O O . GLU A 1 413 ? -13.399 14.817 12.320 1.00 93.31 413 GLU A O 1
ATOM 3300 N N . LEU A 1 414 ? -13.132 14.529 10.109 1.00 92.31 414 LEU A N 1
ATOM 3301 C CA . LEU A 1 414 ? -13.479 15.902 9.723 1.00 92.31 414 LEU A CA 1
ATOM 3302 C C . LEU A 1 414 ? -14.991 16.065 9.547 1.00 92.31 414 LEU A C 1
ATOM 3304 O O . LEU A 1 414 ? -15.565 17.094 9.894 1.00 92.31 414 LEU A O 1
ATOM 3308 N N . ILE A 1 415 ? -15.637 15.044 8.975 1.00 90.62 415 ILE A N 1
ATOM 3309 C CA . ILE A 1 415 ? -17.087 14.982 8.797 1.00 90.62 415 ILE A CA 1
ATOM 3310 C C . ILE A 1 415 ? -17.555 13.625 9.323 1.00 90.62 415 ILE A C 1
ATOM 3312 O O . ILE A 1 415 ? -17.182 12.606 8.727 1.00 90.62 415 ILE A O 1
ATOM 3316 N N . PRO A 1 416 ? -18.402 13.592 10.371 1.00 89.62 416 PRO A N 1
ATOM 3317 C CA . PRO A 1 416 ? -18.863 12.352 10.980 1.00 89.62 416 PRO A CA 1
ATOM 3318 C C . PRO A 1 416 ? -19.384 11.329 9.961 1.00 89.62 416 PRO A C 1
ATOM 3320 O O . PRO A 1 416 ? -20.297 11.602 9.180 1.00 89.62 416 PRO A O 1
ATOM 3323 N N . ASN A 1 417 ? -18.799 10.135 9.999 1.00 84.88 417 ASN A N 1
ATOM 3324 C CA . ASN A 1 417 ? -19.023 8.963 9.156 1.00 84.88 417 ASN A CA 1
ATOM 3325 C C . ASN A 1 417 ? -18.822 9.176 7.642 1.00 84.88 417 ASN A C 1
ATOM 3327 O O . ASN A 1 417 ? -19.301 8.364 6.849 1.00 84.88 417 ASN A O 1
ATOM 3331 N N . ARG A 1 418 ? -18.164 10.261 7.213 1.00 85.88 418 ARG A N 1
ATOM 3332 C CA . ARG A 1 418 ? -18.015 10.597 5.783 1.00 85.88 418 ARG A CA 1
ATOM 3333 C C . ARG A 1 418 ? -16.590 10.896 5.365 1.00 85.88 418 ARG A C 1
ATOM 3335 O O . ARG A 1 418 ? -16.195 10.484 4.280 1.00 85.88 418 ARG A O 1
ATOM 3342 N N . MET A 1 419 ? -15.839 11.628 6.180 1.00 89.81 419 MET A N 1
ATOM 3343 C CA . MET A 1 419 ? -14.510 12.096 5.799 1.00 89.81 419 MET A CA 1
ATOM 3344 C C . MET A 1 419 ? -13.594 12.128 7.011 1.00 89.81 419 MET A C 1
ATOM 3346 O O . MET A 1 419 ? -13.952 12.693 8.045 1.00 89.81 419 MET A O 1
ATOM 3350 N N . ARG A 1 420 ? -12.393 11.571 6.859 1.00 92.50 420 ARG A N 1
ATOM 3351 C CA . ARG A 1 420 ? -11.334 11.646 7.869 1.00 92.50 420 ARG A CA 1
ATOM 3352 C C . ARG A 1 420 ? -10.028 12.113 7.240 1.00 92.50 420 ARG A C 1
ATOM 3354 O O . ARG A 1 420 ? -9.793 11.850 6.068 1.00 92.50 420 ARG A O 1
ATOM 3361 N N . LEU A 1 421 ? -9.202 12.786 8.023 1.00 93.50 421 LEU A N 1
ATOM 3362 C CA . LEU A 1 421 ? -7.796 13.023 7.736 1.00 93.50 421 LEU A CA 1
ATOM 3363 C C . LEU A 1 421 ? -6.988 11.913 8.398 1.00 93.50 421 LEU A C 1
ATOM 3365 O O . LEU A 1 421 ? -7.247 11.581 9.550 1.00 93.50 421 LEU A O 1
ATOM 3369 N N . GLU A 1 422 ? -6.022 11.343 7.698 1.00 93.25 422 GLU A N 1
ATOM 3370 C CA . GLU A 1 422 ? -5.202 10.248 8.201 1.00 93.25 422 GLU A CA 1
ATOM 3371 C C . GLU A 1 422 ? -3.730 10.511 7.893 1.00 93.25 422 GLU A C 1
ATOM 3373 O O . GLU A 1 422 ? -3.374 10.842 6.770 1.00 93.25 422 GLU A O 1
ATOM 3378 N N . VAL A 1 423 ? -2.868 10.380 8.892 1.00 93.69 423 VAL A N 1
ATOM 3379 C CA . VAL A 1 423 ? -1.414 10.464 8.764 1.00 93.69 423 VAL A CA 1
ATOM 3380 C C . VAL A 1 423 ? -0.856 9.094 9.092 1.00 93.69 423 VAL A C 1
ATOM 3382 O O . VAL A 1 423 ? -1.199 8.522 10.123 1.00 93.69 423 VAL A O 1
ATOM 3385 N N . ARG A 1 424 ? 0.031 8.572 8.251 1.00 92.69 424 ARG A N 1
ATOM 3386 C CA . ARG A 1 424 ? 0.773 7.343 8.537 1.00 92.69 424 ARG A CA 1
ATOM 3387 C C . ARG A 1 424 ? 2.254 7.571 8.376 1.00 92.69 424 ARG A C 1
ATOM 3389 O O . ARG A 1 424 ? 2.660 8.330 7.503 1.00 92.69 424 ARG A O 1
ATOM 3396 N N . ALA A 1 425 ? 3.044 6.883 9.182 1.00 93.06 425 ALA A N 1
ATOM 3397 C CA . ALA A 1 425 ? 4.486 6.857 9.052 1.00 93.06 425 ALA A CA 1
ATOM 3398 C C . ALA A 1 425 ? 5.010 5.452 9.331 1.00 93.06 425 ALA A C 1
ATOM 3400 O O . ALA A 1 425 ? 4.550 4.796 10.264 1.00 93.06 425 ALA A O 1
ATOM 3401 N N . GLY A 1 426 ? 5.971 4.986 8.540 1.00 93.12 426 GLY A N 1
ATOM 3402 C CA . GLY A 1 426 ? 6.528 3.649 8.711 1.00 93.12 426 GLY A CA 1
ATOM 3403 C C . GLY A 1 426 ? 7.999 3.566 8.344 1.00 93.12 426 GLY A C 1
ATOM 3404 O O . GLY A 1 426 ? 8.468 4.322 7.494 1.00 93.12 426 GLY A O 1
ATOM 3405 N N . ALA A 1 427 ? 8.711 2.641 8.987 1.00 94.25 427 ALA A N 1
ATOM 3406 C CA . ALA A 1 427 ? 10.101 2.312 8.682 1.00 94.25 427 ALA A CA 1
ATOM 3407 C C . ALA A 1 427 ? 10.449 0.867 9.111 1.00 94.25 427 ALA A C 1
ATOM 3409 O O . ALA A 1 427 ? 9.885 0.364 10.094 1.00 94.25 427 ALA A O 1
ATOM 3410 N N . PRO A 1 428 ? 11.406 0.199 8.440 1.00 93.00 428 PRO A N 1
ATOM 3411 C CA . PRO A 1 428 ? 12.036 -1.012 8.946 1.00 93.00 428 PRO A CA 1
ATOM 3412 C C . PRO A 1 428 ? 12.937 -0.669 10.144 1.00 93.00 428 PRO A C 1
ATOM 3414 O O . PRO A 1 428 ? 13.667 0.318 10.122 1.00 93.00 428 PRO A O 1
ATOM 3417 N N . VAL A 1 429 ? 12.897 -1.480 11.205 1.00 92.56 429 VAL A N 1
ATOM 3418 C CA . VAL A 1 429 ? 13.597 -1.176 12.477 1.00 92.56 429 VAL A CA 1
ATOM 3419 C C . VAL A 1 429 ? 14.644 -2.206 12.900 1.00 92.56 429 VAL A C 1
ATOM 3421 O O . VAL A 1 429 ? 15.520 -1.893 13.699 1.00 92.56 429 VAL A O 1
ATOM 3424 N N . PHE A 1 430 ? 14.594 -3.429 12.361 1.00 91.12 430 PHE A N 1
ATOM 3425 C CA . PHE A 1 430 ? 15.518 -4.520 12.730 1.00 91.12 430 PHE A CA 1
ATOM 3426 C C . PHE A 1 430 ? 16.242 -5.140 11.532 1.00 91.12 4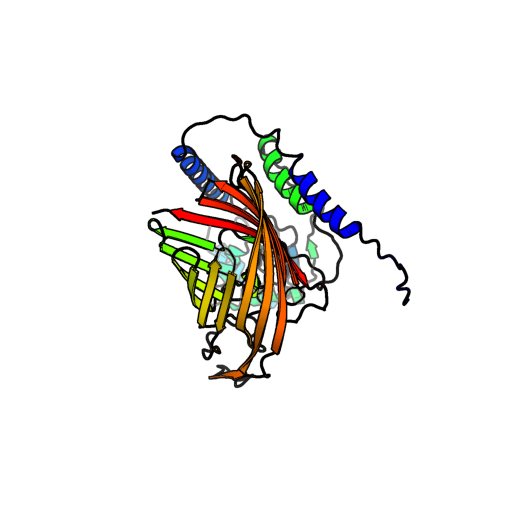30 PHE A C 1
ATOM 3428 O O . PHE A 1 430 ? 16.722 -6.274 11.595 1.00 91.12 430 PHE A O 1
ATOM 3435 N N . ARG A 1 431 ? 16.259 -4.429 10.407 1.00 92.31 431 ARG A N 1
ATOM 3436 C CA . ARG A 1 431 ? 17.029 -4.765 9.210 1.00 92.31 431 ARG A CA 1
ATOM 3437 C C . ARG A 1 431 ? 17.143 -3.540 8.315 1.00 92.31 431 ARG A C 1
ATOM 3439 O O . ARG A 1 431 ? 16.397 -2.578 8.486 1.00 92.31 431 ARG A O 1
ATOM 3446 N N . LEU A 1 432 ? 18.038 -3.625 7.341 1.00 91.75 432 LEU A N 1
ATOM 3447 C CA . LEU A 1 432 ? 18.013 -2.718 6.205 1.00 91.75 432 LEU A CA 1
ATOM 3448 C C . LEU A 1 432 ? 16.726 -2.938 5.397 1.00 91.75 432 LEU A C 1
ATOM 3450 O O . LEU A 1 432 ? 16.133 -4.026 5.415 1.00 91.75 432 LEU A O 1
ATOM 3454 N N . HIS A 1 433 ? 16.281 -1.877 4.731 1.00 90.38 433 HIS A N 1
ATOM 3455 C CA . HIS A 1 433 ? 15.187 -1.969 3.776 1.00 90.38 433 HIS A CA 1
ATOM 3456 C C . HIS A 1 433 ? 15.598 -2.902 2.631 1.00 90.38 433 HIS A C 1
ATOM 3458 O O . HIS A 1 433 ? 16.758 -2.913 2.217 1.00 90.38 433 HIS A O 1
ATOM 3464 N N . GLU A 1 434 ? 14.655 -3.705 2.149 1.00 92.56 434 GLU A N 1
ATOM 3465 C CA . GLU A 1 434 ? 14.875 -4.501 0.941 1.00 92.56 434 GLU A CA 1
ATOM 3466 C C . GLU A 1 434 ? 14.745 -3.602 -0.292 1.00 92.56 434 GLU A C 1
ATOM 3468 O O . GLU A 1 434 ? 14.127 -2.537 -0.232 1.00 92.56 434 GLU A O 1
ATOM 3473 N N . TYR A 1 435 ? 15.282 -4.020 -1.438 1.00 91.62 435 TYR A N 1
ATOM 3474 C CA . TYR A 1 435 ? 15.276 -3.170 -2.635 1.00 91.62 435 TYR A CA 1
ATOM 3475 C C . TYR A 1 435 ? 13.858 -2.825 -3.131 1.00 91.62 435 TYR A C 1
ATOM 3477 O O . TYR A 1 435 ? 13.669 -1.790 -3.764 1.00 91.62 435 TYR A O 1
ATOM 3485 N N . TRP A 1 436 ? 12.852 -3.648 -2.810 1.00 91.25 436 TRP A N 1
ATOM 3486 C CA . TRP A 1 436 ? 11.439 -3.401 -3.126 1.00 91.25 436 TRP A CA 1
ATOM 3487 C C . TRP A 1 436 ? 10.693 -2.572 -2.069 1.00 91.25 436 TRP A C 1
ATOM 3489 O O . TRP A 1 436 ? 9.540 -2.191 -2.263 1.00 91.25 436 TRP A O 1
ATOM 3499 N N . GLU A 1 437 ? 11.334 -2.288 -0.941 1.00 90.94 437 GLU A N 1
ATOM 3500 C CA . GLU A 1 437 ? 10.758 -1.575 0.193 1.00 90.94 437 GLU A CA 1
ATOM 3501 C C . GLU A 1 437 ? 11.260 -0.139 0.269 1.00 90.94 437 GLU A C 1
ATOM 3503 O O . GLU A 1 437 ? 12.424 0.112 -0.034 1.00 90.94 437 GLU A O 1
ATOM 3508 N N . PRO A 1 438 ? 10.438 0.820 0.713 1.00 87.44 438 PRO A N 1
ATOM 3509 C CA . PRO A 1 438 ? 10.949 2.143 1.029 1.00 87.44 438 PRO A CA 1
ATOM 3510 C C . PRO A 1 438 ? 11.821 2.130 2.293 1.00 87.44 438 PRO A C 1
ATOM 3512 O O . PRO A 1 438 ? 11.623 1.315 3.191 1.00 87.44 438 PRO A O 1
ATOM 3515 N N . THR A 1 439 ? 12.770 3.064 2.385 1.00 88.62 439 THR A N 1
ATOM 3516 C CA . THR A 1 439 ? 13.589 3.278 3.595 1.00 88.62 439 THR A CA 1
ATOM 3517 C C . THR A 1 439 ? 12.728 3.694 4.779 1.00 88.62 439 THR A C 1
ATOM 3519 O O . THR A 1 439 ? 12.914 3.219 5.891 1.00 88.62 439 THR A O 1
ATOM 3522 N N . HIS A 1 440 ? 11.776 4.583 4.523 1.00 89.69 440 HIS A N 1
ATOM 3523 C CA . HIS A 1 440 ? 10.785 5.104 5.448 1.00 89.69 440 HIS A CA 1
ATOM 3524 C C . HIS A 1 440 ? 9.768 5.908 4.644 1.00 89.69 440 HIS A C 1
ATOM 3526 O O . HIS A 1 440 ? 10.016 6.284 3.496 1.00 89.69 440 HIS A O 1
ATOM 3532 N N . PHE A 1 441 ? 8.611 6.183 5.231 1.00 86.81 441 PHE A N 1
ATOM 3533 C CA . PHE A 1 441 ? 7.619 7.034 4.589 1.00 86.81 441 PHE A CA 1
ATOM 3534 C C . PHE A 1 441 ? 6.745 7.776 5.580 1.00 86.81 441 PHE A C 1
ATOM 3536 O O . PHE A 1 441 ? 6.566 7.338 6.714 1.00 86.81 441 PHE A O 1
ATOM 3543 N N . ILE A 1 442 ? 6.149 8.863 5.092 1.00 87.50 442 ILE A N 1
ATOM 3544 C CA . ILE A 1 442 ? 5.022 9.565 5.691 1.00 87.50 442 ILE A CA 1
ATOM 3545 C C . ILE A 1 442 ? 3.949 9.752 4.609 1.00 87.50 442 ILE A C 1
ATOM 3547 O O . ILE A 1 442 ? 4.227 10.189 3.488 1.00 87.50 442 ILE A O 1
ATOM 3551 N N . THR A 1 443 ? 2.703 9.406 4.917 1.00 84.75 443 THR A N 1
ATOM 3552 C CA . THR A 1 443 ? 1.564 9.568 4.005 1.00 84.75 443 THR A CA 1
ATOM 3553 C C . THR A 1 443 ? 0.444 10.327 4.696 1.00 84.75 443 THR A C 1
ATOM 3555 O O . THR A 1 443 ? 0.060 9.961 5.804 1.00 84.75 443 THR A O 1
ATOM 3558 N N . LEU A 1 444 ? -0.097 11.345 4.034 1.00 87.00 444 LEU A N 1
ATOM 3559 C CA . LEU A 1 444 ? -1.311 12.048 4.436 1.00 87.00 444 LEU A CA 1
ATOM 3560 C C . LEU A 1 444 ? -2.457 11.618 3.524 1.00 87.00 444 LEU A C 1
ATOM 3562 O O . LEU A 1 444 ? -2.337 11.783 2.317 1.00 87.00 444 LEU A O 1
ATOM 3566 N N . ASN A 1 445 ? -3.561 11.118 4.067 1.00 86.31 445 ASN A N 1
ATOM 3567 C CA . ASN A 1 445 ? -4.669 10.547 3.309 1.00 86.31 445 ASN A CA 1
ATOM 3568 C C . ASN A 1 445 ? -5.995 11.192 3.724 1.00 86.31 445 ASN A C 1
ATOM 3570 O O . ASN A 1 445 ? -6.185 11.532 4.893 1.00 86.31 445 ASN A O 1
ATOM 3574 N N . ILE A 1 446 ? -6.933 11.316 2.780 1.00 88.62 446 ILE A N 1
ATOM 3575 C CA . ILE A 1 446 ? -8.305 11.775 3.049 1.00 88.62 446 ILE A CA 1
ATOM 3576 C C . ILE A 1 446 ? -9.314 10.718 2.569 1.00 88.62 446 ILE A C 1
ATOM 3578 O O . ILE A 1 446 ? -9.852 10.819 1.467 1.00 88.62 446 ILE A O 1
ATOM 3582 N N . PRO A 1 447 ? -9.585 9.666 3.362 1.00 85.62 447 PRO A N 1
ATOM 3583 C CA . PRO A 1 447 ? -10.578 8.663 3.000 1.00 85.62 447 PRO A CA 1
ATOM 3584 C C . PRO A 1 447 ? -11.990 9.248 2.960 1.00 85.62 447 PRO A C 1
ATOM 3586 O O . PRO A 1 447 ? -12.401 9.977 3.871 1.00 85.62 447 PRO A O 1
ATOM 3589 N N . ILE A 1 448 ? -12.756 8.858 1.938 1.00 82.94 448 ILE A N 1
ATOM 3590 C CA . ILE A 1 448 ? -14.140 9.300 1.740 1.00 82.94 448 ILE A CA 1
ATOM 3591 C C . ILE A 1 448 ? -15.081 8.095 1.818 1.00 82.94 448 ILE A C 1
ATOM 3593 O O . ILE A 1 448 ? -14.849 7.047 1.210 1.00 82.94 448 ILE A O 1
ATOM 3597 N N . THR A 1 449 ? -16.157 8.247 2.585 1.00 85.75 449 THR A N 1
ATOM 3598 C CA . THR A 1 449 ? -17.210 7.244 2.753 1.00 85.75 449 THR A CA 1
ATOM 3599 C C . THR A 1 449 ? -18.551 7.807 2.303 1.00 85.75 449 THR A C 1
ATOM 3601 O O . THR A 1 449 ? -19.017 8.836 2.796 1.00 85.75 449 THR A O 1
ATOM 3604 N N . PHE A 1 450 ? -19.187 7.093 1.381 1.00 81.62 450 PHE A N 1
ATOM 3605 C CA . PHE A 1 450 ? -20.524 7.372 0.883 1.00 81.62 450 PHE A CA 1
ATOM 3606 C C . PHE A 1 450 ? -21.519 6.426 1.565 1.00 81.62 450 PHE A C 1
ATOM 3608 O O . PHE A 1 450 ? -21.327 5.210 1.577 1.00 81.62 450 PHE A O 1
ATOM 3615 N N . SER A 1 451 ? -22.577 6.990 2.147 1.00 80.88 451 SER A N 1
ATOM 3616 C CA . SER A 1 451 ? -23.724 6.242 2.678 1.00 80.88 451 SER A CA 1
ATOM 3617 C C . SER A 1 451 ? -24.886 6.389 1.703 1.00 80.88 451 SER A C 1
ATOM 3619 O O . SER A 1 451 ? -25.210 7.516 1.322 1.00 80.88 451 SER A O 1
ATOM 3621 N N . LEU A 1 452 ? -25.451 5.257 1.277 1.00 75.06 452 LEU A N 1
ATOM 3622 C CA . LEU A 1 452 ? -26.629 5.192 0.410 1.00 75.06 452 LEU A CA 1
ATOM 3623 C C . LEU A 1 452 ? -27.916 5.029 1.215 1.00 75.06 452 LEU A C 1
ATOM 3625 O O . LEU A 1 452 ? -27.891 4.272 2.216 1.00 75.06 452 LEU A O 1
#

Secondary structure (DSSP, 8-state):
------------HHHHHHHHHHHHHHSS-TTS-------HHHHHHHHHHHHHHHHHHHHHS-GGG---SSEEEEE---HHHHHHHHHHHHHHHTS-TT--S---S-PPEEEEEPPTTT--EEEEEETTEEEEHHHHHHHHTSTTTHHHHHHHHHGGGGS--EEE--TT--------HHHHHHHHHHHHHHHTT------GGG--EEEEES-SEEEEEETTTEEEEEEESBGGGTB-HHHH-EEEEEEEETTEEEEEEEE--TTSS--TTTTTT-PPPS----EEEEEEEE-SSEEEEEEEEEPP----S--S-TTSEEEEEEEEEEEEEEEEEE-TTSEEEEEEEEEEEEEEEEEEEESTT-SS--EEEEEEEEEEEEEEEEEEEEEE-SSSS-EEEEEEEETTEEEEEEEEEEETTTEEEEEEEEEESSSPPPTTS-S-EEEEE--EEEE-

pLDDT: mean 73.55, std 22.8, range [26.89, 98.31]

Foldseek 3Di:
DDDDDDDDDDDPPVVVVVVVVVVVVVPPPDPPPDDDDDDPVVVVVVVVVVVVVVVVVVVPPDPPPPDDQKKKKFWQDDPVLLVVVVVLVVVVVVPDPPDPDDLPDPATKMWIADDPPVLQTQWIDGPPDIDGRVNVCVSCVPPPNVVSRVVVSVSVVPTDMDIDHDPPDDPPDPDPPVVCVPVVVVVVVVVVPPPPDDDPQDDAAEAEAAAQKEKEDEPDFKIKMWGQFPVVQVQGNQAAQKIWIWITGHQKIKTWIDGHLPQLDQDPVCVSNGDRYLAREFTWMWMWGDDAFKIKIKTAGDDDWDQPVSASDQAKHKHWHIKIWMWTKHWPDDDPQQKTKMKIKTKMKTKMFIWHFPVNPDVVTRTIGGPDHIDMDMWIKIKIKIWHDRDPKTKIKMWIDTPQKIKIKIKIAPDPPFKIKMKMKMARDPDQADSSHRRIYIYIYIYGYHYD